Protein AF-A0A7R9BYJ8-F1 (afdb_monomer_lite)

Structure (mmCIF, N/CA/C/O backbone):
data_AF-A0A7R9BYJ8-F1
#
_entry.id   AF-A0A7R9BYJ8-F1
#
loop_
_atom_site.group_PDB
_atom_site.id
_atom_site.type_symbol
_atom_site.label_atom_id
_atom_site.label_alt_id
_atom_site.label_comp_id
_atom_site.label_asym_id
_atom_site.label_entity_id
_atom_site.label_seq_id
_atom_site.pdbx_PDB_ins_code
_atom_site.Cartn_x
_atom_site.Cartn_y
_atom_site.Cartn_z
_atom_site.occupancy
_atom_site.B_iso_or_equiv
_atom_site.auth_seq_id
_atom_site.auth_comp_id
_atom_site.auth_asym_id
_atom_site.auth_atom_id
_atom_site.pdbx_PDB_model_num
ATOM 1 N N . MET A 1 1 ? 19.722 -26.677 -11.345 1.00 36.22 1 MET A N 1
ATOM 2 C CA . MET A 1 1 ? 19.444 -25.341 -11.924 1.00 36.22 1 MET A CA 1
ATOM 3 C C . MET A 1 1 ? 18.241 -25.310 -12.889 1.00 36.22 1 MET A C 1
ATOM 5 O O . MET A 1 1 ? 17.702 -24.239 -13.109 1.00 36.22 1 MET A O 1
ATOM 9 N N . LEU A 1 2 ? 17.755 -26.452 -13.410 1.00 27.86 2 LEU A N 1
ATOM 10 C CA . LEU A 1 2 ? 16.653 -26.525 -14.396 1.00 27.86 2 LEU A CA 1
ATOM 11 C C . LEU A 1 2 ? 15.213 -26.597 -13.828 1.00 27.86 2 LEU A C 1
ATOM 13 O O . LEU A 1 2 ? 14.266 -26.516 -14.599 1.00 27.86 2 LEU A O 1
ATOM 17 N N . ARG A 1 3 ? 15.011 -26.694 -12.503 1.00 31.75 3 ARG A N 1
ATOM 18 C CA . ARG A 1 3 ? 13.658 -26.716 -11.890 1.00 31.75 3 ARG A CA 1
ATOM 19 C C . ARG A 1 3 ? 13.015 -25.331 -11.689 1.00 31.75 3 ARG A C 1
ATOM 21 O O . ARG A 1 3 ? 11.831 -25.265 -11.396 1.00 31.75 3 ARG A O 1
ATOM 28 N N . LEU A 1 4 ? 13.753 -24.230 -11.873 1.00 39.50 4 LEU A N 1
ATOM 29 C CA . LEU A 1 4 ? 13.219 -22.859 -11.746 1.00 39.50 4 LEU A CA 1
ATOM 30 C C . LEU A 1 4 ? 12.485 -22.362 -13.007 1.00 39.50 4 LEU A C 1
ATOM 32 O O . LEU A 1 4 ? 11.733 -21.399 -12.931 1.00 39.50 4 LEU A O 1
ATOM 36 N N . PHE A 1 5 ? 12.673 -23.020 -14.155 1.00 39.06 5 PHE A N 1
ATOM 37 C CA . PHE A 1 5 ? 12.142 -22.567 -15.448 1.00 39.06 5 PHE A CA 1
ATOM 38 C C . PHE A 1 5 ? 10.799 -23.200 -15.849 1.00 39.06 5 PHE A C 1
ATOM 40 O O . PHE A 1 5 ? 10.268 -22.876 -16.906 1.00 39.06 5 PHE A O 1
ATOM 47 N N . GLN A 1 6 ? 10.225 -24.090 -15.031 1.00 37.56 6 GLN A N 1
ATOM 48 C CA . GLN A 1 6 ? 9.003 -24.823 -15.393 1.00 37.56 6 GLN A CA 1
ATOM 49 C C . GLN A 1 6 ? 7.686 -24.089 -15.112 1.00 37.56 6 GLN A C 1
ATOM 51 O O . GLN A 1 6 ? 6.634 -24.580 -15.516 1.00 37.56 6 GLN A O 1
ATOM 56 N N . ARG A 1 7 ? 7.697 -22.903 -14.491 1.00 41.06 7 ARG A N 1
ATOM 57 C CA . ARG A 1 7 ? 6.461 -22.134 -14.298 1.00 41.06 7 ARG A CA 1
ATOM 58 C C . ARG A 1 7 ? 6.249 -21.166 -15.465 1.00 41.06 7 ARG A C 1
ATOM 60 O O . ARG A 1 7 ? 6.679 -20.017 -15.420 1.00 41.06 7 ARG A O 1
ATOM 67 N N . LYS A 1 8 ? 5.543 -21.632 -16.503 1.00 42.78 8 LYS A N 1
ATOM 68 C CA . LYS A 1 8 ? 5.006 -20.802 -17.606 1.00 42.78 8 LYS A CA 1
ATOM 69 C C . LYS A 1 8 ? 4.059 -19.674 -17.131 1.00 42.78 8 LYS A C 1
ATOM 71 O O . LYS A 1 8 ? 3.692 -18.824 -17.929 1.00 42.78 8 LYS A O 1
ATOM 76 N N . GLU A 1 9 ? 3.733 -19.615 -15.838 1.00 49.72 9 GLU A N 1
ATOM 77 C CA . GLU A 1 9 ? 2.910 -18.581 -15.182 1.00 49.72 9 GLU A CA 1
ATOM 78 C C . GLU A 1 9 ? 3.722 -17.403 -14.596 1.00 49.72 9 GLU A C 1
ATOM 80 O O . GLU A 1 9 ? 3.160 -16.439 -14.075 1.00 49.72 9 GLU A O 1
ATOM 85 N N . ALA A 1 10 ? 5.057 -17.440 -14.657 1.00 55.66 10 ALA A N 1
ATOM 86 C CA . ALA A 1 10 ? 5.926 -16.494 -13.949 1.00 55.66 10 ALA A CA 1
ATOM 87 C C . ALA A 1 10 ? 6.132 -15.151 -14.685 1.00 55.66 10 ALA A C 1
ATOM 89 O O . ALA A 1 10 ? 7.262 -14.695 -14.867 1.00 55.66 10 ALA A O 1
ATOM 90 N N . TRP A 1 11 ? 5.059 -14.485 -15.115 1.00 59.66 11 TRP A N 1
ATOM 91 C CA . TRP A 1 11 ? 5.141 -13.080 -15.548 1.00 59.66 11 TRP A CA 1
ATOM 92 C C . TRP A 1 11 ? 4.942 -12.114 -14.375 1.00 59.66 11 TRP A C 1
ATOM 94 O O . TRP A 1 11 ? 5.662 -11.125 -14.231 1.00 59.66 11 TRP A O 1
ATOM 104 N N . ARG A 1 12 ? 3.987 -12.402 -13.485 1.00 53.22 12 ARG A N 1
ATOM 105 C CA . ARG A 1 12 ? 3.718 -11.556 -12.315 1.00 53.22 12 ARG A CA 1
ATOM 106 C C . ARG A 1 12 ? 4.868 -11.677 -11.309 1.00 53.22 12 ARG A C 1
ATOM 108 O O . ARG A 1 12 ? 5.160 -12.762 -10.822 1.00 53.22 12 ARG A O 1
ATOM 115 N N . GLY A 1 13 ? 5.529 -10.554 -11.019 1.00 54.59 13 GLY A N 1
ATOM 116 C CA . GLY A 1 13 ? 6.624 -10.480 -10.044 1.00 54.59 13 GLY A CA 1
ATOM 117 C C . GLY A 1 13 ? 7.968 -11.048 -10.515 1.00 54.59 13 GLY A C 1
ATOM 118 O O . GLY A 1 13 ? 8.878 -11.174 -9.701 1.00 54.59 13 GLY A O 1
ATOM 119 N N . SER A 1 14 ? 8.125 -11.385 -11.800 1.00 68.56 14 SER A N 1
ATOM 120 C CA . SER A 1 14 ? 9.393 -11.911 -12.313 1.00 68.56 14 SER A CA 1
ATOM 121 C C . SER A 1 14 ? 10.355 -10.818 -12.766 1.00 68.56 14 SER A C 1
ATOM 123 O O . SER A 1 14 ? 9.957 -9.728 -13.177 1.00 68.56 14 SER A O 1
ATOM 125 N N . VAL A 1 15 ? 11.650 -11.144 -12.757 1.00 69.88 15 VAL A N 1
ATOM 126 C CA . VAL A 1 15 ? 12.718 -10.256 -13.247 1.00 69.88 15 VAL A CA 1
ATOM 127 C C . VAL A 1 15 ? 12.469 -9.843 -14.702 1.00 69.88 15 VAL A C 1
ATOM 129 O O . VAL A 1 15 ? 12.717 -8.696 -15.067 1.00 69.88 15 VAL A O 1
ATOM 132 N N . TYR A 1 16 ? 11.912 -10.739 -15.521 1.00 71.12 16 TYR A N 1
ATOM 133 C CA . TYR A 1 16 ? 11.599 -10.464 -16.924 1.00 71.12 16 TYR A CA 1
ATOM 134 C C . TYR A 1 16 ? 10.603 -9.313 -17.075 1.00 71.12 16 TYR A C 1
ATOM 136 O O . TYR A 1 16 ? 10.852 -8.407 -17.870 1.00 71.12 16 TYR A O 1
ATOM 144 N N . LYS A 1 17 ? 9.544 -9.280 -16.254 1.00 69.38 17 LYS A N 1
ATOM 145 C CA . LYS A 1 17 ? 8.561 -8.188 -16.258 1.00 69.38 17 LYS A CA 1
ATOM 146 C C . LYS A 1 17 ? 9.176 -6.840 -15.854 1.00 69.38 17 LYS A C 1
ATOM 148 O O . LYS A 1 17 ? 8.760 -5.812 -16.378 1.00 69.38 17 LYS A O 1
ATOM 153 N N . LEU A 1 18 ? 10.179 -6.825 -14.972 1.00 60.53 18 LEU A N 1
ATOM 154 C CA . LEU A 1 18 ? 10.861 -5.585 -14.575 1.00 60.53 18 LEU A CA 1
ATOM 155 C C . LEU A 1 18 ? 11.885 -5.094 -15.614 1.00 60.53 18 LEU A C 1
ATOM 157 O O . LEU A 1 18 ? 12.126 -3.893 -15.723 1.00 60.53 18 LEU A O 1
ATOM 161 N N . VAL A 1 19 ? 12.528 -6.005 -16.348 1.00 72.56 19 VAL A N 1
ATOM 162 C CA . VAL A 1 19 ? 13.718 -5.679 -17.155 1.00 72.56 19 VAL A CA 1
ATOM 163 C C . VAL A 1 19 ? 13.412 -5.530 -18.647 1.00 72.56 19 VAL A C 1
ATOM 165 O O . VAL A 1 19 ? 14.164 -4.843 -19.337 1.00 72.56 19 VAL A O 1
ATOM 168 N N . TRP A 1 20 ? 12.322 -6.109 -19.166 1.00 75.94 20 TRP A N 1
ATOM 169 C CA . TRP A 1 20 ? 12.096 -6.213 -20.616 1.00 75.94 20 TRP A CA 1
ATOM 170 C C . TRP A 1 20 ? 12.101 -4.870 -21.364 1.00 75.94 20 TRP A C 1
ATOM 172 O O . TRP A 1 20 ? 12.700 -4.803 -22.432 1.00 75.94 20 TRP A O 1
ATOM 182 N N . GLN A 1 21 ? 11.518 -3.794 -20.816 1.00 78.56 21 GLN A N 1
ATOM 183 C CA . GLN A 1 21 ? 11.517 -2.471 -21.468 1.00 78.56 21 GLN A CA 1
ATOM 184 C C . GLN A 1 21 ? 12.936 -1.909 -21.592 1.00 78.56 21 GLN A C 1
ATOM 186 O O . GLN A 1 21 ? 13.363 -1.488 -22.666 1.00 78.56 21 GLN A O 1
ATOM 191 N N . ASN A 1 22 ? 13.695 -1.956 -20.494 1.00 74.50 22 ASN A N 1
ATOM 192 C CA . ASN A 1 22 ? 15.080 -1.495 -20.462 1.00 74.50 22 ASN A CA 1
ATOM 193 C C . ASN A 1 22 ? 15.973 -2.347 -21.373 1.00 74.50 22 ASN A C 1
ATOM 195 O O . ASN A 1 22 ? 16.822 -1.809 -22.080 1.00 74.50 22 ASN A O 1
ATOM 199 N N . LEU A 1 23 ? 15.754 -3.664 -21.395 1.00 75.38 23 LEU A N 1
ATOM 200 C CA . LEU A 1 23 ? 16.466 -4.588 -22.273 1.00 75.38 23 LEU A CA 1
ATOM 201 C C . LEU A 1 23 ? 16.138 -4.334 -23.747 1.00 75.38 23 LEU A C 1
ATOM 203 O O . LEU A 1 23 ? 17.048 -4.332 -24.567 1.00 75.38 23 LEU A O 1
ATOM 207 N N . ALA A 1 24 ? 14.873 -4.082 -24.085 1.00 79.81 24 ALA A N 1
ATOM 208 C CA . ALA A 1 24 ? 14.452 -3.774 -25.447 1.00 79.81 24 ALA A CA 1
ATOM 209 C C . ALA A 1 24 ? 15.094 -2.474 -25.950 1.00 79.81 24 ALA A C 1
ATOM 211 O O . ALA A 1 24 ? 15.658 -2.460 -27.041 1.00 79.81 24 ALA A O 1
ATOM 212 N N . ILE A 1 25 ? 15.093 -1.412 -25.135 1.00 82.38 25 ILE A N 1
ATOM 213 C CA . ILE A 1 25 ? 15.779 -0.150 -25.457 1.00 82.38 25 ILE A CA 1
ATOM 214 C C . ILE A 1 25 ? 17.284 -0.385 -25.622 1.00 82.38 25 ILE A C 1
ATOM 216 O O . ILE A 1 25 ? 17.890 0.110 -26.572 1.00 82.38 25 ILE A O 1
ATOM 220 N N . TRP A 1 26 ? 17.893 -1.160 -24.721 1.00 75.88 26 TRP A N 1
ATOM 221 C CA . TRP A 1 26 ? 19.317 -1.474 -24.782 1.00 75.88 26 TRP A CA 1
ATOM 222 C C . TRP A 1 26 ? 19.684 -2.260 -26.052 1.00 75.88 26 TRP A C 1
ATOM 224 O O . TRP A 1 26 ? 20.636 -1.891 -26.738 1.00 75.88 26 TRP A O 1
ATOM 234 N N . LEU A 1 27 ? 18.900 -3.282 -26.413 1.00 81.06 27 LEU A N 1
ATOM 235 C CA . LEU A 1 27 ? 19.079 -4.064 -27.640 1.00 81.06 27 LEU A CA 1
ATOM 236 C C . LEU A 1 27 ? 18.874 -3.206 -28.890 1.00 81.06 27 LEU A C 1
ATOM 238 O O . LEU A 1 27 ? 19.687 -3.265 -29.808 1.00 81.06 27 LEU A O 1
ATOM 242 N N . ALA A 1 28 ? 17.815 -2.393 -28.921 1.00 85.50 28 ALA A N 1
ATOM 243 C CA . ALA A 1 28 ? 17.524 -1.511 -30.045 1.00 85.50 28 ALA A CA 1
ATOM 244 C C . ALA A 1 28 ? 18.686 -0.546 -30.295 1.00 85.50 28 ALA A C 1
ATOM 246 O O . ALA A 1 28 ? 19.183 -0.462 -31.417 1.00 85.50 28 ALA A O 1
ATOM 247 N N . LEU A 1 29 ? 19.175 0.114 -29.240 1.00 80.94 29 LEU A N 1
ATOM 248 C CA . LEU A 1 29 ? 20.363 0.951 -29.330 1.00 80.94 29 LEU A CA 1
ATOM 249 C C . LEU A 1 29 ? 21.542 0.128 -29.839 1.00 80.94 29 LEU A C 1
ATOM 251 O O . LEU A 1 29 ? 22.075 0.489 -30.884 1.00 80.94 29 LEU A O 1
ATOM 255 N N . TYR A 1 30 ? 21.883 -0.991 -29.186 1.00 79.44 30 TYR A N 1
ATOM 256 C CA . TYR A 1 30 ? 23.004 -1.863 -29.559 1.00 79.44 30 TYR A CA 1
ATOM 257 C C . TYR A 1 30 ? 23.038 -2.179 -31.062 1.00 79.44 30 TYR A C 1
ATOM 259 O O . TYR A 1 30 ? 24.060 -1.989 -31.730 1.00 79.44 30 TYR A O 1
ATOM 267 N N . TYR A 1 31 ? 21.901 -2.603 -31.615 1.00 84.12 31 TYR A N 1
ATOM 268 C CA . TYR A 1 31 ? 21.802 -2.926 -33.032 1.00 84.12 31 TYR A CA 1
ATOM 269 C C . TYR A 1 31 ? 21.902 -1.692 -33.936 1.00 84.12 31 TYR A C 1
ATOM 271 O O . TYR A 1 31 ? 22.502 -1.798 -35.003 1.00 84.12 31 TYR A O 1
ATOM 279 N N . ILE A 1 32 ? 21.424 -0.515 -33.513 1.00 86.69 32 ILE A N 1
ATOM 280 C CA . ILE A 1 32 ? 21.564 0.733 -34.282 1.00 86.69 32 ILE A CA 1
ATOM 281 C C . ILE A 1 32 ? 23.040 1.096 -34.508 1.00 86.69 32 ILE A C 1
ATOM 283 O O . ILE A 1 32 ? 23.423 1.311 -35.657 1.00 86.69 32 ILE A O 1
ATOM 287 N N . ILE A 1 33 ? 23.906 1.124 -33.482 1.00 81.56 33 ILE A N 1
ATOM 288 C CA . ILE A 1 33 ? 25.346 1.392 -33.742 1.00 81.56 33 ILE A CA 1
ATOM 289 C C . ILE A 1 33 ? 26.020 0.198 -34.397 1.00 81.56 33 ILE A C 1
ATOM 291 O O . ILE A 1 33 ? 26.908 0.416 -35.211 1.00 81.56 33 ILE A O 1
ATOM 295 N N . ALA A 1 34 ? 25.626 -1.046 -34.112 1.00 79.81 34 ALA A N 1
ATOM 296 C CA . ALA A 1 34 ? 26.202 -2.188 -34.821 1.00 79.81 34 ALA A CA 1
ATOM 297 C C . ALA A 1 34 ? 25.965 -2.078 -36.339 1.00 79.81 34 ALA A C 1
ATOM 299 O O . ALA A 1 34 ? 26.886 -2.297 -37.130 1.00 79.81 34 ALA A O 1
ATOM 300 N N . LEU A 1 35 ? 24.760 -1.671 -36.747 1.00 84.31 35 LEU A N 1
ATOM 301 C CA . LEU A 1 35 ? 24.427 -1.375 -38.138 1.00 84.31 35 LEU A CA 1
ATOM 302 C C . LEU A 1 35 ? 25.171 -0.136 -38.641 1.00 84.31 35 LEU A C 1
ATOM 304 O O . LEU A 1 35 ? 25.758 -0.183 -39.721 1.00 84.31 35 LEU A O 1
ATOM 308 N N . TRP A 1 36 ? 25.238 0.937 -37.850 1.00 85.81 36 TRP A N 1
ATOM 309 C CA . TRP A 1 36 ? 25.962 2.153 -38.224 1.00 85.81 36 TRP A CA 1
ATOM 310 C C . TRP A 1 36 ? 27.463 1.907 -38.431 1.00 85.81 36 TRP A C 1
ATOM 312 O O . TRP A 1 36 ? 28.026 2.372 -39.415 1.00 85.81 36 TRP A O 1
ATOM 322 N N . TYR A 1 37 ? 28.114 1.112 -37.582 1.00 81.06 37 TYR A N 1
ATOM 323 C CA . TYR A 1 37 ? 29.517 0.720 -37.736 1.00 81.06 37 TYR A CA 1
ATOM 324 C C . TYR A 1 37 ? 29.734 -0.141 -38.992 1.00 81.06 37 TYR A C 1
ATOM 326 O O . TYR A 1 37 ? 30.676 0.101 -39.749 1.00 81.06 37 TYR A O 1
ATOM 334 N N . ARG A 1 38 ? 28.846 -1.115 -39.257 1.00 80.81 38 ARG A N 1
ATOM 335 C CA . ARG A 1 38 ? 28.970 -2.027 -40.411 1.00 80.81 38 ARG A CA 1
ATOM 336 C C . ARG A 1 38 ? 28.676 -1.346 -41.750 1.00 80.81 38 ARG A C 1
ATOM 338 O O . ARG A 1 38 ? 29.424 -1.554 -42.704 1.00 80.81 38 ARG A O 1
ATOM 345 N N . GLN A 1 39 ? 27.602 -0.561 -41.818 1.00 85.44 39 GLN A N 1
ATOM 346 C CA . GLN A 1 39 ? 27.039 -0.034 -43.067 1.00 85.44 39 GLN A CA 1
ATOM 347 C C . GLN A 1 39 ? 27.250 1.476 -43.248 1.00 85.44 39 GLN A C 1
ATOM 349 O O . GLN A 1 39 ? 27.382 1.930 -44.378 1.00 85.44 39 GLN A O 1
ATOM 354 N N . GLY A 1 40 ? 27.293 2.259 -42.166 1.00 79.38 40 GLY A N 1
ATOM 355 C CA . GLY A 1 40 ? 27.337 3.728 -42.233 1.00 79.38 40 GLY A CA 1
ATOM 356 C C . GLY A 1 40 ? 28.722 4.350 -42.035 1.00 79.38 40 GLY A C 1
ATOM 357 O O . GLY A 1 40 ? 28.993 5.439 -42.536 1.00 79.38 40 GLY A O 1
ATOM 358 N N . MET A 1 41 ? 29.619 3.690 -41.302 1.00 80.12 41 MET A N 1
ATOM 359 C CA . MET A 1 41 ? 30.901 4.276 -40.923 1.00 80.12 41 MET A CA 1
ATOM 360 C C . MET A 1 41 ? 31.938 4.100 -42.039 1.00 80.12 41 MET A C 1
ATOM 362 O O . MET A 1 41 ? 32.299 2.975 -42.391 1.00 80.12 41 MET A O 1
ATOM 366 N N . GLY A 1 42 ? 32.439 5.216 -42.577 1.00 82.38 42 GLY A N 1
ATOM 367 C CA . GLY A 1 42 ? 33.498 5.233 -43.591 1.00 82.38 42 GLY A CA 1
ATOM 368 C C . GLY A 1 42 ? 34.872 4.806 -43.052 1.00 82.38 42 GLY A C 1
ATOM 369 O O . GLY A 1 42 ? 35.120 4.832 -41.844 1.00 82.38 42 GLY A O 1
ATOM 370 N N . VAL A 1 43 ? 35.790 4.459 -43.962 1.00 83.81 43 VAL A N 1
ATOM 371 C CA . VAL A 1 43 ? 37.124 3.882 -43.670 1.00 83.81 43 VAL A CA 1
ATOM 372 C C . VAL A 1 43 ? 37.948 4.721 -42.680 1.00 83.81 43 VAL A C 1
ATOM 374 O O . VAL A 1 43 ? 38.675 4.171 -41.862 1.00 83.81 43 VAL A O 1
ATOM 377 N N . HIS A 1 44 ? 37.790 6.045 -42.689 1.00 85.31 44 HIS A N 1
ATOM 378 C CA . HIS A 1 44 ? 38.513 6.955 -41.795 1.00 85.31 44 HIS A CA 1
ATOM 379 C C . HIS A 1 44 ? 38.012 6.945 -40.332 1.00 85.31 44 HIS A C 1
ATOM 381 O O . HIS A 1 44 ? 38.785 7.205 -39.409 1.00 85.31 44 HIS A O 1
ATOM 387 N N . TRP A 1 45 ? 36.728 6.657 -40.089 1.00 82.94 45 TRP A N 1
ATOM 388 C CA . TRP A 1 45 ? 36.121 6.738 -38.749 1.00 82.94 45 TRP A CA 1
ATOM 389 C C . TRP A 1 45 ? 36.163 5.414 -37.979 1.00 82.94 45 TRP A C 1
ATOM 391 O O . TRP A 1 45 ? 36.219 5.434 -36.748 1.00 82.94 45 TRP A O 1
ATOM 401 N N . ARG A 1 46 ? 36.213 4.273 -38.682 1.00 82.19 46 ARG A N 1
ATOM 402 C CA . ARG A 1 46 ? 36.255 2.933 -38.065 1.00 82.19 46 ARG A CA 1
ATOM 403 C C . ARG A 1 46 ? 37.434 2.730 -37.102 1.00 82.19 46 ARG A C 1
ATOM 405 O O . ARG A 1 46 ? 37.175 2.324 -35.971 1.00 82.19 46 ARG A O 1
ATOM 412 N N . PRO A 1 47 ? 38.687 3.092 -37.449 1.00 85.75 47 PRO A N 1
ATOM 413 C CA . PRO A 1 47 ? 39.823 2.898 -36.544 1.00 85.75 47 PRO A CA 1
ATOM 414 C C . PRO A 1 47 ? 39.712 3.741 -35.269 1.00 85.75 47 PRO A C 1
ATOM 416 O O . PRO A 1 47 ? 40.117 3.308 -34.192 1.00 85.75 47 PRO A O 1
ATOM 419 N N . LYS A 1 48 ? 39.124 4.942 -35.371 1.00 84.38 48 LYS A N 1
ATOM 420 C CA . LYS A 1 48 ? 38.883 5.816 -34.215 1.00 84.38 48 LYS A CA 1
ATOM 421 C C . LYS A 1 48 ? 37.823 5.221 -33.292 1.00 84.38 48 LYS A C 1
ATOM 423 O O . LYS A 1 48 ? 38.012 5.224 -32.083 1.00 84.38 48 LYS A O 1
ATOM 428 N N . PHE A 1 49 ? 36.741 4.677 -33.848 1.00 80.38 49 PHE A N 1
ATOM 429 C CA . PHE A 1 49 ? 35.711 3.994 -33.065 1.00 80.38 49 PHE A CA 1
ATOM 430 C C . PHE A 1 49 ? 36.266 2.756 -32.346 1.00 80.38 49 PHE A C 1
ATOM 432 O O . PHE A 1 49 ? 36.065 2.606 -31.144 1.00 80.38 49 PHE A O 1
ATOM 439 N N . GLU A 1 50 ? 37.047 1.924 -33.041 1.00 82.06 50 GLU A N 1
ATOM 440 C CA . GLU A 1 50 ? 37.710 0.754 -32.448 1.00 82.06 50 GLU A CA 1
ATOM 441 C C . GLU A 1 50 ? 38.678 1.130 -31.323 1.00 82.06 50 GLU A C 1
ATOM 443 O O . GLU A 1 50 ? 38.724 0.450 -30.296 1.00 82.06 50 GLU A O 1
ATOM 448 N N . TYR A 1 51 ? 39.422 2.229 -31.485 1.00 83.12 51 TYR A N 1
ATOM 449 C CA . TYR A 1 51 ? 40.280 2.761 -30.430 1.00 83.12 51 TYR A CA 1
ATOM 450 C C . TYR A 1 51 ? 39.474 3.138 -29.182 1.00 83.12 51 TYR A C 1
ATOM 452 O O . TYR A 1 51 ? 39.857 2.762 -28.076 1.00 83.12 51 TYR A O 1
ATOM 460 N N . ILE A 1 52 ? 38.334 3.819 -29.348 1.00 81.56 52 ILE A N 1
ATOM 461 C CA . ILE A 1 52 ? 37.471 4.190 -28.220 1.00 81.56 52 ILE A CA 1
ATOM 462 C C . ILE A 1 52 ? 36.885 2.935 -27.554 1.00 81.56 52 ILE A C 1
ATOM 464 O O . ILE A 1 52 ? 36.889 2.851 -26.329 1.00 81.56 52 ILE A O 1
ATOM 468 N N . CYS A 1 53 ? 36.456 1.926 -28.320 1.00 79.50 53 CYS A N 1
ATOM 469 C CA . CYS A 1 53 ? 35.968 0.662 -27.757 1.00 79.50 53 CYS A CA 1
ATOM 470 C C . CYS A 1 53 ? 37.027 -0.040 -26.894 1.00 79.50 53 CYS A C 1
ATOM 472 O O . CYS A 1 53 ? 36.727 -0.433 -25.769 1.00 79.50 53 CYS A O 1
ATOM 474 N N . ARG A 1 54 ? 38.271 -0.150 -27.382 1.00 78.56 54 ARG A N 1
ATOM 475 C CA . ARG A 1 54 ? 39.387 -0.745 -26.620 1.00 78.56 54 ARG A CA 1
ATOM 476 C C . ARG A 1 54 ? 39.772 0.094 -25.403 1.00 78.56 54 ARG A C 1
ATOM 478 O O . ARG A 1 54 ? 40.123 -0.458 -24.365 1.00 78.56 54 ARG A O 1
ATOM 485 N N . TYR A 1 55 ? 39.708 1.422 -25.521 1.00 76.62 55 TYR A N 1
ATOM 486 C CA . TYR A 1 55 ? 39.935 2.323 -24.395 1.00 76.62 55 TYR A CA 1
ATOM 487 C C . TYR A 1 55 ? 38.890 2.096 -23.302 1.00 76.62 55 TYR A C 1
ATOM 489 O O . TYR A 1 55 ? 39.261 1.926 -22.147 1.00 76.62 55 TYR A O 1
ATOM 497 N N . CYS A 1 56 ? 37.605 2.022 -23.659 1.00 73.12 56 CYS A N 1
ATOM 498 C CA . CYS A 1 56 ? 36.537 1.725 -22.710 1.00 73.12 56 CYS A CA 1
ATOM 499 C C . CYS A 1 56 ? 36.736 0.365 -22.033 1.00 73.12 56 CYS A C 1
ATOM 501 O O . CYS A 1 56 ? 36.616 0.317 -20.816 1.00 73.12 56 CYS A O 1
ATOM 503 N N . ASP A 1 57 ? 37.103 -0.683 -22.785 1.00 74.31 57 ASP A N 1
ATOM 504 C CA . ASP A 1 57 ? 37.327 -2.050 -22.280 1.00 74.31 57 ASP A CA 1
ATOM 505 C C . ASP A 1 57 ? 38.371 -2.113 -21.149 1.00 74.31 57 ASP A C 1
ATOM 507 O O . ASP A 1 57 ? 38.185 -2.788 -20.140 1.00 74.31 57 ASP A O 1
ATOM 511 N N . LYS A 1 58 ? 39.428 -1.299 -21.249 1.00 74.81 58 LYS A N 1
ATOM 512 C CA . LYS A 1 58 ? 40.515 -1.249 -20.261 1.00 74.81 58 LYS A CA 1
ATOM 513 C C . LYS A 1 58 ? 40.095 -0.730 -18.877 1.00 74.81 58 LYS A C 1
ATOM 515 O O . LYS A 1 58 ? 40.722 -1.084 -17.883 1.00 74.81 58 LYS A O 1
ATOM 520 N N . TYR A 1 59 ? 39.081 0.130 -18.795 1.00 70.00 59 TYR A N 1
ATOM 521 C CA . TYR A 1 59 ? 38.648 0.750 -17.532 1.00 70.00 59 TYR A CA 1
ATOM 522 C C . TYR A 1 59 ? 37.444 0.039 -16.887 1.00 70.00 59 TYR A C 1
ATOM 524 O O . TYR A 1 59 ? 36.940 0.504 -15.867 1.00 70.00 59 TYR A O 1
ATOM 532 N N . ILE A 1 60 ? 36.995 -1.088 -17.451 1.00 64.81 60 ILE A N 1
ATOM 533 C CA . ILE A 1 60 ? 35.821 -1.849 -16.987 1.00 64.81 60 ILE A CA 1
ATOM 534 C C . ILE A 1 60 ? 36.087 -2.576 -15.668 1.00 64.81 60 ILE A C 1
ATOM 536 O O . ILE A 1 60 ? 35.217 -2.624 -14.801 1.00 64.81 60 ILE A O 1
ATOM 540 N N . ASP A 1 61 ? 37.297 -3.099 -15.486 1.00 67.94 61 ASP A N 1
ATOM 541 C CA . ASP A 1 61 ? 37.640 -3.896 -14.303 1.00 67.94 61 ASP A CA 1
ATOM 542 C C . ASP A 1 61 ? 38.004 -3.037 -13.082 1.00 67.94 61 ASP A C 1
ATOM 544 O O . ASP A 1 61 ? 38.273 -3.562 -12.001 1.00 67.94 61 ASP A O 1
ATOM 548 N N . LEU A 1 62 ? 37.996 -1.704 -13.219 1.00 66.25 62 LEU A N 1
ATOM 549 C CA . LEU A 1 62 ? 38.380 -0.793 -12.138 1.00 66.25 62 LEU A CA 1
ATOM 550 C C . LEU A 1 62 ? 37.360 -0.744 -10.987 1.00 66.25 62 LEU A C 1
ATOM 552 O O . LEU A 1 62 ? 37.716 -0.308 -9.893 1.00 66.25 62 LEU A O 1
ATOM 556 N N . ILE A 1 63 ? 36.103 -1.157 -11.207 1.00 67.00 63 ILE A N 1
ATOM 557 C CA . ILE A 1 63 ? 35.041 -1.099 -10.190 1.00 67.00 63 ILE A CA 1
ATOM 558 C C . ILE A 1 63 ? 34.457 -2.504 -9.963 1.00 67.00 63 ILE A C 1
ATOM 560 O O . ILE A 1 63 ? 33.764 -3.022 -10.840 1.00 67.00 63 ILE A O 1
ATOM 564 N N . PRO A 1 64 ? 34.637 -3.119 -8.776 1.00 75.00 64 PRO A N 1
ATOM 565 C CA . PRO A 1 64 ? 34.054 -4.422 -8.459 1.00 75.00 64 PRO A CA 1
ATOM 566 C C . PRO A 1 64 ? 32.545 -4.289 -8.204 1.00 75.00 64 PRO A C 1
ATOM 568 O O . PRO A 1 64 ? 32.075 -4.254 -7.065 1.00 75.00 64 PRO A O 1
ATOM 571 N N . LEU A 1 65 ? 31.761 -4.212 -9.280 1.00 73.00 65 LEU A N 1
ATOM 572 C CA . LEU A 1 65 ? 30.319 -3.969 -9.227 1.00 73.00 65 LEU A CA 1
ATOM 573 C C . LEU A 1 65 ? 29.575 -5.013 -8.382 1.00 73.00 65 LEU A C 1
ATOM 575 O O . LEU A 1 65 ? 28.692 -4.657 -7.604 1.00 73.00 65 LEU A O 1
ATOM 579 N N . SER A 1 66 ? 29.965 -6.284 -8.483 1.00 79.19 66 SER A N 1
ATOM 580 C CA . SER A 1 66 ? 29.363 -7.380 -7.714 1.00 79.19 66 SER A CA 1
ATOM 581 C C . SER A 1 66 ? 29.465 -7.159 -6.204 1.00 79.19 66 SER A C 1
ATOM 583 O O . SER A 1 66 ? 28.530 -7.481 -5.475 1.00 79.19 66 SER A O 1
ATOM 585 N N . PHE A 1 67 ? 30.572 -6.569 -5.737 1.00 82.00 67 PHE A N 1
ATOM 586 C CA . PHE A 1 67 ? 30.780 -6.267 -4.324 1.00 82.00 67 PHE A CA 1
ATOM 587 C C . PHE A 1 67 ? 29.811 -5.174 -3.869 1.00 82.00 67 PHE A C 1
ATOM 589 O O . PHE A 1 67 ? 28.992 -5.409 -2.984 1.00 82.00 67 PHE A O 1
ATOM 596 N N . VAL A 1 68 ? 29.833 -4.007 -4.522 1.00 81.81 68 VAL A N 1
ATOM 597 C CA . VAL A 1 68 ? 29.003 -2.853 -4.127 1.00 81.81 68 VAL A CA 1
ATOM 598 C C . VAL A 1 68 ? 27.508 -3.178 -4.249 1.00 81.81 68 VAL A C 1
ATOM 600 O O . VAL A 1 68 ? 26.728 -2.868 -3.347 1.00 81.81 68 VAL A O 1
ATOM 603 N N . LEU A 1 69 ? 27.113 -3.873 -5.322 1.00 79.19 69 LEU A N 1
ATOM 604 C CA . LEU A 1 69 ? 25.742 -4.337 -5.526 1.00 79.19 69 LEU A CA 1
ATOM 605 C C . LEU A 1 69 ? 25.307 -5.307 -4.422 1.00 79.19 69 LEU A C 1
ATOM 607 O O . LEU A 1 69 ? 24.199 -5.171 -3.911 1.00 79.19 69 LEU A O 1
ATOM 611 N N . GLY A 1 70 ? 26.179 -6.234 -4.013 1.00 80.81 70 GLY A N 1
ATOM 612 C CA . GLY A 1 70 ? 25.912 -7.174 -2.925 1.00 80.81 70 GLY A CA 1
ATOM 613 C C . GLY A 1 70 ? 25.584 -6.476 -1.602 1.00 80.81 70 GLY A C 1
ATOM 614 O O . GLY A 1 70 ? 24.565 -6.789 -0.985 1.00 80.81 70 GLY A O 1
ATOM 615 N N . PHE A 1 71 ? 26.379 -5.479 -1.194 1.00 85.69 71 PHE A N 1
ATOM 616 C CA . PHE A 1 71 ? 26.091 -4.703 0.024 1.00 85.69 71 PHE A CA 1
ATOM 617 C C . PHE A 1 71 ? 24.787 -3.926 -0.073 1.00 85.69 71 PHE A C 1
ATOM 619 O O . PHE A 1 71 ? 24.000 -3.930 0.873 1.00 85.69 71 PHE A O 1
ATOM 626 N N . TYR A 1 72 ? 24.545 -3.265 -1.206 1.00 83.75 72 TYR A N 1
ATOM 627 C CA . TYR A 1 72 ? 23.333 -2.473 -1.384 1.00 83.75 72 TYR A CA 1
ATOM 628 C C . TYR A 1 72 ? 22.078 -3.347 -1.374 1.00 83.75 72 TYR A C 1
ATOM 630 O O . TYR A 1 72 ? 21.116 -3.031 -0.678 1.00 83.75 72 TYR A O 1
ATOM 638 N N . VAL A 1 73 ? 22.100 -4.476 -2.087 1.00 84.12 73 VAL A N 1
ATOM 639 C CA . VAL A 1 73 ? 20.993 -5.439 -2.091 1.00 84.12 73 VAL A CA 1
ATOM 640 C C . VAL A 1 73 ? 20.751 -5.985 -0.685 1.00 84.12 73 VAL A C 1
ATOM 642 O O . VAL A 1 73 ? 19.603 -6.022 -0.253 1.00 84.12 73 VAL A O 1
ATOM 645 N N . ASN A 1 74 ? 21.803 -6.329 0.065 1.00 83.88 74 ASN A N 1
ATOM 646 C CA . ASN A 1 74 ? 21.656 -6.788 1.446 1.00 83.88 74 ASN A CA 1
ATOM 647 C C . ASN A 1 74 ? 21.023 -5.713 2.352 1.00 83.88 74 ASN A C 1
ATOM 649 O O . ASN A 1 74 ? 20.118 -6.006 3.130 1.00 83.88 74 ASN A O 1
ATOM 653 N N . LEU A 1 75 ? 21.427 -4.447 2.200 1.00 83.56 75 LEU A N 1
ATOM 654 C CA . LEU A 1 75 ? 20.832 -3.319 2.923 1.00 83.56 75 LEU A CA 1
ATOM 655 C C . LEU A 1 75 ? 19.340 -3.155 2.589 1.00 83.56 75 LEU A C 1
ATOM 657 O O . LEU A 1 75 ? 18.518 -2.997 3.493 1.00 83.56 75 LEU A O 1
ATOM 661 N N . VAL A 1 76 ? 18.979 -3.212 1.302 1.00 82.19 76 VAL A N 1
ATOM 662 C CA . VAL A 1 76 ? 17.586 -3.099 0.839 1.00 82.19 76 VAL A CA 1
ATOM 663 C C . VAL A 1 76 ? 16.736 -4.257 1.365 1.00 82.19 76 VAL A C 1
ATOM 665 O O . VAL A 1 76 ? 15.654 -4.014 1.897 1.00 82.19 76 VAL A O 1
ATOM 668 N N . ILE A 1 77 ? 17.224 -5.497 1.266 1.00 79.69 77 ILE A N 1
ATOM 669 C CA . ILE A 1 77 ? 16.516 -6.695 1.743 1.00 79.69 77 ILE A CA 1
ATOM 670 C C . ILE A 1 77 ? 16.344 -6.659 3.264 1.00 79.69 77 ILE A C 1
ATOM 672 O O . ILE A 1 77 ? 15.244 -6.904 3.755 1.00 79.69 77 ILE A O 1
ATOM 676 N N . GLY A 1 78 ? 17.389 -6.306 4.017 1.00 83.12 78 GLY A N 1
ATOM 677 C CA . GLY A 1 78 ? 17.304 -6.195 5.475 1.00 83.12 78 GLY A CA 1
ATOM 678 C C . GLY A 1 78 ? 16.281 -5.145 5.914 1.00 83.12 78 GLY A C 1
ATOM 679 O O . GLY A 1 78 ? 15.475 -5.376 6.819 1.00 83.12 78 GLY A O 1
ATOM 680 N N . ARG A 1 79 ? 16.242 -4.005 5.217 1.00 81.31 79 ARG A N 1
ATOM 681 C CA . ARG A 1 79 ? 15.229 -2.972 5.449 1.00 81.31 79 ARG A CA 1
ATOM 682 C C . ARG A 1 79 ? 13.821 -3.441 5.075 1.00 81.31 79 ARG A C 1
ATOM 684 O O . ARG A 1 79 ? 12.881 -3.112 5.794 1.00 81.31 79 ARG A O 1
ATOM 691 N N . TRP A 1 80 ? 13.668 -4.192 3.985 1.00 83.38 80 TRP A N 1
ATOM 692 C CA . TRP A 1 80 ? 12.381 -4.755 3.568 1.00 83.38 80 TRP A CA 1
ATOM 693 C C . TRP A 1 80 ? 11.820 -5.729 4.612 1.00 83.38 80 TRP A C 1
ATOM 695 O O . TRP A 1 80 ? 10.676 -5.561 5.027 1.00 83.38 80 TRP A O 1
ATOM 705 N N . TRP A 1 81 ? 12.640 -6.654 5.122 1.00 83.31 81 TRP A N 1
ATOM 706 C CA . TRP A 1 81 ? 12.251 -7.544 6.224 1.00 83.31 81 TRP A CA 1
ATOM 707 C C . TRP A 1 81 ? 11.880 -6.771 7.487 1.00 83.31 81 TRP A C 1
ATOM 709 O O . TRP A 1 81 ? 10.830 -7.005 8.072 1.00 83.31 81 TRP A O 1
ATOM 719 N N . THR A 1 82 ? 12.674 -5.760 7.847 1.00 84.19 82 THR A N 1
ATOM 720 C CA . THR A 1 82 ? 12.359 -4.907 9.003 1.00 84.19 82 THR A CA 1
ATOM 721 C C . THR A 1 82 ? 11.006 -4.203 8.835 1.00 84.19 82 THR A C 1
ATOM 723 O O . THR A 1 82 ? 10.255 -4.068 9.797 1.00 84.19 82 THR A O 1
ATOM 726 N N . MET A 1 83 ? 10.672 -3.742 7.626 1.00 81.56 83 MET A N 1
ATOM 727 C CA . MET A 1 83 ? 9.368 -3.134 7.342 1.00 81.56 83 MET A CA 1
ATOM 728 C C . MET A 1 83 ? 8.229 -4.154 7.462 1.00 81.56 83 MET A C 1
ATOM 730 O O . MET A 1 83 ? 7.177 -3.818 8.002 1.00 81.56 83 MET A O 1
ATOM 734 N N . TRP A 1 84 ? 8.442 -5.381 6.983 1.00 83.50 84 TRP A N 1
ATOM 735 C CA . TRP A 1 84 ? 7.481 -6.476 7.101 1.00 83.50 84 TRP A CA 1
ATOM 736 C C . TRP A 1 84 ? 7.198 -6.838 8.566 1.00 83.50 84 TRP A C 1
ATOM 738 O O . TRP A 1 84 ? 6.039 -6.863 8.975 1.00 83.50 84 TRP A O 1
ATOM 748 N N . ASP A 1 85 ? 8.240 -7.007 9.380 1.00 85.25 85 ASP A N 1
ATOM 749 C CA . ASP A 1 85 ? 8.118 -7.404 10.792 1.00 85.25 85 ASP A CA 1
ATOM 750 C C . ASP A 1 85 ? 7.465 -6.326 11.673 1.00 85.25 85 ASP A C 1
ATOM 752 O O . ASP A 1 85 ? 6.893 -6.609 12.733 1.00 85.25 85 ASP A O 1
ATOM 756 N N . LEU A 1 86 ? 7.554 -5.063 11.249 1.00 84.19 86 LEU A N 1
ATOM 757 C CA . LEU A 1 86 ? 6.924 -3.938 11.936 1.00 84.19 86 LEU A CA 1
ATOM 758 C C . LEU A 1 86 ? 5.464 -3.733 11.549 1.00 84.19 86 LEU A C 1
ATOM 760 O O . LEU A 1 86 ? 4.786 -2.964 12.237 1.00 84.19 86 LEU A O 1
ATOM 764 N N . LEU A 1 87 ? 4.971 -4.398 10.498 1.00 84.88 87 LEU A N 1
ATOM 765 C CA . LEU A 1 87 ? 3.568 -4.303 10.126 1.00 84.88 87 LEU A CA 1
ATOM 766 C C . LEU A 1 87 ? 2.717 -4.866 11.277 1.00 84.88 87 LEU A C 1
ATOM 768 O O . LEU A 1 87 ? 2.875 -6.029 11.651 1.00 84.88 87 LEU A O 1
ATOM 772 N N . PRO A 1 88 ? 1.846 -4.050 11.890 1.00 83.94 88 PRO A N 1
ATOM 773 C CA . PRO A 1 88 ? 1.145 -4.467 13.088 1.00 83.94 88 PRO A CA 1
ATOM 774 C C . PRO A 1 88 ? -0.085 -5.306 12.715 1.00 83.94 88 PRO A C 1
ATOM 776 O O . PRO A 1 88 ? -0.908 -4.901 11.885 1.00 83.94 88 PRO A O 1
ATOM 779 N N . TRP A 1 89 ? -0.192 -6.474 13.348 1.00 85.31 89 TRP A N 1
ATOM 780 C CA . TRP A 1 89 ? -1.278 -7.438 13.178 1.00 85.31 89 TRP A CA 1
ATOM 781 C C . TRP A 1 89 ? -2.221 -7.387 14.389 1.00 85.31 89 TRP A C 1
ATOM 783 O O . TRP A 1 89 ? -1.736 -7.323 15.525 1.00 85.31 89 TRP A O 1
ATOM 793 N N . PRO A 1 90 ? -3.549 -7.372 14.187 1.00 88.88 90 PRO A N 1
ATOM 794 C CA . PRO A 1 90 ? -4.510 -7.228 15.278 1.00 88.88 90 PRO A CA 1
ATOM 795 C C . PRO A 1 90 ? -4.693 -8.509 16.104 1.00 88.88 90 PRO A C 1
ATOM 797 O O . PRO A 1 90 ? -5.330 -8.459 17.148 1.00 88.88 90 PRO A O 1
ATOM 800 N N . ASP A 1 91 ? -4.135 -9.639 15.679 1.00 90.38 91 ASP A N 1
ATOM 801 C CA . ASP A 1 91 ? -4.334 -10.974 16.253 1.00 90.38 91 ASP A CA 1
ATOM 802 C C . ASP A 1 91 ? -3.988 -11.031 17.744 1.00 90.38 91 ASP A C 1
ATOM 804 O O . ASP A 1 91 ? -4.825 -11.387 18.575 1.00 90.38 91 ASP A O 1
ATOM 808 N N . ASN A 1 92 ? -2.783 -10.577 18.106 1.00 87.75 92 ASN A N 1
ATOM 809 C CA . ASN A 1 92 ? -2.359 -10.503 19.506 1.00 87.75 92 ASN A CA 1
ATOM 810 C C . ASN A 1 92 ? -3.295 -9.594 20.308 1.00 87.75 92 ASN A C 1
ATOM 812 O O . ASN A 1 92 ? -3.657 -9.909 21.440 1.00 87.75 92 ASN A O 1
ATOM 816 N N . ALA A 1 93 ? -3.720 -8.478 19.714 1.00 88.50 93 ALA A N 1
ATOM 817 C CA . ALA A 1 93 ? -4.617 -7.548 20.374 1.00 88.50 93 ALA A CA 1
ATOM 818 C C . ALA A 1 93 ? -5.991 -8.161 20.651 1.00 88.50 93 ALA A C 1
ATOM 820 O O . ALA A 1 93 ? -6.498 -8.069 21.769 1.00 88.50 93 ALA A O 1
ATOM 821 N N . ALA A 1 94 ? -6.564 -8.821 19.647 1.00 90.81 94 ALA A N 1
ATOM 822 C CA . ALA A 1 94 ? -7.829 -9.525 19.753 1.00 90.81 94 ALA A CA 1
ATOM 823 C C . ALA A 1 94 ? -7.757 -10.638 20.805 1.00 90.81 94 ALA A C 1
ATOM 825 O O . ALA A 1 94 ? -8.674 -10.757 21.613 1.00 90.81 94 ALA A O 1
ATOM 826 N N . PHE A 1 95 ? -6.648 -11.383 20.862 1.00 91.12 95 PHE A N 1
ATOM 827 C CA . PHE A 1 95 ? -6.425 -12.423 21.866 1.00 91.12 95 PHE A CA 1
ATOM 828 C C . PHE A 1 95 ? -6.441 -11.866 23.301 1.00 91.12 95 PHE A C 1
ATOM 830 O O . PHE A 1 95 ? -7.211 -12.338 24.142 1.00 91.12 95 PHE A O 1
ATOM 837 N N . TYR A 1 96 ? -5.662 -10.814 23.585 1.00 90.94 96 TYR A N 1
ATOM 838 C CA . TYR A 1 96 ? -5.640 -10.195 24.919 1.00 90.94 96 TYR A CA 1
ATOM 839 C C . TYR A 1 96 ? -7.002 -9.611 25.311 1.00 90.94 96 TYR A C 1
ATOM 841 O O . TYR A 1 96 ? -7.465 -9.818 26.437 1.00 90.94 96 TYR A O 1
ATOM 849 N N . VAL A 1 97 ? -7.678 -8.935 24.380 1.00 91.19 97 VAL A N 1
ATOM 850 C CA . VAL A 1 97 ? -9.009 -8.358 24.612 1.00 91.19 97 VAL A CA 1
ATOM 851 C C . VAL A 1 97 ? -10.048 -9.456 24.862 1.00 91.19 97 VAL A C 1
ATOM 853 O O . VAL A 1 97 ? -10.837 -9.341 25.799 1.00 91.19 97 VAL A O 1
ATOM 856 N N . ALA A 1 98 ? -10.026 -10.548 24.094 1.00 89.62 98 ALA A N 1
ATOM 857 C CA . ALA A 1 98 ? -10.917 -11.689 24.298 1.00 89.62 98 ALA A CA 1
ATOM 858 C C . ALA A 1 98 ? -10.708 -12.340 25.674 1.00 89.62 98 ALA A C 1
ATOM 860 O O . ALA A 1 98 ? -11.680 -12.598 26.379 1.00 89.62 98 ALA A O 1
ATOM 861 N N . SER A 1 99 ? -9.452 -12.517 26.099 1.00 88.69 99 SER A N 1
ATOM 862 C CA . SER A 1 99 ? -9.124 -13.092 27.413 1.00 88.69 99 SER A CA 1
ATOM 863 C C . SER A 1 99 ? -9.493 -12.190 28.601 1.00 88.69 99 SER A C 1
ATOM 865 O O . SER A 1 99 ? -9.670 -12.667 29.723 1.00 88.69 99 SER A O 1
ATOM 867 N N . SER A 1 100 ? -9.612 -10.879 28.369 1.00 87.50 100 SER A N 1
ATOM 868 C CA . SER A 1 100 ? -9.899 -9.901 29.425 1.00 87.50 100 SER A CA 1
ATOM 869 C C . SER A 1 100 ? -11.390 -9.783 29.728 1.00 87.50 100 SER A C 1
ATOM 871 O O . SER A 1 100 ? -11.754 -9.453 30.851 1.00 87.50 100 SER A O 1
ATOM 873 N N . PHE A 1 101 ? -12.252 -10.090 28.757 1.00 84.69 101 PHE A N 1
ATOM 874 C CA . PHE A 1 101 ? -13.705 -10.028 28.899 1.00 84.69 101 PHE A CA 1
ATOM 875 C C . PHE A 1 101 ? -14.320 -11.408 28.621 1.00 84.69 101 PHE A C 1
ATOM 877 O O . PHE A 1 101 ? -14.800 -11.630 27.509 1.00 84.69 101 PHE A O 1
ATOM 884 N N . PRO A 1 102 ? -14.339 -12.338 29.593 1.00 72.75 102 PRO A N 1
ATOM 885 C CA . PRO A 1 102 ? -14.890 -13.681 29.389 1.00 72.75 102 PRO A CA 1
ATOM 886 C C . PRO A 1 102 ? -16.428 -13.710 29.306 1.00 72.75 102 PRO A C 1
ATOM 888 O O . PRO A 1 102 ? -16.992 -14.663 28.782 1.00 72.75 102 PRO A O 1
ATOM 891 N N . GLY A 1 103 ? -17.115 -12.676 29.807 1.00 73.00 103 GLY A N 1
ATOM 892 C CA . GLY A 1 103 ? -18.578 -12.626 29.853 1.00 73.00 103 GLY A CA 1
ATOM 893 C C . GLY A 1 103 ? -19.244 -12.563 28.473 1.00 73.00 103 GLY A C 1
ATOM 894 O O . GLY A 1 103 ? -18.791 -11.848 27.568 1.00 73.00 103 GLY A O 1
ATOM 895 N N . SER A 1 104 ? -20.361 -13.277 28.336 1.00 77.12 104 SER A N 1
ATOM 896 C CA . SER A 1 104 ? -21.247 -13.266 27.160 1.00 77.12 104 SER A CA 1
ATOM 897 C C . SER A 1 104 ? -22.175 -12.046 27.118 1.00 77.12 104 SER A C 1
ATOM 899 O O . SER A 1 104 ? -22.922 -11.883 26.158 1.00 77.12 104 SER A O 1
ATOM 901 N N . ASP A 1 105 ? -22.125 -11.193 28.144 1.00 82.50 105 ASP A N 1
ATOM 902 C CA . ASP A 1 105 ? -22.991 -10.026 28.286 1.00 82.50 105 ASP A CA 1
ATOM 903 C C . ASP A 1 105 ? -22.830 -9.040 27.130 1.00 82.50 105 ASP A C 1
ATOM 905 O O . ASP A 1 105 ? -21.730 -8.830 26.604 1.00 82.50 105 ASP A O 1
ATOM 909 N N . GLU A 1 106 ? -23.916 -8.335 26.819 1.00 84.00 106 GLU A N 1
ATOM 910 C CA . GLU A 1 106 ? -23.925 -7.321 25.766 1.00 84.00 106 GLU A CA 1
ATOM 911 C C . GLU A 1 106 ? -22.868 -6.234 26.011 1.00 84.00 106 GLU A C 1
ATOM 913 O O . GLU A 1 106 ? -22.130 -5.857 25.099 1.00 84.00 106 GLU A O 1
ATOM 918 N N . LYS A 1 107 ? -22.702 -5.796 27.269 1.00 80.31 107 LYS A N 1
ATOM 919 C CA . LYS A 1 107 ? -21.674 -4.815 27.657 1.00 80.31 107 LYS A CA 1
ATOM 920 C C . LYS A 1 107 ? -20.261 -5.325 27.337 1.00 80.31 107 LYS A C 1
ATOM 922 O O . LYS A 1 107 ? -19.463 -4.599 26.745 1.00 80.31 107 LYS A O 1
ATOM 927 N N . SER A 1 108 ? -19.964 -6.581 27.671 1.00 81.69 108 SER A N 1
ATOM 928 C CA . SER A 1 108 ? -18.669 -7.225 27.411 1.00 81.69 108 SER A CA 1
ATOM 929 C C . SER A 1 108 ? -18.416 -7.400 25.909 1.00 81.69 108 SER A C 1
ATOM 931 O O . SER A 1 108 ? -17.318 -7.122 25.423 1.00 81.69 108 SER A O 1
ATOM 933 N N . ARG A 1 109 ? -19.449 -7.774 25.143 1.00 84.38 109 ARG A N 1
ATOM 934 C CA . ARG A 1 109 ? -19.397 -7.880 23.678 1.00 84.38 109 ARG A CA 1
ATOM 935 C C . ARG A 1 109 ? -19.079 -6.537 23.019 1.00 84.38 109 ARG A C 1
ATOM 937 O O . ARG A 1 109 ? -18.179 -6.472 22.178 1.00 84.38 109 ARG A O 1
ATOM 944 N N . ILE A 1 110 ? -19.768 -5.470 23.425 1.00 85.81 110 ILE A N 1
ATOM 945 C CA . ILE A 1 110 ? -19.555 -4.114 22.899 1.00 85.81 110 ILE A CA 1
ATOM 946 C C . ILE A 1 110 ? -18.135 -3.630 23.210 1.00 85.81 110 ILE A C 1
ATOM 948 O O . ILE A 1 110 ? -17.477 -3.078 22.325 1.00 85.81 110 ILE A O 1
ATOM 952 N N . LEU A 1 111 ? -17.624 -3.874 24.422 1.00 86.50 111 LEU A N 1
ATOM 953 C CA . LEU A 1 111 ? -16.257 -3.501 24.802 1.00 86.50 111 LEU A CA 1
ATOM 954 C C . LEU A 1 111 ? -15.211 -4.214 23.937 1.00 86.50 111 LEU A C 1
ATOM 956 O O . LEU A 1 111 ? -14.356 -3.542 23.356 1.00 86.50 111 LEU A O 1
ATOM 960 N N . ARG A 1 112 ? -15.319 -5.542 23.764 1.00 88.44 112 ARG A N 1
ATOM 961 C CA . ARG A 1 112 ? -14.399 -6.309 22.903 1.00 88.44 112 ARG A CA 1
ATOM 962 C C . ARG A 1 112 ? -14.383 -5.775 21.469 1.00 88.44 112 ARG A C 1
ATOM 964 O O . ARG A 1 112 ? -13.313 -5.490 20.932 1.00 88.44 112 ARG A O 1
ATOM 971 N N . ARG A 1 113 ? -15.566 -5.583 20.866 1.00 90.56 113 ARG A N 1
ATOM 972 C CA . ARG A 1 113 ? -15.693 -5.070 19.489 1.00 90.56 113 ARG A CA 1
ATOM 973 C C . ARG A 1 113 ? -15.136 -3.656 19.357 1.00 90.56 113 ARG A C 1
ATOM 975 O O . ARG A 1 113 ? -14.432 -3.375 18.394 1.00 90.56 113 ARG A O 1
ATOM 982 N N . THR A 1 114 ? -15.404 -2.781 20.324 1.00 89.44 114 THR A N 1
ATOM 983 C CA . THR A 1 114 ? -14.968 -1.378 20.273 1.00 89.44 114 THR A CA 1
ATOM 984 C C . THR A 1 114 ? -13.450 -1.249 20.376 1.00 89.44 114 THR A C 1
ATOM 986 O O . THR A 1 114 ? -12.849 -0.526 19.583 1.00 89.44 114 THR A O 1
ATOM 989 N N . VAL A 1 115 ? -12.807 -1.984 21.291 1.00 92.75 115 VAL A N 1
ATOM 990 C CA . VAL A 1 115 ? -11.343 -1.942 21.448 1.00 92.75 115 VAL A CA 1
ATOM 991 C C . VAL A 1 115 ? -10.645 -2.462 20.188 1.00 92.75 115 VAL A C 1
ATOM 993 O O . VAL A 1 115 ? -9.758 -1.790 19.662 1.00 92.75 115 VAL A O 1
ATOM 996 N N . VAL A 1 116 ? -11.078 -3.606 19.646 1.00 93.56 116 VAL A N 1
ATOM 997 C CA . VAL A 1 116 ? -10.497 -4.159 18.409 1.00 93.56 116 VAL A CA 1
ATOM 998 C C . VAL A 1 116 ? -10.764 -3.241 17.210 1.00 93.56 116 VAL A C 1
ATOM 1000 O O . VAL A 1 116 ? -9.854 -2.995 16.417 1.00 93.56 116 VAL A O 1
ATOM 1003 N N . ARG A 1 117 ? -11.965 -2.654 17.104 1.00 95.06 117 ARG A N 1
ATOM 1004 C CA . ARG A 1 117 ? -12.302 -1.676 16.056 1.00 95.06 117 ARG A CA 1
ATOM 1005 C C . ARG A 1 117 ? -11.361 -0.474 16.081 1.00 95.06 117 ARG A C 1
ATOM 1007 O O . ARG A 1 117 ? -10.866 -0.080 15.030 1.00 95.06 117 ARG A O 1
ATOM 1014 N N . TYR A 1 118 ? -11.051 0.074 17.253 1.00 95.38 118 TYR A N 1
ATOM 1015 C CA . TYR A 1 118 ? -10.103 1.183 17.372 1.00 95.38 118 TYR A CA 1
ATOM 1016 C C . TYR A 1 118 ? -8.674 0.808 16.971 1.00 95.38 118 TYR A C 1
ATOM 1018 O O . TYR A 1 118 ? -7.998 1.589 16.296 1.00 95.38 118 TYR A O 1
ATOM 1026 N N . ILE A 1 119 ? -8.220 -0.396 17.319 1.00 95.38 119 ILE A N 1
ATOM 1027 C CA . ILE A 1 119 ? -6.903 -0.903 16.908 1.00 95.38 119 ILE A CA 1
ATOM 1028 C C . ILE A 1 119 ? -6.841 -1.072 15.382 1.00 95.38 119 ILE A C 1
ATOM 1030 O O . ILE A 1 119 ? -5.886 -0.620 14.742 1.00 95.38 119 ILE A O 1
ATOM 1034 N N . ASN A 1 120 ? -7.897 -1.623 14.779 1.00 94.25 120 ASN A N 1
ATOM 1035 C CA . ASN A 1 120 ? -8.021 -1.766 13.329 1.00 94.25 120 ASN A CA 1
ATOM 1036 C C . ASN A 1 120 ? -8.090 -0.408 12.623 1.00 94.25 120 ASN A C 1
ATOM 1038 O O . ASN A 1 120 ? -7.374 -0.191 11.646 1.00 94.25 120 ASN A O 1
ATOM 1042 N N . CYS A 1 121 ? -8.873 0.534 13.152 1.00 94.25 121 CYS A N 1
ATOM 1043 C CA . CYS A 1 121 ? -8.959 1.896 12.636 1.00 94.25 121 CYS A CA 1
ATOM 1044 C C . CYS A 1 121 ? -7.581 2.570 12.614 1.00 94.25 121 CYS A C 1
ATOM 1046 O O . CYS A 1 121 ? -7.202 3.176 11.612 1.00 94.25 121 CYS A O 1
ATOM 1048 N N . SER A 1 122 ? -6.802 2.434 13.692 1.00 94.06 122 SER A N 1
ATOM 1049 C CA . SER A 1 122 ? -5.432 2.948 13.739 1.00 94.06 122 SER A CA 1
ATOM 1050 C C . SER A 1 122 ? -4.527 2.270 12.706 1.00 94.06 122 SER A C 1
ATOM 1052 O O . SER A 1 122 ? -3.804 2.958 11.987 1.00 94.06 122 SER A O 1
ATOM 1054 N N . SER A 1 123 ? -4.626 0.942 12.560 1.00 92.44 123 SER A N 1
ATOM 1055 C CA . SER A 1 123 ? -3.882 0.169 11.553 1.00 92.44 123 SER A CA 1
ATOM 1056 C C . SER A 1 123 ? -4.136 0.673 10.137 1.00 92.44 123 SER A C 1
ATOM 1058 O O . SER A 1 123 ? -3.197 0.953 9.391 1.00 92.44 123 SER A O 1
ATOM 1060 N N . VAL A 1 124 ? -5.412 0.820 9.767 1.00 92.00 124 VAL A N 1
ATOM 1061 C CA . VAL A 1 124 ? -5.827 1.290 8.442 1.00 92.00 124 VAL A CA 1
ATOM 1062 C C . VAL A 1 124 ? -5.346 2.719 8.226 1.00 92.00 124 VAL A C 1
ATOM 1064 O O . VAL A 1 124 ? -4.719 2.995 7.207 1.00 92.00 124 VAL A O 1
ATOM 1067 N N . HIS A 1 125 ? -5.511 3.599 9.216 1.00 91.75 125 HIS A N 1
ATOM 1068 C CA . HIS A 1 125 ? -5.025 4.975 9.133 1.00 91.75 125 HIS A CA 1
ATOM 1069 C C . HIS A 1 125 ? -3.502 5.039 8.937 1.00 91.75 125 HIS A C 1
ATOM 1071 O O . HIS A 1 125 ? -3.018 5.782 8.083 1.00 91.75 125 HIS A O 1
ATOM 1077 N N . THR A 1 126 ? -2.721 4.232 9.663 1.00 90.94 126 THR A N 1
ATOM 1078 C CA . THR A 1 126 ? -1.271 4.123 9.447 1.00 90.94 126 THR A CA 1
ATOM 1079 C C . THR A 1 126 ? -0.950 3.598 8.045 1.00 90.94 126 THR A C 1
ATOM 1081 O O . THR A 1 126 ? -0.081 4.149 7.371 1.00 90.94 126 THR A O 1
ATOM 1084 N N . LYS A 1 127 ? -1.673 2.587 7.553 1.00 87.81 127 LYS A N 1
ATOM 1085 C CA . LYS A 1 127 ? -1.488 2.044 6.199 1.00 87.81 127 LYS A CA 1
ATOM 1086 C C . LYS A 1 127 ? -1.854 3.052 5.102 1.00 87.81 127 LYS A C 1
ATOM 1088 O O . LYS A 1 127 ? -1.191 3.043 4.069 1.00 87.81 127 LYS A O 1
ATOM 1093 N N . CYS A 1 128 ? -2.816 3.953 5.315 1.00 86.69 128 CYS A N 1
ATOM 1094 C CA . CYS A 1 128 ? -3.101 5.062 4.393 1.00 86.69 128 CYS A CA 1
ATOM 1095 C C . CYS A 1 128 ? -1.921 6.033 4.258 1.00 86.69 128 CYS A C 1
ATOM 1097 O O . CYS A 1 128 ? -1.709 6.607 3.190 1.00 86.69 128 CYS A O 1
ATOM 1099 N N . LEU A 1 129 ? -1.145 6.222 5.328 1.00 84.19 129 LEU A N 1
ATOM 1100 C CA . LEU A 1 129 ? 0.055 7.058 5.287 1.00 84.19 129 LEU A CA 1
ATOM 1101 C C . LEU A 1 129 ? 1.198 6.358 4.534 1.00 84.19 129 LEU A C 1
ATOM 1103 O O . LEU A 1 129 ? 1.885 7.008 3.757 1.00 84.19 129 LEU A O 1
ATOM 1107 N N . LEU A 1 130 ? 1.336 5.037 4.697 1.00 80.81 130 LEU A N 1
ATOM 1108 C CA . LEU A 1 130 ? 2.424 4.239 4.113 1.00 80.81 130 LEU A CA 1
ATOM 1109 C C . LEU A 1 130 ? 2.179 3.801 2.658 1.00 80.81 130 LEU A C 1
ATOM 1111 O O . LEU A 1 130 ? 3.107 3.722 1.856 1.00 80.81 130 LEU A O 1
ATOM 1115 N N . SER A 1 131 ? 0.937 3.453 2.308 1.00 80.38 131 SER A N 1
ATOM 1116 C CA . SER A 1 131 ? 0.586 2.800 1.043 1.00 80.38 131 SER A CA 1
ATOM 1117 C C . SER A 1 131 ? -0.376 3.640 0.218 1.00 80.38 131 SER A C 1
ATOM 1119 O O . SER A 1 131 ? -1.483 3.981 0.635 1.00 80.38 131 SER A O 1
ATOM 1121 N N . GLN A 1 132 ? 0.015 3.907 -1.028 1.00 68.81 132 GLN A N 1
ATOM 1122 C CA . GLN A 1 132 ? -0.832 4.630 -1.975 1.00 68.81 132 GLN A CA 1
ATOM 1123 C C . GLN A 1 132 ? -2.095 3.851 -2.343 1.00 68.81 132 GLN A C 1
ATOM 1125 O O . GLN A 1 132 ? -3.124 4.476 -2.570 1.00 68.81 132 GLN A O 1
ATOM 1130 N N . ARG A 1 133 ? -2.041 2.514 -2.362 1.00 68.00 133 ARG A N 1
ATOM 1131 C CA . ARG A 1 133 ? -3.212 1.676 -2.657 1.00 68.00 133 ARG A CA 1
ATOM 1132 C C . ARG A 1 133 ? -4.277 1.826 -1.574 1.00 68.00 133 ARG A C 1
ATOM 1134 O O . ARG A 1 133 ? -5.428 2.097 -1.882 1.00 68.00 133 ARG A O 1
ATOM 1141 N N . VAL A 1 134 ? -3.862 1.760 -0.309 1.00 76.56 134 VAL A N 1
ATOM 1142 C CA . VAL A 1 134 ? -4.773 1.926 0.832 1.00 76.56 134 VAL A CA 1
ATOM 1143 C C . VAL A 1 134 ? -5.297 3.362 0.900 1.00 76.56 134 VAL A C 1
ATOM 1145 O O . VAL A 1 134 ? -6.484 3.565 1.111 1.00 76.56 134 VAL A O 1
ATOM 1148 N N . ARG A 1 135 ? -4.459 4.364 0.603 1.00 77.88 135 ARG A N 1
ATOM 1149 C CA . ARG A 1 135 ? -4.898 5.767 0.508 1.00 77.88 135 ARG A CA 1
ATOM 1150 C C . ARG A 1 135 ? -5.906 6.032 -0.613 1.00 77.88 135 ARG A C 1
ATOM 1152 O O . ARG A 1 135 ? -6.737 6.916 -0.467 1.00 77.88 135 ARG A O 1
ATOM 1159 N N . ARG A 1 136 ? -5.822 5.310 -1.737 1.00 71.75 136 ARG A N 1
ATOM 1160 C CA . ARG A 1 136 ? -6.828 5.395 -2.811 1.00 71.75 136 ARG A CA 1
ATOM 1161 C C . ARG A 1 136 ? -8.166 4.784 -2.374 1.00 71.75 136 ARG A C 1
ATOM 1163 O O . ARG A 1 136 ? -9.195 5.301 -2.785 1.00 71.75 136 ARG A O 1
ATOM 1170 N N . ARG A 1 137 ? -8.143 3.741 -1.532 1.00 75.88 137 ARG A N 1
ATOM 1171 C CA . ARG A 1 137 ? -9.347 3.125 -0.945 1.00 75.88 137 ARG A CA 1
ATOM 1172 C C . ARG A 1 137 ? -9.977 3.974 0.161 1.00 75.88 137 ARG A C 1
ATOM 1174 O O . ARG A 1 137 ? -11.189 4.078 0.214 1.00 75.88 137 ARG A O 1
ATOM 1181 N N . PHE A 1 138 ? -9.167 4.625 0.996 1.00 82.69 138 PHE A N 1
ATOM 1182 C CA . PHE A 1 138 ? -9.643 5.499 2.075 1.00 82.69 138 PHE A CA 1
ATOM 1183 C C . PHE A 1 138 ? -9.097 6.935 1.934 1.00 82.69 138 PHE A C 1
ATOM 1185 O O . PHE A 1 138 ? -8.184 7.318 2.679 1.00 82.69 138 PHE A O 1
ATOM 1192 N N . PRO A 1 139 ? -9.601 7.745 0.977 1.00 78.94 139 PRO A N 1
ATOM 1193 C CA . PRO A 1 139 ? -9.112 9.108 0.763 1.00 78.94 139 PRO A CA 1
ATOM 1194 C C . PRO A 1 139 ? -9.553 10.091 1.852 1.00 78.94 139 PRO A C 1
ATOM 1196 O O . PRO A 1 139 ? -8.772 10.961 2.238 1.00 78.94 139 PRO A O 1
ATOM 1199 N N . THR A 1 140 ? -10.796 9.967 2.332 1.00 86.62 140 THR A N 1
ATOM 1200 C CA . THR A 1 140 ? -11.399 10.866 3.333 1.00 86.62 140 THR A CA 1
ATOM 1201 C C . THR A 1 140 ? -11.784 10.102 4.598 1.00 86.62 140 THR A C 1
ATOM 1203 O O . THR A 1 140 ? -11.901 8.877 4.586 1.00 86.62 140 THR A O 1
ATOM 1206 N N . MET A 1 141 ? -11.993 10.821 5.706 1.00 86.62 141 MET A N 1
ATOM 1207 C CA . MET A 1 141 ? -12.461 10.209 6.958 1.00 86.62 141 MET A CA 1
ATOM 1208 C C . MET A 1 141 ? -13.904 9.688 6.863 1.00 86.62 141 MET A C 1
ATOM 1210 O O . MET A 1 141 ? -14.295 8.847 7.664 1.00 86.62 141 MET A O 1
ATOM 1214 N N . GLU A 1 142 ? -14.684 10.118 5.870 1.00 86.06 142 GLU A N 1
ATOM 1215 C CA . GLU A 1 142 ? -16.013 9.555 5.591 1.00 86.06 142 GLU A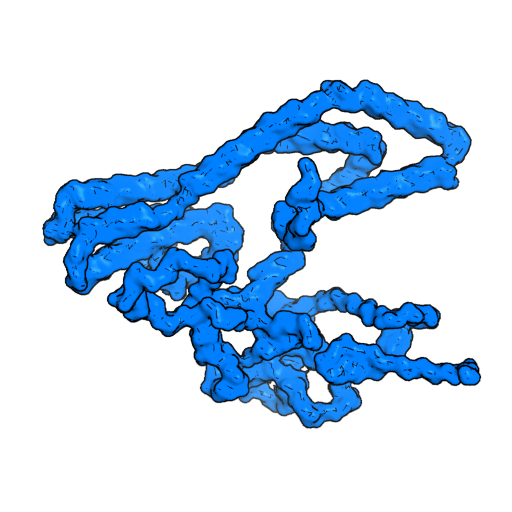 CA 1
ATOM 1216 C C . GLU A 1 142 ? -15.921 8.081 5.185 1.00 86.06 142 GLU A C 1
ATOM 1218 O O . GLU A 1 142 ? -16.708 7.278 5.673 1.00 86.06 142 GLU A O 1
ATOM 1223 N N . HIS A 1 143 ? -14.883 7.707 4.424 1.00 83.94 143 HIS A N 1
ATOM 1224 C CA . HIS A 1 143 ? -14.636 6.314 4.029 1.00 83.94 143 HIS A CA 1
ATOM 1225 C C . HIS A 1 143 ? -14.305 5.413 5.236 1.00 83.94 143 HIS A C 1
ATOM 1227 O O . HIS A 1 143 ? -14.430 4.195 5.186 1.00 83.94 143 HIS A O 1
ATOM 1233 N N . PHE A 1 144 ? -13.851 5.995 6.354 1.00 88.00 144 PHE A N 1
ATOM 1234 C CA . PHE A 1 144 ? -13.676 5.241 7.599 1.00 88.00 144 PHE A CA 1
ATOM 1235 C C . PHE A 1 144 ? -15.014 4.988 8.303 1.00 88.00 144 PHE A C 1
ATOM 1237 O O . PHE A 1 144 ? -15.130 4.003 9.032 1.00 88.00 144 PHE A O 1
ATOM 1244 N N . VAL A 1 145 ? -16.003 5.867 8.120 1.00 85.94 145 VAL A N 1
ATOM 1245 C CA . VAL A 1 145 ? -17.343 5.702 8.698 1.00 85.94 145 VAL A CA 1
ATOM 1246 C C . VAL A 1 145 ? -18.155 4.695 7.894 1.00 85.94 145 VAL A C 1
ATOM 1248 O O . VAL A 1 145 ? -18.730 3.783 8.482 1.00 85.94 145 VAL A O 1
ATOM 1251 N N . SER A 1 146 ? -18.150 4.807 6.567 1.00 78.56 146 SER A N 1
ATOM 1252 C CA . SER A 1 146 ? -18.823 3.858 5.672 1.00 78.56 146 SER A CA 1
ATOM 1253 C C . SER A 1 146 ? -18.288 2.431 5.818 1.00 78.56 146 SER A C 1
ATOM 1255 O O . SER A 1 146 ? -19.077 1.498 5.917 1.00 78.56 146 SER A O 1
ATOM 1257 N N . ALA A 1 147 ? -16.970 2.264 5.967 1.00 81.44 147 ALA A N 1
ATOM 1258 C CA . ALA A 1 147 ? -16.345 0.969 6.243 1.00 81.44 147 ALA A CA 1
ATOM 1259 C C . ALA A 1 147 ? -16.549 0.458 7.688 1.00 81.44 147 ALA A C 1
ATOM 1261 O O . ALA A 1 147 ? -15.967 -0.555 8.080 1.00 81.44 147 ALA A O 1
ATOM 1262 N N . GLY A 1 148 ? -17.302 1.176 8.530 1.00 85.31 148 GLY A N 1
ATOM 1263 C CA . GLY A 1 148 ? -17.597 0.779 9.911 1.00 85.31 148 GLY A CA 1
ATOM 1264 C C . GLY A 1 148 ? -16.398 0.821 10.869 1.00 85.31 148 GLY A C 1
ATOM 1265 O O . GLY A 1 148 ? -16.458 0.263 11.968 1.00 85.31 148 GLY A O 1
ATOM 1266 N N . LEU A 1 149 ? -15.295 1.475 10.487 1.00 89.06 149 LEU A N 1
ATOM 1267 C CA . LEU A 1 149 ? -14.114 1.642 11.342 1.00 89.06 149 LEU A CA 1
ATOM 1268 C C . LEU A 1 149 ? -14.310 2.764 12.364 1.00 89.06 149 LEU A C 1
ATOM 1270 O O . LEU A 1 149 ? -13.842 2.646 13.499 1.00 89.06 149 LEU A O 1
ATOM 1274 N N . LEU A 1 150 ? -15.020 3.824 11.981 1.00 90.12 150 LEU A N 1
ATOM 1275 C CA . LEU A 1 150 ? -15.370 4.963 12.826 1.00 90.12 150 LEU A CA 1
ATOM 1276 C C . LEU A 1 150 ? -16.881 5.141 12.905 1.00 90.12 150 LEU A C 1
ATOM 1278 O O . LEU A 1 150 ? -17.611 4.819 11.974 1.00 90.12 150 LEU A O 1
ATOM 1282 N N . THR A 1 151 ? -17.347 5.703 14.013 1.00 88.12 151 THR A N 1
ATOM 1283 C CA . THR A 1 151 ? -18.718 6.212 14.100 1.00 88.12 151 THR A CA 1
ATOM 1284 C C . THR A 1 151 ? -18.766 7.687 13.694 1.00 88.12 151 THR A C 1
ATOM 1286 O O . THR A 1 151 ? -17.771 8.408 13.781 1.00 88.12 151 THR A O 1
ATOM 1289 N N . GLU A 1 152 ? -19.936 8.171 13.278 1.00 89.25 152 GLU A N 1
ATOM 1290 C CA . GLU A 1 152 ? -20.147 9.581 12.924 1.00 89.25 152 GLU A CA 1
ATOM 1291 C C . GLU A 1 152 ? -19.677 10.589 14.002 1.00 89.25 152 GLU A C 1
ATOM 1293 O O . GLU A 1 152 ? -18.999 11.561 13.654 1.00 89.25 152 GLU A O 1
ATOM 1298 N N . PRO A 1 153 ? -19.959 10.402 15.313 1.00 89.31 153 PRO A N 1
ATOM 1299 C CA . PRO A 1 153 ? -19.434 11.306 16.337 1.00 89.31 153 PRO A CA 1
ATOM 1300 C C . PRO A 1 153 ? -17.908 11.220 16.482 1.00 89.31 153 PRO A C 1
ATOM 1302 O O . PRO A 1 153 ? -17.260 12.242 16.701 1.00 89.31 153 PRO A O 1
ATOM 1305 N N . GLU A 1 154 ? -17.311 10.036 16.328 1.00 90.94 154 GLU A N 1
ATOM 1306 C CA . GLU A 1 154 ? -15.852 9.869 16.372 1.00 90.94 154 GLU A CA 1
ATOM 1307 C C . GLU A 1 154 ? -15.163 10.577 15.200 1.00 90.94 154 GLU A C 1
ATOM 1309 O O . GLU A 1 154 ? -14.115 11.201 15.394 1.00 90.94 154 GLU A O 1
ATOM 1314 N N . ARG A 1 155 ? -15.769 10.538 14.002 1.00 91.44 155 ARG A N 1
ATOM 1315 C CA . ARG A 1 155 ? -15.275 11.260 12.820 1.00 91.44 155 ARG A CA 1
ATOM 1316 C C . ARG A 1 155 ? -15.163 12.753 13.101 1.00 91.44 155 ARG A C 1
ATOM 1318 O O . ARG A 1 155 ? -14.095 13.324 12.896 1.00 91.44 155 ARG A O 1
ATOM 1325 N N . LYS A 1 156 ? -16.224 13.356 13.647 1.00 90.81 156 LYS A N 1
ATOM 1326 C CA . LYS A 1 156 ? -16.256 14.789 13.983 1.00 90.81 156 LYS A CA 1
ATOM 1327 C C . LYS A 1 156 ? -15.132 15.176 14.943 1.00 90.81 156 LYS A C 1
ATOM 1329 O O . LYS A 1 156 ? -14.474 16.189 14.735 1.00 90.81 156 LYS A O 1
ATOM 1334 N N . ILE A 1 157 ? -14.857 14.347 15.957 1.00 90.31 157 ILE A N 1
ATOM 1335 C CA . ILE A 1 157 ? -13.753 14.594 16.899 1.00 90.31 157 ILE A CA 1
ATOM 1336 C C . ILE A 1 157 ? -12.401 14.576 16.170 1.00 90.31 157 ILE A C 1
ATOM 1338 O O . ILE A 1 157 ? -11.565 15.451 16.399 1.00 90.31 157 ILE A O 1
ATOM 1342 N N . ILE A 1 158 ? -12.176 13.602 15.284 1.00 89.25 158 ILE A N 1
ATOM 1343 C CA . ILE A 1 158 ? -10.935 13.508 14.502 1.00 89.25 158 ILE A CA 1
ATOM 1344 C C . ILE A 1 158 ? -10.789 14.701 13.550 1.00 89.25 158 ILE A C 1
ATOM 1346 O O . ILE A 1 158 ? -9.693 15.247 13.445 1.00 89.25 158 ILE A O 1
ATOM 1350 N N . GLU A 1 159 ? -11.866 15.143 12.904 1.00 88.00 159 GLU A N 1
ATOM 1351 C CA . GLU A 1 159 ? -11.871 16.315 12.020 1.00 88.00 159 GLU A CA 1
ATOM 1352 C C . GLU A 1 159 ? -11.515 17.598 12.778 1.00 88.00 159 GLU A C 1
ATOM 1354 O O . GLU A 1 159 ? -10.623 18.330 12.354 1.00 88.00 159 GLU A O 1
ATOM 1359 N N . THR A 1 160 ? -12.101 17.823 13.958 1.00 89.38 160 THR A N 1
ATOM 1360 C CA . THR A 1 160 ? -11.738 18.969 14.808 1.00 89.38 160 THR A CA 1
ATOM 1361 C C . THR A 1 160 ? -10.266 18.921 15.239 1.00 89.38 160 THR A C 1
ATOM 1363 O O . THR A 1 160 ? -9.579 19.941 15.279 1.00 89.38 160 THR A O 1
ATOM 1366 N N . LEU A 1 161 ? -9.734 17.735 15.549 1.00 86.56 161 LEU A N 1
ATOM 1367 C CA . LEU A 1 161 ? -8.315 17.576 15.893 1.00 86.56 161 LEU A CA 1
ATOM 1368 C C . LEU A 1 161 ? -7.390 17.746 14.674 1.00 86.56 161 LEU A C 1
ATOM 1370 O O . LEU A 1 161 ? -6.241 18.176 14.828 1.00 86.56 161 LEU A O 1
ATOM 1374 N N . SER A 1 162 ? -7.884 17.434 13.472 1.00 83.81 162 SER A N 1
ATOM 1375 C CA . SER A 1 162 ? -7.150 17.519 12.202 1.00 83.81 162 SER A CA 1
ATOM 1376 C C . SER A 1 162 ? -6.801 18.956 11.829 1.00 83.81 162 SER A C 1
ATOM 1378 O O . SER A 1 162 ? -5.796 19.184 11.156 1.00 83.81 162 SER A O 1
ATOM 1380 N N . GLU A 1 163 ? -7.575 19.934 12.301 1.00 81.75 163 GLU A N 1
ATOM 1381 C CA . GLU A 1 163 ? -7.272 21.357 12.113 1.00 81.75 163 GLU A CA 1
ATOM 1382 C C . GLU A 1 163 ? -5.923 21.748 12.739 1.00 81.75 163 GLU A C 1
ATOM 1384 O O . GLU A 1 163 ? -5.221 22.620 12.228 1.00 81.75 163 GLU A O 1
ATOM 1389 N N . LYS A 1 164 ? -5.526 21.075 13.830 1.00 77.00 164 LYS A N 1
ATOM 1390 C CA . LYS A 1 164 ? -4.308 21.389 14.597 1.00 77.00 164 LYS A CA 1
ATOM 1391 C C . LYS A 1 164 ? -3.166 20.402 14.361 1.00 77.00 164 LYS A C 1
ATOM 1393 O O . LYS A 1 164 ? -1.998 20.781 14.461 1.00 77.00 164 LYS A O 1
ATOM 1398 N N . HIS A 1 165 ? -3.466 19.141 14.049 1.00 76.12 165 HIS A N 1
ATOM 1399 C CA . HIS A 1 165 ? -2.467 18.076 13.951 1.00 76.12 165 HIS A CA 1
ATOM 1400 C C . HIS A 1 165 ? -2.633 17.232 12.682 1.00 76.12 165 HIS A C 1
ATOM 1402 O O . HIS A 1 165 ? -3.696 16.696 12.404 1.00 76.12 165 HIS A O 1
ATOM 1408 N N . LYS A 1 166 ? -1.533 17.029 11.944 1.00 69.44 166 LYS A N 1
ATOM 1409 C CA . LYS A 1 166 ? -1.546 16.342 10.635 1.00 69.44 166 LYS A CA 1
ATOM 1410 C C . LYS A 1 166 ? -1.509 14.808 10.692 1.00 69.44 166 LYS A C 1
ATOM 1412 O O . LYS A 1 166 ? -1.748 14.163 9.679 1.00 69.44 166 LYS A O 1
ATOM 1417 N N . LYS A 1 167 ? -1.129 14.204 11.824 1.00 76.00 167 LYS A N 1
ATOM 1418 C CA . LYS A 1 167 ? -0.951 12.744 11.956 1.00 76.00 167 LYS A CA 1
ATOM 1419 C C . LYS A 1 167 ? -1.746 12.233 13.150 1.00 76.00 167 LYS A C 1
ATOM 1421 O O . LYS A 1 167 ? -1.232 12.243 14.261 1.00 76.00 167 LYS A O 1
ATOM 1426 N N . LEU A 1 168 ? -2.971 11.772 12.909 1.00 85.94 168 LEU A N 1
ATOM 1427 C CA . LEU A 1 168 ? -3.920 11.384 13.962 1.00 85.94 168 LEU A CA 1
ATOM 1428 C C . LEU A 1 168 ? -4.120 9.869 14.101 1.00 85.94 168 LEU A C 1
ATOM 1430 O O . LEU A 1 168 ? -4.999 9.431 14.837 1.00 85.94 168 LEU A O 1
ATOM 1434 N N . TYR A 1 169 ? -3.268 9.055 13.468 1.00 88.88 169 TYR A N 1
ATOM 1435 C CA . TYR A 1 169 ? -3.356 7.588 13.522 1.00 88.88 169 TYR A CA 1
ATOM 1436 C C . TYR A 1 169 ? -3.397 7.019 14.951 1.00 88.88 169 TYR A C 1
ATOM 1438 O O . TYR A 1 169 ? -3.949 5.947 15.164 1.00 88.88 169 TYR A O 1
ATOM 1446 N N . TYR A 1 170 ? -2.814 7.712 15.935 1.00 90.44 170 TYR A N 1
ATOM 1447 C CA . TYR A 1 170 ? -2.743 7.255 17.324 1.00 90.44 170 TYR A CA 1
ATOM 1448 C C . TYR A 1 170 ? -4.011 7.551 18.141 1.00 90.44 170 TYR A C 1
ATOM 1450 O O . TYR A 1 170 ? -4.146 7.014 19.238 1.00 90.44 170 TYR A O 1
ATOM 1458 N N . VAL A 1 171 ? -4.926 8.395 17.648 1.00 93.56 171 VAL A N 1
ATOM 1459 C CA . VAL A 1 171 ? -6.124 8.819 18.396 1.00 93.56 171 VAL A CA 1
ATOM 1460 C C . VAL A 1 171 ? -7.043 7.634 18.732 1.00 93.56 171 VAL A C 1
ATOM 1462 O O . VAL A 1 171 ? -7.381 7.488 19.907 1.00 93.56 171 VAL A O 1
ATOM 1465 N N . PRO A 1 172 ? -7.365 6.715 17.798 1.00 94.94 172 PRO A N 1
ATOM 1466 C CA . PRO A 1 172 ? -8.134 5.518 18.142 1.00 94.94 172 PRO A CA 1
ATOM 1467 C C . PRO A 1 172 ? -7.446 4.634 19.196 1.00 94.94 172 PRO A C 1
ATOM 1469 O O . PRO A 1 172 ? -8.106 4.116 20.092 1.00 94.94 172 PRO A O 1
ATOM 1472 N N . LEU A 1 173 ? -6.112 4.510 19.164 1.00 95.12 173 LEU A N 1
ATOM 1473 C CA . LEU A 1 173 ? -5.372 3.745 20.182 1.00 95.12 173 LEU A CA 1
ATOM 1474 C C . LEU A 1 173 ? -5.466 4.397 21.565 1.00 95.12 173 LEU A C 1
ATOM 1476 O O . LEU A 1 173 ? -5.583 3.697 22.566 1.00 95.12 173 LEU A O 1
ATOM 1480 N N . LEU A 1 174 ? -5.464 5.732 21.629 1.00 93.50 174 LEU A N 1
ATOM 1481 C CA . LEU A 1 174 ? -5.702 6.455 22.877 1.00 93.50 174 LEU A CA 1
ATOM 1482 C C . LEU A 1 174 ? -7.103 6.154 23.425 1.00 93.50 174 LEU A C 1
ATOM 1484 O O . LEU A 1 174 ? -7.242 5.862 24.610 1.00 93.50 174 LEU A O 1
ATOM 1488 N N . TRP A 1 175 ? -8.130 6.175 22.574 1.00 95.12 175 TRP A N 1
ATOM 1489 C CA . TRP A 1 175 ? -9.491 5.823 22.983 1.00 95.12 175 TRP A CA 1
ATOM 1490 C C . TRP A 1 175 ? -9.603 4.373 23.459 1.00 95.12 175 TRP A C 1
ATOM 1492 O O . TRP A 1 175 ? -10.275 4.119 24.456 1.00 95.12 175 TRP A O 1
ATOM 1502 N N . ALA A 1 176 ? -8.903 3.436 22.815 1.00 94.88 176 ALA A N 1
ATOM 1503 C CA . ALA A 1 176 ? -8.840 2.043 23.253 1.00 94.88 176 ALA A CA 1
ATOM 1504 C C . ALA A 1 176 ? -8.260 1.922 24.672 1.00 94.88 176 ALA A C 1
ATOM 1506 O O . ALA A 1 176 ? -8.860 1.277 25.532 1.00 94.88 176 ALA A O 1
ATOM 1507 N N . THR A 1 177 ? -7.149 2.608 24.952 1.00 94.19 177 THR A N 1
ATOM 1508 C CA . THR A 1 177 ? -6.548 2.650 26.293 1.00 94.19 177 THR A CA 1
ATOM 1509 C C . THR A 1 177 ? -7.497 3.264 27.325 1.00 94.19 177 THR A C 1
ATOM 1511 O O . THR A 1 177 ? -7.635 2.726 28.421 1.00 94.19 177 THR A O 1
ATOM 1514 N N . LEU A 1 178 ? -8.195 4.353 26.982 1.00 93.69 178 LEU A N 1
ATOM 1515 C CA . LEU A 1 178 ? -9.168 4.994 27.876 1.00 93.69 178 LEU A CA 1
ATOM 1516 C C . LEU A 1 178 ? -10.353 4.074 28.203 1.00 93.69 178 LEU A C 1
ATOM 1518 O O . LEU A 1 178 ? -10.785 4.028 29.354 1.00 93.69 178 LEU A O 1
ATOM 1522 N N . ILE A 1 179 ? -10.850 3.312 27.223 1.00 93.12 179 ILE A N 1
ATOM 1523 C CA . ILE A 1 179 ? -11.901 2.310 27.446 1.00 93.12 179 ILE A CA 1
ATOM 1524 C C . ILE A 1 179 ? -11.412 1.214 28.394 1.00 93.12 179 ILE A C 1
ATOM 1526 O O . ILE A 1 179 ? -12.133 0.857 29.323 1.00 93.12 179 ILE A O 1
ATOM 1530 N N . MET A 1 180 ? -10.189 0.710 28.205 1.00 92.62 180 MET A N 1
ATOM 1531 C CA . MET A 1 180 ? -9.625 -0.305 29.099 1.00 92.62 180 MET A CA 1
ATOM 1532 C C . MET A 1 180 ? -9.468 0.220 30.529 1.00 92.62 180 MET A C 1
ATOM 1534 O O . MET A 1 180 ? -9.791 -0.492 31.478 1.00 92.62 180 MET A O 1
ATOM 1538 N N . THR A 1 181 ? -9.025 1.467 30.704 1.00 92.31 181 THR A N 1
ATOM 1539 C CA . THR A 1 181 ? -8.924 2.098 32.030 1.00 92.31 181 THR A CA 1
ATOM 1540 C C . THR A 1 181 ? -10.291 2.255 32.688 1.00 92.31 181 THR A C 1
ATOM 1542 O O . THR A 1 181 ? -10.445 1.880 33.847 1.00 92.31 181 THR A O 1
ATOM 1545 N N . ARG A 1 182 ? -11.314 2.691 31.944 1.00 91.88 182 ARG A N 1
ATOM 1546 C CA . ARG A 1 182 ? -12.686 2.753 32.465 1.00 91.88 182 ARG A CA 1
ATOM 1547 C C . ARG A 1 182 ? -13.225 1.367 32.833 1.00 91.88 182 ARG A C 1
ATOM 1549 O O . ARG A 1 182 ? -13.878 1.217 33.855 1.00 91.88 182 ARG A O 1
ATOM 1556 N N . ALA A 1 183 ? -12.917 0.334 32.049 1.00 89.44 183 ALA A N 1
ATOM 1557 C CA . ALA A 1 183 ? -13.308 -1.038 32.375 1.00 89.44 183 ALA A CA 1
ATOM 1558 C C . ALA A 1 183 ? -12.659 -1.543 33.679 1.00 89.44 183 ALA A C 1
ATOM 1560 O O . ALA A 1 183 ? -13.280 -2.322 34.404 1.00 89.44 183 ALA A O 1
ATOM 1561 N N . LYS A 1 184 ? -11.435 -1.092 34.000 1.00 92.12 184 LYS A N 1
ATOM 1562 C CA . LYS A 1 184 ? -10.779 -1.361 35.292 1.00 92.12 184 LYS A CA 1
ATOM 1563 C C . LYS A 1 184 ? -11.506 -0.652 36.438 1.00 92.12 184 LYS A C 1
ATOM 1565 O O . LYS A 1 184 ? -11.751 -1.272 37.468 1.00 92.12 184 LYS A O 1
ATOM 1570 N N . GLU A 1 185 ? -11.865 0.620 36.260 1.00 91.88 185 GLU A N 1
ATOM 1571 C CA . GLU A 1 185 ? -12.613 1.409 37.256 1.00 91.88 185 GLU A CA 1
ATOM 1572 C C . GLU A 1 185 ? -13.996 0.805 37.545 1.00 91.88 185 GLU A C 1
ATOM 1574 O O . GLU A 1 185 ? -14.375 0.654 38.706 1.00 91.88 185 GLU A O 1
ATOM 1579 N N . ASP A 1 186 ? -14.691 0.347 36.500 1.00 88.94 186 ASP A N 1
ATOM 1580 C CA . ASP A 1 186 ? -15.968 -0.375 36.580 1.00 88.94 186 ASP A CA 1
ATOM 1581 C C . ASP A 1 186 ? -15.830 -1.801 37.167 1.00 88.94 186 ASP A C 1
ATOM 1583 O O . ASP A 1 186 ? -16.823 -2.524 37.265 1.00 88.94 186 ASP A O 1
ATOM 1587 N N . LYS A 1 187 ? -14.614 -2.234 37.541 1.00 88.19 187 LYS A N 1
ATOM 1588 C CA . LYS A 1 187 ? -14.288 -3.583 38.048 1.00 88.19 187 LYS A CA 1
ATOM 1589 C C . LYS A 1 187 ? -14.679 -4.723 37.096 1.00 88.19 187 LYS A C 1
ATOM 1591 O O . LYS A 1 187 ? -14.922 -5.843 37.539 1.00 88.19 187 LYS A O 1
ATOM 1596 N N . LEU A 1 188 ? -14.716 -4.456 35.789 1.00 85.38 188 LEU A N 1
ATOM 1597 C CA . LEU A 1 188 ? -15.005 -5.461 34.756 1.00 85.38 188 LEU A CA 1
ATOM 1598 C C . LEU A 1 188 ? -13.777 -6.307 34.402 1.00 85.38 188 LEU A C 1
ATOM 1600 O O . LEU A 1 188 ? -13.923 -7.424 33.916 1.00 85.38 188 LEU A O 1
ATOM 1604 N N . VAL A 1 189 ? -12.577 -5.765 34.622 1.00 88.38 189 VAL A N 1
ATOM 1605 C CA . VAL A 1 189 ? -11.297 -6.429 34.348 1.00 88.38 189 VAL A CA 1
ATOM 1606 C C . VAL A 1 189 ? -10.389 -6.357 35.569 1.00 88.38 189 VAL A C 1
ATOM 1608 O O . VAL A 1 189 ? -10.389 -5.367 36.304 1.00 88.38 189 VAL A O 1
ATOM 1611 N N . SER A 1 190 ? -9.581 -7.397 35.776 1.00 90.56 190 SER A N 1
ATOM 1612 C CA . SER A 1 190 ? -8.534 -7.378 36.801 1.00 90.56 190 SER A CA 1
ATOM 1613 C C . SER A 1 190 ? -7.404 -6.414 36.428 1.00 90.56 190 SER A C 1
ATOM 1615 O O . SER A 1 190 ? -7.180 -6.097 35.256 1.00 90.56 190 SER A O 1
ATOM 1617 N N . GLU A 1 191 ? -6.633 -5.978 37.425 1.00 92.19 191 GLU A N 1
ATOM 1618 C CA . GLU A 1 191 ? -5.472 -5.111 37.203 1.00 92.19 191 GLU A CA 1
ATOM 1619 C C . GLU A 1 191 ? -4.432 -5.737 36.261 1.00 92.19 191 GLU A C 1
ATOM 1621 O O . GLU A 1 191 ? -3.856 -5.035 35.428 1.00 92.19 191 GLU A O 1
ATOM 1626 N N . LEU A 1 192 ? -4.245 -7.058 36.338 1.00 91.88 192 LEU A N 1
ATOM 1627 C CA . LEU A 1 192 ? -3.332 -7.788 35.465 1.00 91.88 192 LEU A CA 1
ATOM 1628 C C . LEU A 1 192 ? -3.812 -7.773 34.006 1.00 91.88 192 LEU A C 1
ATOM 1630 O O . LEU A 1 192 ? -3.045 -7.413 33.117 1.00 91.88 192 LEU A O 1
ATOM 1634 N N . GLN A 1 193 ? -5.086 -8.098 33.764 1.00 91.38 193 GLN A N 1
ATOM 1635 C CA . GLN A 1 193 ? -5.680 -8.090 32.419 1.00 91.38 193 GLN A CA 1
ATOM 1636 C C . GLN A 1 193 ? -5.649 -6.695 31.788 1.00 91.38 193 GLN A C 1
ATOM 1638 O O . GLN A 1 193 ? -5.291 -6.544 30.618 1.00 91.38 193 GLN A O 1
ATOM 1643 N N . TRP A 1 194 ? -5.970 -5.664 32.578 1.00 93.69 194 TRP A N 1
ATOM 1644 C CA . TRP A 1 194 ? -5.860 -4.274 32.147 1.00 93.69 194 TRP A CA 1
ATOM 1645 C C . TRP A 1 194 ? -4.429 -3.939 31.720 1.00 93.69 194 TRP A C 1
ATOM 1647 O O . TRP A 1 194 ? -4.227 -3.449 30.609 1.00 93.69 194 TRP A O 1
ATOM 1657 N N . LYS A 1 195 ? -3.436 -4.250 32.564 1.00 93.62 195 LYS A N 1
ATOM 1658 C CA . LYS A 1 195 ? -2.029 -3.973 32.265 1.00 93.62 195 LYS A CA 1
ATOM 1659 C C . LYS A 1 195 ? -1.574 -4.686 30.992 1.00 93.62 195 LYS A C 1
ATOM 1661 O O . LYS A 1 195 ? -0.999 -4.038 30.124 1.00 93.62 195 LYS A O 1
ATOM 1666 N N . SER A 1 196 ? -1.880 -5.975 30.841 1.00 93.81 196 SER A N 1
ATOM 1667 C CA . SER A 1 196 ? -1.527 -6.742 29.640 1.00 93.81 196 SER A CA 1
ATOM 1668 C C . SER A 1 196 ? -2.145 -6.158 28.366 1.00 93.81 196 SER A C 1
ATOM 1670 O O . SER A 1 196 ? -1.455 -6.036 27.355 1.00 93.81 196 SER A O 1
ATOM 1672 N N . CYS A 1 197 ? -3.414 -5.739 28.408 1.00 93.19 197 CYS A N 1
ATOM 1673 C CA . CYS A 1 197 ? -4.054 -5.088 27.264 1.00 93.19 197 CYS A CA 1
ATOM 1674 C C . CYS A 1 197 ? -3.431 -3.727 26.937 1.00 93.19 197 CYS A C 1
ATOM 1676 O O . CYS A 1 197 ? -3.183 -3.432 25.771 1.00 93.19 197 CYS A O 1
ATOM 1678 N N . VAL A 1 198 ? -3.175 -2.887 27.941 1.00 94.06 198 VAL A N 1
ATOM 1679 C CA . VAL A 1 198 ? -2.586 -1.560 27.712 1.00 94.06 198 VAL A CA 1
ATOM 1680 C C . VAL A 1 198 ? -1.160 -1.680 27.177 1.00 94.06 198 VAL A C 1
ATOM 1682 O O . VAL A 1 198 ? -0.831 -1.009 26.200 1.00 94.06 198 VAL A O 1
ATOM 1685 N N . ASP A 1 199 ? -0.340 -2.567 27.745 1.00 94.25 199 ASP A N 1
ATOM 1686 C CA . ASP A 1 199 ? 1.026 -2.815 27.272 1.00 94.25 199 ASP A CA 1
ATOM 1687 C C . ASP A 1 199 ? 1.019 -3.295 25.805 1.00 94.25 199 ASP A C 1
ATOM 1689 O O . ASP A 1 199 ? 1.814 -2.821 24.991 1.00 94.25 199 ASP A O 1
ATOM 1693 N N . MET A 1 200 ? 0.056 -4.146 25.428 1.00 93.69 200 MET A N 1
ATOM 1694 C CA . MET A 1 200 ? -0.153 -4.562 24.038 1.00 93.69 200 MET A CA 1
ATOM 1695 C C . MET A 1 200 ? -0.549 -3.391 23.122 1.00 93.69 200 MET A C 1
ATOM 1697 O O . MET A 1 200 ? 0.019 -3.252 22.037 1.00 93.69 200 MET A O 1
ATOM 1701 N N . ILE A 1 201 ? -1.475 -2.516 23.538 1.00 94.69 201 ILE A N 1
ATOM 1702 C CA . ILE A 1 201 ? -1.892 -1.348 22.736 1.00 94.69 201 ILE A CA 1
ATOM 1703 C C . ILE A 1 201 ? -0.706 -0.395 22.527 1.00 94.69 201 ILE A C 1
ATOM 1705 O O . ILE A 1 201 ? -0.520 0.155 21.436 1.00 94.69 201 ILE A O 1
ATOM 1709 N N . VAL A 1 202 ? 0.124 -0.211 23.556 1.00 93.56 202 VAL A N 1
ATOM 1710 C CA . VAL A 1 202 ? 1.336 0.611 23.480 1.00 93.56 202 VAL A CA 1
ATOM 1711 C C . VAL A 1 202 ? 2.369 -0.010 22.534 1.00 93.56 202 VAL A C 1
ATOM 1713 O O . VAL A 1 202 ? 2.929 0.716 21.706 1.00 93.56 202 VAL A O 1
ATOM 1716 N N . ASP A 1 203 ? 2.590 -1.328 22.583 1.00 93.00 203 ASP A N 1
ATOM 1717 C CA . ASP A 1 203 ? 3.452 -2.022 21.613 1.00 93.00 203 ASP A CA 1
ATOM 1718 C C . ASP A 1 203 ? 2.936 -1.840 20.178 1.00 93.00 203 ASP A C 1
ATOM 1720 O O . ASP A 1 203 ? 3.685 -1.445 19.280 1.00 93.00 203 ASP A O 1
ATOM 1724 N N . TYR A 1 204 ? 1.627 -2.005 19.973 1.00 94.25 204 TYR A N 1
ATOM 1725 C CA . TYR A 1 204 ? 0.977 -1.806 18.679 1.00 94.25 204 TYR A CA 1
ATOM 1726 C C . TYR A 1 204 ? 1.193 -0.383 18.141 1.00 94.25 204 TYR A C 1
ATOM 1728 O O . TYR A 1 204 ? 1.581 -0.185 16.983 1.00 94.25 204 TYR A O 1
ATOM 1736 N N . ARG A 1 205 ? 1.022 0.633 18.999 1.00 93.88 205 ARG A N 1
ATOM 1737 C CA . ARG A 1 205 ? 1.310 2.038 18.671 1.00 93.88 205 ARG A CA 1
ATOM 1738 C C . ARG A 1 205 ? 2.771 2.226 18.275 1.00 93.88 205 ARG A C 1
ATOM 1740 O O . ARG A 1 205 ? 3.064 2.963 17.330 1.00 93.88 205 ARG A O 1
ATOM 1747 N N . ASN A 1 206 ? 3.695 1.594 18.994 1.00 93.19 206 ASN A N 1
ATOM 1748 C CA . ASN A 1 206 ? 5.124 1.696 18.717 1.00 93.19 206 ASN A CA 1
ATOM 1749 C C . ASN A 1 206 ? 5.486 1.063 17.370 1.00 93.19 206 ASN A C 1
ATOM 1751 O O . ASN A 1 206 ? 6.253 1.665 16.619 1.00 93.19 206 ASN A O 1
ATOM 1755 N N . ARG A 1 207 ? 4.879 -0.070 17.002 1.00 92.00 207 ARG A N 1
ATOM 1756 C CA . ARG A 1 207 ? 5.017 -0.678 15.666 1.00 92.00 207 ARG A CA 1
ATOM 1757 C C . ARG A 1 207 ? 4.495 0.232 14.552 1.00 92.00 207 ARG A C 1
ATOM 1759 O O . ARG A 1 207 ? 5.209 0.467 13.574 1.00 92.00 207 ARG A O 1
ATOM 1766 N N . CYS A 1 208 ? 3.317 0.837 14.736 1.00 91.31 208 CYS A N 1
ATOM 1767 C CA . CYS A 1 208 ? 2.768 1.831 13.803 1.00 91.31 208 CYS A CA 1
ATOM 1768 C C . CYS A 1 208 ? 3.724 3.022 13.624 1.00 91.31 208 CYS A C 1
ATOM 1770 O O . CYS A 1 208 ? 4.056 3.412 12.504 1.00 91.31 208 CYS A O 1
ATOM 1772 N N . SER A 1 209 ? 4.217 3.574 14.736 1.00 91.31 209 SER A N 1
ATOM 1773 C CA . SER A 1 209 ? 5.161 4.693 14.731 1.00 91.31 209 SER A CA 1
ATOM 1774 C C . SER A 1 209 ? 6.468 4.328 14.026 1.00 91.31 209 SER A C 1
ATOM 1776 O O . SER A 1 209 ? 6.918 5.068 13.153 1.00 91.31 209 SER A O 1
ATOM 1778 N N . ARG A 1 210 ? 7.076 3.182 14.354 1.00 90.31 210 ARG A N 1
ATOM 1779 C CA . ARG A 1 210 ? 8.335 2.732 13.739 1.00 90.31 210 ARG A CA 1
ATOM 1780 C C . ARG A 1 210 ? 8.182 2.506 12.239 1.00 90.31 210 ARG A C 1
ATOM 1782 O O . ARG A 1 210 ? 9.063 2.915 11.491 1.00 90.31 210 ARG A O 1
ATOM 1789 N N . SER A 1 211 ? 7.054 1.954 11.798 1.00 87.12 211 SER A N 1
ATOM 1790 C CA . SER A 1 211 ? 6.749 1.791 10.371 1.00 87.12 211 SER A CA 1
ATOM 1791 C C . SER A 1 211 ? 6.754 3.137 9.631 1.00 87.12 211 SER A C 1
ATOM 1793 O O . SER A 1 211 ? 7.376 3.262 8.578 1.00 87.12 211 SER A O 1
ATOM 1795 N N . LEU A 1 212 ? 6.152 4.177 10.223 1.00 86.62 212 LEU A N 1
ATOM 1796 C CA . LEU A 1 212 ? 6.177 5.542 9.675 1.00 86.62 212 LEU A CA 1
ATOM 1797 C C . LEU A 1 212 ? 7.576 6.172 9.710 1.00 86.62 212 LEU A C 1
ATOM 1799 O O . LEU A 1 212 ? 7.953 6.889 8.790 1.00 86.62 212 LEU A O 1
ATOM 1803 N N . HIS A 1 213 ? 8.366 5.919 10.756 1.00 85.31 213 HIS A N 1
ATOM 1804 C CA . HIS A 1 213 ? 9.739 6.428 10.833 1.00 85.31 213 HIS A CA 1
ATOM 1805 C C . HIS A 1 213 ? 10.638 5.807 9.769 1.00 85.31 213 HIS A C 1
ATOM 1807 O O . HIS A 1 213 ? 11.463 6.513 9.194 1.00 85.31 213 HIS A O 1
ATOM 1813 N N . ILE A 1 214 ? 10.459 4.515 9.481 1.00 80.81 214 ILE A N 1
ATOM 1814 C CA . ILE A 1 214 ? 11.155 3.864 8.375 1.00 80.81 214 ILE A CA 1
ATOM 1815 C C . ILE A 1 214 ? 10.812 4.583 7.076 1.00 80.81 214 ILE A C 1
ATOM 1817 O O . ILE A 1 214 ? 11.731 4.982 6.378 1.00 80.81 214 ILE A O 1
ATOM 1821 N N . GLU A 1 215 ? 9.542 4.837 6.770 1.00 79.75 215 GLU A N 1
ATOM 1822 C CA . GLU A 1 215 ? 9.160 5.550 5.541 1.00 79.75 215 GLU A CA 1
ATOM 1823 C C . GLU A 1 215 ? 9.784 6.958 5.429 1.00 79.75 215 GLU A C 1
ATOM 1825 O O . GLU A 1 215 ? 10.231 7.362 4.354 1.00 79.75 215 GLU A O 1
ATOM 1830 N N . ILE A 1 216 ? 9.871 7.692 6.543 1.00 78.19 216 ILE A N 1
ATOM 1831 C CA . ILE A 1 216 ? 10.493 9.025 6.584 1.00 78.19 216 ILE A CA 1
ATOM 1832 C C . ILE A 1 216 ? 12.005 8.931 6.340 1.00 78.19 216 ILE A C 1
ATOM 1834 O O . ILE A 1 216 ? 12.564 9.700 5.556 1.00 78.19 216 ILE A O 1
ATOM 1838 N N . VAL A 1 217 ? 12.677 7.992 7.009 1.00 80.62 217 VAL A N 1
ATOM 1839 C CA . VAL A 1 217 ? 14.128 7.804 6.916 1.00 80.62 217 VAL A CA 1
ATOM 1840 C C . VAL A 1 217 ? 14.429 6.774 5.836 1.00 80.62 217 VAL A C 1
ATOM 1842 O O . VAL A 1 217 ? 14.602 5.582 6.102 1.00 80.62 217 VAL A O 1
ATOM 1845 N N . ASN A 1 218 ? 14.475 7.243 4.592 1.00 80.62 218 ASN A N 1
ATOM 1846 C CA . ASN A 1 218 ? 14.832 6.423 3.439 1.00 80.62 218 ASN A CA 1
ATOM 1847 C C . ASN A 1 218 ? 16.330 6.101 3.386 1.00 80.62 218 ASN A C 1
ATOM 1849 O O . ASN A 1 218 ? 17.151 6.746 4.037 1.00 80.62 218 ASN A O 1
ATOM 1853 N N . ILE A 1 219 ? 16.683 5.087 2.588 1.00 83.94 219 ILE A N 1
ATOM 1854 C CA . ILE A 1 219 ? 18.084 4.773 2.278 1.00 83.94 219 ILE A CA 1
ATOM 1855 C C . ILE A 1 219 ? 18.742 6.055 1.742 1.00 83.94 219 ILE A C 1
ATOM 1857 O O . ILE A 1 219 ? 18.167 6.664 0.831 1.00 83.94 219 ILE A O 1
ATOM 1861 N N . PRO A 1 220 ? 19.911 6.477 2.270 1.00 86.56 220 PRO A N 1
ATOM 1862 C CA . PRO A 1 220 ? 20.571 7.696 1.829 1.00 86.56 220 PRO A CA 1
ATOM 1863 C C . PRO A 1 220 ? 20.683 7.756 0.309 1.00 86.56 220 PRO A C 1
ATOM 1865 O O . PRO A 1 220 ? 21.138 6.807 -0.335 1.00 86.56 220 PRO A O 1
ATOM 1868 N N . LEU A 1 221 ? 20.277 8.891 -0.262 1.00 83.50 221 LEU A N 1
ATOM 1869 C CA . LEU A 1 221 ? 20.215 9.070 -1.711 1.00 83.50 221 LEU A CA 1
ATOM 1870 C C . LEU A 1 221 ? 21.567 8.777 -2.376 1.00 83.50 221 LEU A C 1
ATOM 1872 O O . LEU A 1 221 ? 21.603 8.145 -3.428 1.00 83.50 221 LEU A O 1
ATOM 1876 N N . VAL A 1 222 ? 22.665 9.152 -1.714 1.00 85.31 222 VAL A N 1
ATOM 1877 C CA . VAL A 1 222 ? 24.035 8.915 -2.180 1.00 85.31 222 VAL A CA 1
ATOM 1878 C C . VAL A 1 222 ? 24.336 7.434 -2.428 1.00 85.31 222 VAL A C 1
ATOM 1880 O O . VAL A 1 222 ? 24.968 7.114 -3.426 1.00 85.31 222 VAL A O 1
ATOM 1883 N N . TYR A 1 223 ? 23.841 6.507 -1.602 1.00 84.44 223 TYR A N 1
ATOM 1884 C CA . TYR A 1 223 ? 24.080 5.072 -1.814 1.00 84.44 223 TYR A CA 1
ATOM 1885 C C . TYR A 1 223 ? 23.380 4.573 -3.072 1.00 84.44 223 TYR A C 1
ATOM 1887 O O . TYR A 1 223 ? 23.980 3.875 -3.887 1.00 84.44 223 TYR A O 1
ATOM 1895 N N . SER A 1 224 ? 22.133 4.998 -3.270 1.00 85.44 224 SER A N 1
ATOM 1896 C CA . SER A 1 224 ? 21.385 4.680 -4.485 1.00 85.44 224 SER A CA 1
ATOM 1897 C C . SER A 1 224 ? 22.045 5.310 -5.718 1.00 85.44 224 SER A C 1
ATOM 1899 O O . SER A 1 224 ? 22.191 4.651 -6.742 1.00 85.44 224 SER A O 1
ATOM 1901 N N . GLN A 1 225 ? 22.511 6.558 -5.616 1.00 84.94 225 GLN A N 1
ATOM 1902 C CA . GLN A 1 225 ? 23.212 7.257 -6.697 1.00 84.94 225 GLN A CA 1
ATOM 1903 C C . GLN A 1 225 ? 24.534 6.589 -7.072 1.00 84.94 225 GLN A C 1
ATOM 1905 O O . GLN A 1 225 ? 24.781 6.411 -8.259 1.00 84.94 225 GLN A O 1
ATOM 1910 N N . VAL A 1 226 ? 25.357 6.193 -6.095 1.00 85.25 226 VAL A N 1
ATOM 1911 C CA . VAL A 1 226 ? 26.633 5.503 -6.339 1.00 85.25 226 VAL A CA 1
ATOM 1912 C C . VAL A 1 226 ? 26.388 4.196 -7.079 1.00 85.25 226 VAL A C 1
ATOM 1914 O O . VAL A 1 226 ? 27.005 3.970 -8.110 1.00 85.25 226 VAL A O 1
ATOM 1917 N N . ILE A 1 227 ? 25.433 3.379 -6.630 1.00 82.12 227 ILE A N 1
ATOM 1918 C CA . ILE A 1 227 ? 25.088 2.119 -7.303 1.00 82.12 227 ILE A CA 1
ATOM 1919 C C . ILE A 1 227 ? 24.604 2.358 -8.728 1.00 82.12 227 ILE A C 1
ATOM 1921 O O . ILE A 1 227 ? 25.070 1.701 -9.657 1.00 82.12 227 ILE A O 1
ATOM 1925 N N . ILE A 1 228 ? 23.688 3.309 -8.917 1.00 82.44 228 ILE A N 1
ATOM 1926 C CA . ILE A 1 228 ? 23.161 3.649 -10.238 1.00 82.44 228 ILE A CA 1
ATOM 1927 C C . ILE A 1 228 ? 24.288 4.145 -11.146 1.00 82.44 228 ILE A C 1
ATOM 1929 O O . ILE A 1 228 ? 24.362 3.736 -12.301 1.00 82.44 228 ILE A O 1
ATOM 1933 N N . LEU A 1 229 ? 25.173 5.000 -10.640 1.00 80.38 229 LEU A N 1
ATOM 1934 C CA . LEU A 1 229 ? 26.306 5.523 -11.389 1.00 80.38 229 LEU A CA 1
ATOM 1935 C C . LEU A 1 229 ? 27.290 4.406 -11.747 1.00 80.38 229 LEU A C 1
ATOM 1937 O O . LEU A 1 229 ? 27.658 4.298 -12.909 1.00 80.38 229 LEU A O 1
ATOM 1941 N N . SER A 1 230 ? 27.651 3.534 -10.805 1.00 78.62 230 SER A N 1
ATOM 1942 C CA . SER A 1 230 ? 28.516 2.377 -11.054 1.00 78.62 230 SER A CA 1
ATOM 1943 C C . SER A 1 230 ? 27.905 1.420 -12.080 1.00 78.62 230 SER A C 1
ATOM 1945 O O . SER A 1 230 ? 28.592 1.019 -13.012 1.00 78.62 230 SER A O 1
ATOM 1947 N N . LEU A 1 231 ? 26.606 1.111 -11.978 1.00 76.50 231 LEU A N 1
ATOM 1948 C CA . LEU A 1 231 ? 25.882 0.299 -12.964 1.00 76.50 231 LEU A CA 1
ATOM 1949 C C . LEU A 1 231 ? 25.858 0.965 -14.340 1.00 76.50 231 LEU A C 1
ATOM 1951 O O . LEU A 1 231 ? 26.028 0.292 -15.350 1.00 76.50 231 LEU A O 1
ATOM 1955 N N . ARG A 1 232 ? 25.665 2.286 -14.401 1.00 75.00 232 ARG A N 1
ATOM 1956 C CA . ARG A 1 232 ? 25.677 3.051 -15.655 1.00 75.00 232 ARG A CA 1
ATOM 1957 C C . ARG A 1 232 ? 27.066 3.084 -16.280 1.00 75.00 232 ARG A C 1
ATOM 1959 O O . ARG A 1 232 ? 27.175 2.823 -17.469 1.00 75.00 232 ARG A O 1
ATOM 1966 N N . ILE A 1 233 ? 28.112 3.343 -15.497 1.00 73.06 233 ILE A N 1
ATOM 1967 C CA . ILE A 1 233 ? 29.512 3.309 -15.944 1.00 73.06 233 ILE A CA 1
ATOM 1968 C C . ILE A 1 233 ? 29.865 1.906 -16.453 1.00 73.06 233 ILE A C 1
ATOM 1970 O O . ILE A 1 233 ? 30.441 1.781 -17.527 1.00 73.06 233 ILE A O 1
ATOM 1974 N N . GLN A 1 234 ? 29.429 0.850 -15.763 1.00 68.81 234 GLN A N 1
ATOM 1975 C CA . GLN A 1 234 ? 29.627 -0.522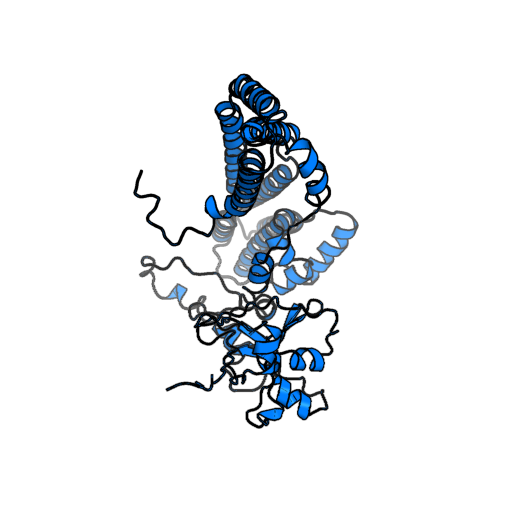 -16.229 1.00 68.81 234 GLN A CA 1
ATOM 1976 C C . GLN A 1 234 ? 28.837 -0.815 -17.511 1.00 68.81 234 GLN A C 1
ATOM 1978 O O . GLN A 1 234 ? 29.355 -1.439 -18.430 1.00 68.81 234 GLN A O 1
ATOM 1983 N N . ASN A 1 235 ? 27.594 -0.339 -17.618 1.00 64.19 235 ASN A N 1
ATOM 1984 C CA . ASN A 1 235 ? 26.766 -0.508 -18.816 1.00 64.19 235 ASN A CA 1
ATOM 1985 C C . ASN A 1 235 ? 27.249 0.343 -20.003 1.00 64.19 235 ASN A C 1
ATOM 1987 O O . ASN A 1 235 ? 26.949 0.005 -21.150 1.00 64.19 235 ASN A O 1
ATOM 1991 N N . MET A 1 236 ? 28.061 1.383 -19.769 1.00 61.19 236 MET A N 1
ATOM 1992 C CA . MET A 1 236 ? 28.774 2.110 -20.829 1.00 61.19 236 MET A CA 1
ATOM 1993 C C . MET A 1 236 ? 29.771 1.212 -21.587 1.00 61.19 236 MET A C 1
ATOM 1995 O O . MET A 1 236 ? 30.112 1.554 -22.718 1.00 61.19 236 MET A O 1
ATOM 1999 N N . ARG A 1 237 ? 30.121 0.016 -21.061 1.00 58.94 237 ARG A N 1
ATOM 2000 C CA . ARG A 1 237 ? 30.730 -1.119 -21.803 1.00 58.94 237 ARG A CA 1
ATOM 2001 C C . ARG A 1 237 ? 30.072 -1.360 -23.161 1.00 58.94 237 ARG A C 1
ATOM 2003 O O . ARG A 1 237 ? 30.703 -1.854 -24.092 1.00 58.94 237 ARG A O 1
ATOM 2010 N N . HIS A 1 238 ? 28.778 -1.078 -23.262 1.00 53.94 238 HIS A N 1
ATOM 2011 C CA . HIS A 1 238 ? 27.961 -1.454 -24.400 1.00 53.94 238 HIS A CA 1
ATOM 2012 C C . HIS A 1 238 ? 27.304 -0.291 -25.130 1.00 53.94 238 HIS A C 1
ATOM 2014 O O . HIS A 1 238 ? 26.439 -0.592 -25.935 1.00 53.94 238 HIS A O 1
ATOM 2020 N N . PHE A 1 239 ? 27.706 0.975 -24.912 1.00 53.28 239 PHE A N 1
ATOM 2021 C CA . PHE A 1 239 ? 27.515 2.069 -25.885 1.00 53.28 239 PHE A CA 1
ATOM 2022 C C . PHE A 1 239 ? 27.935 3.451 -25.368 1.00 53.28 239 PHE A C 1
ATOM 2024 O O . PHE A 1 239 ? 27.402 3.966 -24.387 1.00 53.28 239 PHE A O 1
ATOM 2031 N N . LEU A 1 240 ? 28.761 4.132 -26.154 1.00 52.03 240 LEU A N 1
ATOM 2032 C CA . LEU A 1 240 ? 29.234 5.508 -25.965 1.00 52.03 240 LEU A CA 1
ATOM 2033 C C . LEU A 1 240 ? 28.192 6.624 -26.210 1.00 52.03 240 LEU A C 1
ATOM 2035 O O . LEU A 1 240 ? 28.567 7.738 -26.553 1.00 52.03 240 LEU A O 1
ATOM 2039 N N . LEU A 1 241 ? 26.889 6.386 -26.023 1.00 49.00 241 LEU A N 1
ATOM 2040 C CA . LEU A 1 241 ? 25.856 7.426 -26.222 1.00 49.00 241 LEU A CA 1
ATOM 2041 C C . LEU A 1 241 ? 24.968 7.711 -25.006 1.00 49.00 241 LEU A C 1
ATOM 2043 O O . LEU A 1 241 ? 24.088 8.573 -25.071 1.00 49.00 241 LEU A O 1
ATOM 2047 N N . TRP A 1 242 ? 25.221 7.068 -23.866 1.00 48.34 242 TRP A N 1
ATOM 2048 C CA . TRP A 1 242 ? 24.416 7.296 -22.665 1.00 48.34 242 TRP A CA 1
ATOM 2049 C C . TRP A 1 242 ? 24.532 8.743 -22.132 1.00 48.34 242 TRP A C 1
ATOM 2051 O O . TRP A 1 242 ? 23.579 9.255 -21.561 1.00 48.34 242 TRP A O 1
ATOM 2061 N N . GLY A 1 243 ? 25.626 9.468 -22.403 1.00 50.16 243 GLY A N 1
ATOM 2062 C CA . GLY A 1 243 ? 25.798 10.862 -21.955 1.00 50.16 243 GLY A CA 1
ATOM 2063 C C . GLY A 1 243 ? 24.900 11.908 -22.641 1.00 50.16 243 GLY A C 1
ATOM 2064 O O . GLY A 1 243 ? 24.606 12.940 -22.042 1.00 50.16 243 GLY A O 1
ATOM 2065 N N . ILE A 1 244 ? 24.428 11.651 -23.869 1.00 48.03 244 ILE A N 1
ATOM 2066 C CA . ILE A 1 244 ? 23.674 12.638 -24.673 1.00 48.03 244 ILE A CA 1
ATOM 2067 C C . ILE A 1 244 ? 22.174 12.304 -24.699 1.00 48.03 244 ILE A C 1
ATOM 2069 O O . ILE A 1 244 ? 21.338 13.196 -24.567 1.00 48.03 244 ILE A O 1
ATOM 2073 N N . LEU A 1 245 ? 21.815 11.016 -24.767 1.00 44.31 245 LEU A N 1
ATOM 2074 C CA . LEU A 1 245 ? 20.415 10.567 -24.771 1.00 44.31 245 LEU A CA 1
ATOM 2075 C C . LEU A 1 245 ? 19.760 10.614 -23.382 1.00 44.31 245 LEU A C 1
ATOM 2077 O O . LEU A 1 245 ? 18.574 10.915 -23.262 1.00 44.31 245 LEU A O 1
ATOM 2081 N N . VAL A 1 246 ? 20.518 10.370 -22.310 1.00 52.06 246 VAL A N 1
ATOM 2082 C CA . VAL A 1 246 ? 19.950 10.291 -20.950 1.00 52.06 246 VAL A CA 1
ATOM 2083 C C . VAL A 1 246 ? 19.677 11.671 -20.375 1.00 52.06 246 VAL A C 1
ATOM 2085 O O . VAL A 1 246 ? 18.753 11.811 -19.581 1.00 52.06 246 VAL A O 1
ATOM 2088 N N . SER A 1 247 ? 20.389 12.702 -20.825 1.00 45.50 247 SER A N 1
ATOM 2089 C CA . SER A 1 247 ? 20.090 14.094 -20.474 1.00 45.50 247 SER A CA 1
ATOM 2090 C C . SER A 1 247 ? 18.755 14.559 -21.078 1.00 45.50 247 SER A C 1
ATOM 2092 O O . SER A 1 247 ? 18.016 15.290 -20.427 1.00 45.50 247 SER A O 1
ATOM 2094 N N . PHE A 1 248 ? 18.384 14.058 -22.265 1.00 42.12 248 PHE A N 1
ATOM 2095 C CA . PHE A 1 248 ? 17.090 14.346 -22.903 1.00 42.12 248 PHE A CA 1
ATOM 2096 C C . PHE A 1 248 ? 15.933 13.483 -22.373 1.00 42.12 248 PHE A C 1
ATOM 2098 O O . PHE A 1 248 ? 14.796 13.948 -22.323 1.00 42.12 248 PHE A O 1
ATOM 2105 N N . ILE A 1 249 ? 16.205 12.253 -21.922 1.00 43.31 249 ILE A N 1
ATOM 2106 C CA . ILE A 1 249 ? 15.175 11.339 -21.393 1.00 43.31 249 ILE A CA 1
ATOM 2107 C C . ILE A 1 249 ? 14.947 11.539 -19.878 1.00 43.31 249 ILE A C 1
ATOM 2109 O O . ILE A 1 249 ? 13.844 11.315 -19.378 1.00 43.31 249 ILE A O 1
ATOM 2113 N N . SER A 1 250 ? 15.935 12.040 -19.126 1.00 42.75 250 SER A N 1
ATOM 2114 C CA . SER A 1 250 ? 15.829 12.153 -17.658 1.00 42.75 250 SER A CA 1
ATOM 2115 C C . SER A 1 250 ? 15.107 13.404 -17.152 1.00 42.75 250 SER A C 1
ATOM 2117 O O . SER A 1 250 ? 14.768 13.444 -15.973 1.00 42.75 250 SER A O 1
ATOM 2119 N N . LEU A 1 251 ? 14.795 14.386 -18.004 1.00 35.28 251 LEU A N 1
ATOM 2120 C CA . LEU A 1 251 ? 13.970 15.537 -17.599 1.00 35.28 251 LEU A CA 1
ATOM 2121 C C . LEU A 1 251 ? 12.457 15.257 -17.617 1.00 35.28 251 LEU A C 1
ATOM 2123 O O . LEU A 1 251 ? 11.687 16.079 -17.132 1.00 35.28 251 LEU A O 1
ATOM 2127 N N . LYS A 1 252 ? 12.018 14.082 -18.094 1.00 33.41 252 LYS A N 1
ATOM 2128 C CA . LYS A 1 252 ? 10.615 13.630 -17.978 1.00 33.41 252 LYS A CA 1
ATOM 2129 C C . LYS A 1 252 ? 10.406 12.378 -17.120 1.00 33.41 252 LYS A C 1
ATOM 2131 O O . LYS A 1 252 ? 9.263 12.024 -16.865 1.00 33.41 252 LYS A O 1
ATOM 2136 N N . ALA A 1 253 ? 11.467 11.731 -16.635 1.00 36.50 253 ALA A N 1
ATOM 2137 C CA . ALA A 1 253 ? 11.349 10.484 -15.866 1.00 36.50 253 ALA A CA 1
ATOM 2138 C C . ALA A 1 253 ? 11.417 10.661 -14.337 1.00 36.50 253 ALA A C 1
ATOM 2140 O O . ALA A 1 253 ? 11.226 9.695 -13.603 1.00 36.50 253 ALA A O 1
ATOM 2141 N N . PHE A 1 254 ? 11.663 11.875 -13.835 1.00 38.31 254 PHE A N 1
ATOM 2142 C CA . PHE A 1 254 ? 11.639 12.158 -12.398 1.00 38.31 254 PHE A CA 1
ATOM 2143 C C . PHE A 1 254 ? 10.594 13.214 -12.061 1.00 38.31 254 PHE A C 1
ATOM 2145 O O . PHE A 1 254 ? 10.877 14.374 -11.787 1.00 38.31 254 PHE A O 1
ATOM 2152 N N . GLY A 1 255 ? 9.357 12.736 -12.071 1.00 27.62 255 GLY A N 1
ATOM 2153 C CA . GLY A 1 255 ? 8.182 13.392 -11.536 1.00 27.62 255 GLY A CA 1
ATOM 2154 C C . GLY A 1 255 ? 7.050 12.380 -11.541 1.00 27.62 255 GLY A C 1
ATOM 2155 O O . GLY A 1 255 ? 6.492 12.123 -12.593 1.00 27.62 255 GLY A O 1
ATOM 2156 N N . THR A 1 256 ? 6.748 11.823 -10.362 1.00 31.73 256 THR A N 1
ATOM 2157 C CA . THR A 1 256 ? 5.477 11.169 -9.991 1.00 31.73 256 THR A CA 1
ATOM 2158 C C . THR A 1 256 ? 4.980 9.988 -10.837 1.00 31.73 256 THR A C 1
ATOM 2160 O O . THR A 1 256 ? 4.775 10.116 -12.028 1.00 31.73 256 THR A O 1
ATOM 2163 N N . ARG A 1 257 ? 4.676 8.868 -10.158 1.00 34.50 257 ARG A N 1
ATOM 2164 C CA . ARG A 1 257 ? 3.702 7.828 -10.560 1.00 34.50 257 ARG A CA 1
ATOM 2165 C C . ARG A 1 257 ? 3.542 7.637 -12.075 1.00 34.50 257 ARG A C 1
ATOM 2167 O O . ARG A 1 257 ? 2.748 8.328 -12.708 1.00 34.50 257 ARG A O 1
ATOM 2174 N N . VAL A 1 258 ? 4.205 6.622 -12.616 1.00 27.31 258 VAL A N 1
ATOM 2175 C CA . VAL A 1 258 ? 3.776 6.042 -13.889 1.00 27.31 258 VAL A CA 1
ATOM 2176 C C . VAL A 1 258 ? 2.373 5.484 -13.653 1.00 27.31 258 VAL A C 1
ATOM 2178 O O . VAL A 1 258 ? 2.222 4.514 -12.918 1.00 27.31 258 VAL A O 1
ATOM 2181 N N . PHE A 1 259 ? 1.362 6.177 -14.180 1.00 37.06 259 PHE A N 1
ATOM 2182 C CA . PHE A 1 259 ? 0.031 5.621 -14.387 1.00 37.06 259 PHE A CA 1
ATOM 2183 C C . PHE A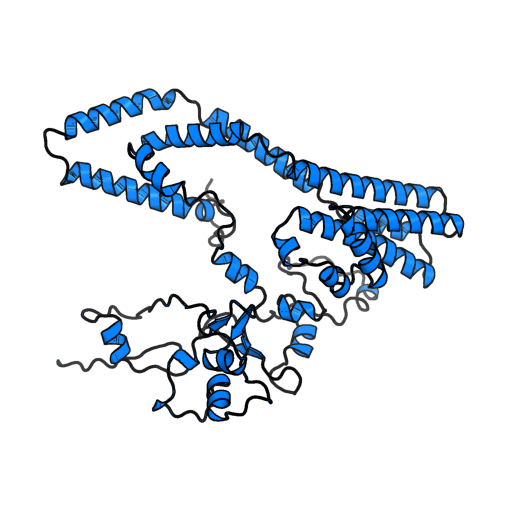 1 259 ? 0.200 4.507 -15.418 1.00 37.06 259 PHE A C 1
ATOM 2185 O O . PHE A 1 259 ? 0.488 4.779 -16.583 1.00 37.06 259 PHE A O 1
ATOM 2192 N N . ASP A 1 260 ? 0.136 3.267 -14.949 1.00 30.73 260 ASP A N 1
ATOM 2193 C CA . ASP A 1 260 ? 0.376 2.073 -15.756 1.00 30.73 260 ASP A CA 1
ATOM 2194 C C . ASP A 1 260 ? -0.958 1.495 -16.263 1.00 30.73 260 ASP A C 1
ATOM 2196 O O . ASP A 1 260 ? -2.015 1.732 -15.679 1.00 30.73 260 ASP A O 1
ATOM 2200 N N . TRP A 1 261 ? -0.945 0.668 -17.308 1.00 36.84 261 TRP A N 1
ATOM 2201 C CA . TRP A 1 261 ? -2.134 -0.106 -17.719 1.00 36.84 261 TRP A CA 1
ATOM 2202 C C . TRP A 1 261 ? -2.614 -1.050 -16.593 1.00 36.84 261 TRP A C 1
ATOM 2204 O O . TRP A 1 261 ? -3.790 -1.400 -16.497 1.00 36.84 261 TRP A O 1
ATOM 2214 N N . GLU A 1 262 ? -1.718 -1.395 -15.662 1.00 38.62 262 GLU A N 1
ATOM 2215 C CA . GLU A 1 262 ? -2.054 -2.074 -14.406 1.00 38.62 262 GLU A CA 1
ATOM 2216 C C . GLU A 1 262 ? -2.733 -1.176 -13.361 1.00 38.62 262 GLU A C 1
ATOM 2218 O O . GLU A 1 262 ? -3.373 -1.713 -12.465 1.00 38.62 262 GLU A O 1
ATOM 2223 N N . ASP A 1 263 ? -2.672 0.156 -13.467 1.00 35.97 263 ASP A N 1
ATOM 2224 C CA . ASP A 1 263 ? -3.536 1.052 -12.684 1.00 35.97 263 ASP A CA 1
ATOM 2225 C C . ASP A 1 263 ? -4.968 1.060 -13.237 1.00 35.97 263 ASP A C 1
ATOM 2227 O O . ASP A 1 263 ? -5.892 1.210 -12.445 1.00 35.97 263 ASP A O 1
ATOM 2231 N N . ILE A 1 264 ? -5.165 0.815 -14.544 1.00 37.88 264 ILE A N 1
ATOM 2232 C CA . ILE A 1 264 ? -6.497 0.565 -15.123 1.00 37.88 264 ILE A CA 1
ATOM 2233 C C . ILE A 1 264 ? -6.977 -0.826 -14.731 1.00 37.88 264 ILE A C 1
ATOM 2235 O O . ILE A 1 264 ? -8.091 -0.937 -14.264 1.00 37.88 264 ILE A O 1
ATOM 2239 N N . LYS A 1 265 ? -6.152 -1.884 -14.783 1.00 36.50 265 LYS A N 1
ATOM 2240 C CA . LYS A 1 265 ? -6.536 -3.177 -14.174 1.00 36.50 265 LYS A CA 1
ATOM 2241 C C . LYS A 1 265 ? -6.687 -3.102 -12.656 1.00 36.50 265 LYS A C 1
ATOM 2243 O O . LYS A 1 265 ? -7.462 -3.863 -12.118 1.00 36.50 265 LYS A O 1
ATOM 2248 N N . GLY A 1 266 ? -6.012 -2.199 -11.956 1.00 37.06 266 GLY A N 1
ATOM 2249 C CA . GLY A 1 266 ? -6.221 -1.951 -10.527 1.00 37.06 266 GLY A CA 1
ATOM 2250 C C . GLY A 1 266 ? -7.472 -1.114 -10.234 1.00 37.06 266 GLY A C 1
ATOM 2251 O O . GLY A 1 266 ? -8.018 -1.224 -9.143 1.00 37.06 266 GLY A O 1
ATOM 2252 N N . SER A 1 267 ? -7.936 -0.313 -11.202 1.00 36.66 267 SER A N 1
ATOM 2253 C CA . SER A 1 267 ? -9.233 0.383 -11.193 1.00 36.66 267 SER A CA 1
ATOM 2254 C C . SER A 1 267 ? -10.322 -0.341 -11.995 1.00 36.66 267 SER A C 1
ATOM 2256 O O . SER A 1 267 ? -11.394 0.214 -12.179 1.00 36.66 267 SER A O 1
ATOM 2258 N N . ALA A 1 268 ? -10.035 -1.526 -12.536 1.00 35.38 268 ALA A N 1
ATOM 2259 C CA . ALA A 1 268 ? -10.951 -2.375 -13.301 1.00 35.38 268 ALA A CA 1
ATOM 2260 C C . ALA A 1 268 ? -10.988 -3.808 -12.763 1.00 35.38 268 ALA A C 1
ATOM 2262 O O . ALA A 1 268 ? -11.887 -4.562 -13.103 1.00 35.38 268 ALA A O 1
ATOM 2263 N N . GLN A 1 269 ? -10.093 -4.173 -11.840 1.00 35.41 269 GLN A N 1
ATOM 2264 C CA . GLN A 1 269 ? -10.324 -5.251 -10.878 1.00 35.41 269 GLN A CA 1
ATOM 2265 C C . GLN A 1 269 ? -11.545 -4.931 -10.013 1.00 35.41 269 GLN A C 1
ATOM 2267 O O . GLN A 1 269 ? -12.201 -5.853 -9.562 1.00 35.41 269 GLN A O 1
ATOM 2272 N N . SER A 1 270 ? -11.891 -3.644 -9.888 1.00 41.78 270 SER A N 1
ATOM 2273 C CA . SER A 1 270 ? -13.167 -3.148 -9.372 1.00 41.78 270 SER A CA 1
ATOM 2274 C C . SER A 1 270 ? -14.341 -3.223 -10.362 1.00 41.78 270 SER A C 1
ATOM 2276 O O . SER A 1 270 ? -15.421 -2.720 -10.072 1.00 41.78 270 SER A O 1
ATOM 2278 N N . HIS A 1 271 ? -14.142 -3.793 -11.551 1.00 46.03 271 HIS A N 1
ATOM 2279 C CA . HIS A 1 271 ? -15.171 -3.932 -12.585 1.00 46.03 271 HIS A CA 1
ATOM 2280 C C . HIS A 1 271 ? -15.258 -5.354 -13.146 1.00 46.03 271 HIS A C 1
ATOM 2282 O O . HIS A 1 271 ? -16.069 -5.592 -14.030 1.00 46.03 271 HIS A O 1
ATOM 2288 N N . LEU A 1 272 ? -14.453 -6.306 -12.671 1.00 50.50 272 LEU A N 1
ATOM 2289 C CA . LEU A 1 272 ? -14.668 -7.713 -12.998 1.00 50.50 272 LEU A CA 1
ATOM 2290 C C . LEU A 1 272 ? -15.921 -8.178 -12.262 1.00 50.50 272 LEU A C 1
ATOM 2292 O O . LEU A 1 272 ? -16.057 -7.927 -11.064 1.00 50.50 272 LEU A O 1
ATOM 2296 N N . CYS A 1 273 ? -16.836 -8.832 -12.971 1.00 52.69 273 CYS A N 1
ATOM 2297 C CA . CYS A 1 273 ? -17.979 -9.438 -12.303 1.00 52.69 273 CYS A CA 1
ATOM 2298 C C . CYS A 1 273 ? -17.472 -10.527 -11.338 1.00 52.69 273 CYS A C 1
ATOM 2300 O O . CYS A 1 273 ? -16.469 -11.191 -11.619 1.00 52.69 273 CYS A O 1
ATOM 2302 N N . PRO A 1 274 ? -18.099 -10.668 -10.163 1.00 51.38 274 PRO A N 1
ATOM 2303 C CA . PRO A 1 274 ? -17.591 -11.518 -9.101 1.00 51.38 274 PRO A CA 1
ATOM 2304 C C . PRO A 1 274 ? -17.678 -12.984 -9.539 1.00 51.38 274 PRO A C 1
ATOM 2306 O O . PRO A 1 274 ? -18.714 -13.441 -10.015 1.00 51.38 274 PRO A O 1
ATOM 2309 N N . ASN A 1 275 ? -16.588 -13.731 -9.359 1.00 51.19 275 ASN A N 1
ATOM 2310 C CA . ASN A 1 275 ? -16.586 -15.177 -9.566 1.00 51.19 275 ASN A CA 1
ATOM 2311 C C . ASN A 1 275 ? -17.131 -15.893 -8.316 1.00 51.19 275 ASN A C 1
ATOM 2313 O O . ASN A 1 275 ? -16.895 -15.448 -7.196 1.00 51.19 275 ASN A O 1
ATOM 2317 N N . ASN A 1 276 ? -17.821 -17.017 -8.542 1.00 47.12 276 ASN A N 1
ATOM 2318 C CA . ASN A 1 276 ? -18.702 -17.828 -7.673 1.00 47.12 276 ASN A CA 1
ATOM 2319 C C . ASN A 1 276 ? -18.308 -18.173 -6.206 1.00 47.12 276 ASN A C 1
ATOM 2321 O O . ASN A 1 276 ? -18.957 -19.035 -5.618 1.00 47.12 276 ASN A O 1
ATOM 2325 N N . ALA A 1 277 ? -17.290 -17.587 -5.574 1.00 51.56 277 ALA A N 1
ATOM 2326 C CA . ALA A 1 277 ? -16.663 -18.195 -4.393 1.00 51.56 277 ALA A CA 1
ATOM 2327 C C . ALA A 1 277 ? -16.835 -17.479 -3.036 1.00 51.56 277 ALA A C 1
ATOM 2329 O O . ALA A 1 277 ? -16.234 -17.928 -2.060 1.00 51.56 277 ALA A O 1
ATOM 2330 N N . SER A 1 278 ? -17.619 -16.402 -2.893 1.00 54.56 278 SER A N 1
ATOM 2331 C CA . SER A 1 278 ? -17.719 -15.727 -1.585 1.00 54.56 278 SER A CA 1
ATOM 2332 C C . SER A 1 278 ? -19.051 -15.010 -1.331 1.00 54.56 278 SER A C 1
ATOM 2334 O O . SER A 1 278 ? -19.471 -14.193 -2.135 1.00 54.56 278 SER A O 1
ATOM 2336 N N . PHE A 1 279 ? -19.705 -15.313 -0.200 1.00 60.56 279 PHE A N 1
ATOM 2337 C CA . PHE A 1 279 ? -21.047 -14.841 0.187 1.00 60.56 279 PHE A CA 1
ATOM 2338 C C . PHE A 1 279 ? -21.007 -14.051 1.523 1.00 60.56 279 PHE A C 1
ATOM 2340 O O . PHE A 1 279 ? -20.166 -14.320 2.389 1.00 60.56 279 PHE A O 1
ATOM 2347 N N . CYS A 1 280 ? -21.899 -13.075 1.686 1.00 61.66 280 CYS A N 1
ATOM 2348 C CA . CYS A 1 280 ? -22.176 -12.254 2.865 1.00 61.66 280 CYS A CA 1
ATOM 2349 C C . CYS A 1 280 ? -23.091 -12.952 3.870 1.00 61.66 280 CYS A C 1
ATOM 2351 O O . CYS A 1 280 ? -22.909 -12.794 5.078 1.00 61.66 280 CYS A O 1
ATOM 2353 N N . ALA A 1 281 ? -24.062 -13.727 3.395 1.00 51.28 281 ALA A N 1
ATOM 2354 C CA . ALA A 1 281 ? -24.937 -14.523 4.237 1.00 51.28 281 ALA A CA 1
ATOM 2355 C C . ALA A 1 281 ? -24.204 -15.786 4.724 1.00 51.28 281 ALA A C 1
ATOM 2357 O O . ALA A 1 281 ? -23.784 -16.616 3.923 1.00 51.28 281 ALA A O 1
ATOM 2358 N N . GLY A 1 282 ? -24.071 -15.950 6.048 1.00 50.78 282 GLY A N 1
ATOM 2359 C CA . GLY A 1 282 ? -23.885 -17.279 6.652 1.00 50.78 282 GLY A CA 1
ATOM 2360 C C . GLY A 1 282 ? -22.554 -17.619 7.333 1.00 50.78 282 GLY A C 1
ATOM 2361 O O . GLY A 1 282 ? -22.435 -18.732 7.832 1.00 50.78 282 GLY A O 1
ATOM 2362 N N . ARG A 1 283 ? -21.567 -16.718 7.465 1.00 43.69 283 ARG A N 1
ATOM 2363 C CA . ARG A 1 283 ? -20.330 -17.062 8.216 1.00 43.69 283 ARG A CA 1
ATOM 2364 C C . ARG A 1 283 ? -20.386 -16.880 9.736 1.00 43.69 283 ARG A C 1
ATOM 2366 O O . ARG A 1 283 ? -19.525 -17.430 10.414 1.00 43.69 283 ARG A O 1
ATOM 2373 N N . ASP A 1 284 ? -21.395 -16.202 10.279 1.00 39.69 284 ASP A N 1
ATOM 2374 C CA . ASP A 1 284 ? -21.525 -16.053 11.738 1.00 39.69 284 ASP A CA 1
ATOM 2375 C C . ASP A 1 284 ? -22.317 -17.200 12.407 1.00 39.69 284 ASP A C 1
ATOM 2377 O O . ASP A 1 284 ? -22.105 -17.456 13.592 1.00 39.69 284 ASP A O 1
ATOM 2381 N N . GLU A 1 285 ? -23.171 -17.941 11.681 1.00 36.56 285 GLU A N 1
ATOM 2382 C CA . GLU A 1 285 ? -23.982 -19.032 12.267 1.00 36.56 285 GLU A CA 1
ATOM 2383 C C . GLU A 1 285 ? -23.402 -20.444 12.053 1.00 36.56 285 GLU A C 1
ATOM 2385 O O . GLU A 1 285 ? -23.534 -21.288 12.938 1.00 36.56 285 GLU A O 1
ATOM 2390 N N . GLU A 1 286 ? -22.677 -20.718 10.962 1.00 37.34 286 GLU A N 1
ATOM 2391 C CA . GLU A 1 286 ? -22.146 -22.073 10.702 1.00 37.34 286 GLU A CA 1
ATOM 2392 C C . GLU A 1 286 ? -20.814 -22.389 11.411 1.00 37.34 286 GLU A C 1
ATOM 2394 O O . GLU A 1 286 ? -20.473 -23.558 11.603 1.00 37.34 286 GLU A O 1
ATOM 2399 N N . LEU A 1 287 ? -20.084 -21.383 11.909 1.00 36.75 287 LEU A N 1
ATOM 2400 C CA . LEU A 1 287 ? -18.850 -21.598 12.686 1.00 36.75 287 LEU A CA 1
ATOM 2401 C C . LEU A 1 287 ? -19.096 -22.077 14.130 1.00 36.75 287 LEU A C 1
ATOM 2403 O O . LEU A 1 287 ? -18.147 -22.432 14.830 1.00 36.75 287 LEU A O 1
ATOM 2407 N N . LEU A 1 288 ? -20.356 -22.142 14.572 1.00 36.75 288 LEU A N 1
ATOM 2408 C CA . LEU A 1 288 ? -20.753 -22.734 15.855 1.00 36.75 288 LEU A CA 1
ATOM 2409 C C . LEU A 1 288 ? -21.152 -24.221 15.740 1.00 36.75 288 LEU A C 1
ATOM 2411 O O . LEU A 1 288 ? -21.468 -24.836 16.758 1.00 36.75 288 LEU A O 1
ATOM 2415 N N . GLY A 1 289 ? -21.121 -24.812 14.534 1.00 32.81 289 GLY A N 1
ATOM 2416 C CA . GLY A 1 289 ? -21.762 -26.104 14.255 1.00 32.81 289 GLY A CA 1
ATOM 2417 C C . GLY A 1 289 ? -20.875 -27.322 13.955 1.00 32.81 289 GLY A C 1
ATOM 2418 O O . GLY A 1 289 ? -21.397 -28.437 13.971 1.00 32.81 289 GLY A O 1
ATOM 2419 N N . SER A 1 290 ? -19.569 -27.199 13.681 1.00 29.75 290 SER A N 1
ATOM 2420 C CA . SER A 1 290 ? -18.724 -28.400 13.503 1.00 29.75 290 SER A CA 1
ATOM 2421 C C . SER A 1 290 ? -17.213 -28.140 13.557 1.00 29.75 290 SER A C 1
ATOM 2423 O O . SER A 1 290 ? -16.699 -27.383 12.737 1.00 29.75 290 SER A O 1
ATOM 2425 N N . PRO A 1 291 ? -16.456 -28.806 14.453 1.00 32.81 291 PRO A N 1
ATOM 2426 C CA . PRO A 1 291 ? -15.014 -28.613 14.599 1.00 32.81 291 PRO A CA 1
ATOM 2427 C C . PRO A 1 291 ? -14.170 -29.561 13.727 1.00 32.81 291 PRO A C 1
ATOM 2429 O O . PRO A 1 291 ? -13.067 -29.911 14.126 1.00 32.81 291 PRO A O 1
ATOM 2432 N N . ASN A 1 292 ? -14.647 -30.001 12.561 1.00 35.22 292 ASN A N 1
ATOM 2433 C CA . ASN A 1 292 ? -13.897 -30.920 11.697 1.00 35.22 292 ASN A CA 1
ATOM 2434 C C . ASN A 1 292 ? -14.134 -30.584 10.224 1.00 35.22 292 ASN A C 1
ATOM 2436 O O . ASN A 1 292 ? -15.094 -31.088 9.658 1.00 35.22 292 ASN A O 1
ATOM 2440 N N . ASN A 1 293 ? -13.301 -29.709 9.648 1.00 33.22 293 ASN A N 1
ATOM 2441 C CA . ASN A 1 293 ? -12.877 -29.697 8.231 1.00 33.22 293 ASN A CA 1
ATOM 2442 C C . ASN A 1 293 ? -12.042 -28.436 7.938 1.00 33.22 293 ASN A C 1
ATOM 2444 O O . ASN A 1 293 ? -12.349 -27.646 7.053 1.00 33.22 293 ASN A O 1
ATOM 2448 N N . MET A 1 294 ? -10.975 -28.220 8.713 1.00 32.38 294 MET A N 1
ATOM 2449 C CA . MET A 1 294 ? -10.051 -27.092 8.519 1.00 32.38 294 MET A CA 1
ATOM 2450 C C . MET A 1 294 ? -8.733 -27.515 7.861 1.00 32.38 294 MET A C 1
ATOM 2452 O O . MET A 1 294 ? -7.689 -26.941 8.147 1.00 32.38 294 MET A O 1
ATOM 2456 N N . LEU A 1 295 ? -8.766 -28.538 7.006 1.00 36.97 295 LEU A N 1
ATOM 2457 C CA . LEU A 1 295 ? -7.623 -28.973 6.208 1.00 36.97 295 LEU A CA 1
ATOM 2458 C C . LEU A 1 295 ? -8.129 -29.601 4.906 1.00 36.97 295 LEU A C 1
ATOM 2460 O O . LEU A 1 295 ? -8.251 -30.814 4.836 1.00 36.97 295 LEU A O 1
ATOM 2464 N N . ASP A 1 296 ? -8.466 -28.784 3.909 1.00 32.06 296 ASP A N 1
ATOM 2465 C CA . ASP A 1 296 ? -8.129 -29.080 2.512 1.00 32.06 296 ASP A CA 1
ATOM 2466 C C . ASP A 1 296 ? -8.367 -27.853 1.618 1.00 32.06 296 ASP A C 1
ATOM 2468 O O . ASP A 1 296 ? -9.114 -26.940 1.962 1.00 32.06 296 ASP A O 1
ATOM 2472 N N . GLY A 1 297 ? -7.591 -27.792 0.536 1.00 35.16 297 GLY A N 1
ATOM 2473 C CA . GLY A 1 297 ? -7.229 -26.595 -0.225 1.00 35.16 297 GLY A CA 1
ATOM 2474 C C . GLY A 1 297 ? -8.367 -25.761 -0.817 1.00 35.16 297 GLY A C 1
ATOM 2475 O O . GLY A 1 297 ? -9.291 -26.296 -1.408 1.00 35.16 297 GLY A O 1
ATOM 2476 N N . ASP A 1 298 ? -8.220 -24.435 -0.753 1.00 30.48 298 ASP A N 1
ATOM 2477 C CA . ASP A 1 298 ? -7.849 -23.628 -1.926 1.00 30.48 298 ASP A CA 1
ATOM 2478 C C . ASP A 1 298 ? -7.436 -22.215 -1.466 1.00 30.48 298 ASP A C 1
ATOM 2480 O O . ASP A 1 298 ? -8.193 -21.501 -0.809 1.00 30.48 298 ASP A O 1
ATOM 2484 N N . PHE A 1 299 ? -6.197 -21.813 -1.749 1.00 33.97 299 PHE A N 1
ATOM 2485 C CA . PHE A 1 299 ? -5.587 -20.564 -1.259 1.00 33.97 299 PHE A CA 1
ATOM 2486 C C . PHE A 1 299 ? -5.725 -19.402 -2.262 1.00 33.97 299 PHE A C 1
ATOM 2488 O O . PHE A 1 299 ? -4.858 -18.531 -2.310 1.00 33.97 299 PHE A O 1
ATOM 2495 N N . ASP A 1 300 ? -6.805 -19.369 -3.049 1.00 34.50 300 ASP A N 1
ATOM 2496 C CA . ASP A 1 300 ? -7.096 -18.279 -3.999 1.00 34.50 300 ASP A CA 1
ATOM 2497 C C . ASP A 1 300 ? -8.362 -17.489 -3.616 1.00 34.50 300 ASP A C 1
ATOM 2499 O O . ASP A 1 300 ? -9.152 -17.055 -4.451 1.00 34.50 300 ASP A O 1
ATOM 2503 N N . MET A 1 301 ? -8.587 -17.298 -2.312 1.00 43.72 301 MET A N 1
ATOM 2504 C CA . MET A 1 301 ? -9.698 -16.480 -1.825 1.00 43.72 301 MET A CA 1
ATOM 2505 C C . MET A 1 301 ? -9.273 -15.019 -1.674 1.00 43.72 301 MET A C 1
ATOM 2507 O O . MET A 1 301 ? -8.602 -14.637 -0.713 1.00 43.72 301 MET A O 1
ATOM 2511 N N . THR A 1 302 ? -9.703 -14.177 -2.614 1.00 44.41 302 THR A N 1
ATOM 2512 C CA . THR A 1 302 ? -9.646 -12.721 -2.434 1.00 44.41 302 THR A CA 1
ATOM 2513 C C . THR A 1 302 ? -10.767 -12.325 -1.460 1.00 44.41 302 THR A C 1
ATOM 2515 O O . THR A 1 302 ? -11.922 -12.666 -1.719 1.00 44.41 302 THR A O 1
ATOM 2518 N N . PRO A 1 303 ? -10.482 -11.661 -0.324 1.00 53.81 303 PRO A N 1
ATOM 2519 C CA . PRO A 1 303 ? -11.528 -11.252 0.612 1.00 53.81 303 PRO A CA 1
ATOM 2520 C C . PRO A 1 303 ? -12.465 -10.225 -0.043 1.00 53.81 303 PRO A C 1
ATOM 2522 O O . PRO A 1 303 ? -11.995 -9.232 -0.595 1.00 53.81 303 PRO A O 1
ATOM 2525 N N . CYS A 1 304 ? -13.771 -10.481 0.033 1.00 58.31 304 CYS A N 1
ATOM 2526 C CA . CYS A 1 304 ? -14.845 -9.621 -0.465 1.00 58.31 304 CYS A CA 1
ATOM 2527 C C . CYS A 1 304 ? -15.532 -8.856 0.682 1.00 58.31 304 CYS A C 1
ATOM 2529 O O . CYS A 1 304 ? -15.372 -9.211 1.854 1.00 58.31 304 CYS A O 1
ATOM 2531 N N . PHE A 1 305 ? -16.296 -7.818 0.348 1.00 59.38 305 PHE A N 1
ATOM 2532 C CA . PHE A 1 305 ? -16.966 -6.908 1.275 1.00 59.38 305 PHE A CA 1
ATOM 2533 C C . PHE A 1 305 ? -18.481 -6.854 1.015 1.00 59.38 305 PHE A C 1
ATOM 2535 O O . PHE A 1 305 ? -18.953 -7.141 -0.080 1.00 59.38 305 PHE A O 1
ATOM 2542 N N . CYS A 1 306 ? -19.243 -6.512 2.053 1.00 65.94 306 CYS A N 1
ATOM 2543 C CA . CYS A 1 306 ? -20.712 -6.527 2.081 1.00 65.94 306 CYS A CA 1
ATOM 2544 C C . CYS A 1 306 ? -21.260 -5.131 2.407 1.00 65.94 306 CYS A C 1
ATOM 2546 O O . CYS A 1 306 ? -22.064 -4.972 3.325 1.00 65.94 306 CYS A O 1
ATOM 2548 N N . ASP A 1 307 ? -20.732 -4.100 1.750 1.00 62.41 307 ASP A N 1
ATOM 2549 C CA . ASP A 1 307 ? -21.078 -2.698 1.989 1.00 62.41 307 ASP A CA 1
ATOM 2550 C C . ASP A 1 307 ? -21.423 -1.984 0.673 1.00 62.41 307 ASP A C 1
ATOM 2552 O O . ASP A 1 307 ? -21.049 -2.417 -0.406 1.00 62.41 307 ASP A O 1
ATOM 2556 N N . MET A 1 308 ? -22.150 -0.866 0.719 1.00 59.03 308 MET A N 1
ATOM 2557 C CA . MET A 1 308 ? -22.526 -0.148 -0.514 1.00 59.03 308 MET A CA 1
ATOM 2558 C C . MET A 1 308 ? -21.314 0.396 -1.289 1.00 59.03 308 MET A C 1
ATOM 2560 O O . MET A 1 308 ? -21.415 0.688 -2.480 1.00 59.03 308 MET A O 1
ATOM 2564 N N . GLU A 1 309 ? -20.164 0.542 -0.627 1.00 51.12 309 GLU A N 1
ATOM 2565 C CA . GLU A 1 309 ? -18.923 0.980 -1.259 1.00 51.12 309 GLU A CA 1
ATOM 2566 C C . GLU A 1 309 ? -18.308 -0.109 -2.138 1.00 51.12 309 GLU A C 1
ATOM 2568 O O . GLU A 1 309 ? -17.693 0.214 -3.158 1.00 51.12 309 GLU A O 1
ATOM 2573 N N . CYS A 1 310 ? -18.538 -1.383 -1.823 1.00 53.72 310 CYS A N 1
ATOM 2574 C CA . CYS A 1 310 ? -18.066 -2.491 -2.636 1.00 53.72 310 CYS A CA 1
ATOM 2575 C C . CYS A 1 310 ? -18.631 -2.437 -4.061 1.00 53.72 310 CYS A C 1
ATOM 2577 O O . CYS A 1 310 ? -17.959 -2.853 -5.002 1.00 53.72 310 CYS A O 1
ATOM 2579 N N . LEU A 1 311 ? -19.821 -1.844 -4.259 1.00 53.06 311 LEU A N 1
ATOM 2580 C CA . LEU A 1 311 ? -20.429 -1.656 -5.585 1.00 53.06 311 LEU A CA 1
ATOM 2581 C C . LEU A 1 311 ? -19.583 -0.731 -6.469 1.00 53.06 311 LEU A C 1
ATOM 2583 O O . LEU A 1 311 ? -19.572 -0.860 -7.690 1.00 53.06 311 LEU A O 1
ATOM 2587 N N . ARG A 1 312 ? -18.865 0.205 -5.840 1.00 47.16 312 ARG A N 1
ATOM 2588 C CA . ARG A 1 312 ? -17.960 1.154 -6.493 1.00 47.16 312 ARG A CA 1
ATOM 2589 C C . ARG A 1 312 ? -16.559 0.576 -6.676 1.00 47.16 312 ARG A C 1
ATOM 2591 O O . ARG A 1 312 ? -15.893 0.894 -7.658 1.00 47.16 312 ARG A O 1
ATOM 2598 N N . TYR A 1 313 ? -16.099 -0.216 -5.710 1.00 49.00 313 TYR A N 1
ATOM 2599 C CA . TYR A 1 313 ? -14.747 -0.777 -5.673 1.00 49.00 313 TYR A CA 1
ATOM 2600 C C . TYR A 1 313 ? -14.648 -2.202 -6.232 1.00 49.00 313 TYR A C 1
ATOM 2602 O O . TYR A 1 313 ? -13.539 -2.729 -6.293 1.00 49.00 313 TYR A O 1
ATOM 2610 N N . GLY A 1 314 ? -15.765 -2.794 -6.668 1.00 50.41 314 GLY A N 1
ATOM 2611 C CA . GLY A 1 314 ? -15.879 -4.135 -7.253 1.00 50.41 314 GLY A CA 1
ATOM 2612 C C . GLY A 1 314 ? -15.258 -5.241 -6.416 1.00 50.41 314 GLY A C 1
ATOM 2613 O O . GLY A 1 314 ? -14.750 -6.215 -6.958 1.00 50.41 314 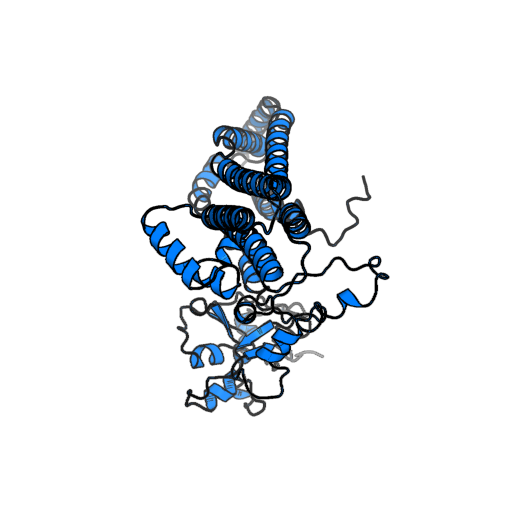GLY A O 1
ATOM 2614 N N . ASP A 1 315 ? -15.277 -5.075 -5.098 1.00 58.69 315 ASP A N 1
ATOM 2615 C CA . ASP A 1 315 ? -14.867 -6.085 -4.132 1.00 58.69 315 ASP A CA 1
ATOM 2616 C C . ASP A 1 315 ? -16.073 -6.673 -3.385 1.00 58.69 315 ASP A C 1
ATOM 2618 O O . ASP A 1 315 ? -15.896 -7.246 -2.313 1.00 58.69 315 ASP A O 1
ATOM 2622 N N . CYS A 1 316 ? -17.293 -6.562 -3.935 1.00 60.41 316 CYS A N 1
ATOM 2623 C CA . CYS A 1 316 ? -18.485 -7.154 -3.326 1.00 60.41 316 CYS A CA 1
ATOM 2624 C C . CYS A 1 316 ? -18.430 -8.677 -3.280 1.00 60.41 316 CYS A C 1
ATOM 2626 O O . CYS A 1 316 ? -17.987 -9.326 -4.229 1.00 60.41 316 CYS A O 1
ATOM 2628 N N . CYS A 1 317 ? -18.958 -9.254 -2.203 1.00 66.19 317 CYS A N 1
ATOM 2629 C CA . CYS A 1 317 ? -19.276 -10.679 -2.182 1.00 66.19 317 CYS A CA 1
ATOM 2630 C C . CYS A 1 317 ? -20.439 -10.982 -3.135 1.00 66.19 317 CYS A C 1
ATOM 2632 O O . CYS A 1 317 ? -21.290 -10.128 -3.357 1.00 66.19 317 CYS A O 1
ATOM 2634 N N . VAL A 1 318 ? -20.472 -12.198 -3.677 1.00 62.97 318 VAL A N 1
ATOM 2635 C CA . VAL A 1 318 ? -21.337 -12.681 -4.766 1.00 62.97 318 VAL A CA 1
ATOM 2636 C C . VAL A 1 318 ? -22.831 -12.487 -4.504 1.00 62.97 318 VAL A C 1
ATOM 2638 O O . VAL A 1 318 ? -23.555 -12.112 -5.415 1.00 62.97 318 VAL A O 1
ATOM 2641 N N . ASP A 1 319 ? -23.317 -12.709 -3.290 1.00 64.81 319 ASP A N 1
ATOM 2642 C CA . ASP A 1 319 ? -24.721 -12.477 -2.921 1.00 64.81 319 ASP A CA 1
ATOM 2643 C C . ASP A 1 319 ? -25.067 -11.004 -2.748 1.00 64.81 319 ASP A C 1
ATOM 2645 O O . ASP A 1 319 ? -26.108 -10.569 -3.227 1.00 64.81 319 ASP A O 1
ATOM 2649 N N . PHE A 1 320 ? -24.214 -10.225 -2.087 1.00 66.44 320 PHE A N 1
ATOM 2650 C CA . PHE A 1 320 ? -24.436 -8.789 -1.932 1.00 66.44 320 PHE A CA 1
ATOM 2651 C C . PHE A 1 320 ? -24.380 -8.091 -3.288 1.00 66.44 320 PHE A C 1
ATOM 2653 O O . PHE A 1 320 ? -25.232 -7.264 -3.600 1.00 66.44 320 PHE A O 1
ATOM 2660 N N . ALA A 1 321 ? -23.431 -8.513 -4.118 1.00 58.72 321 ALA A N 1
ATOM 2661 C CA . ALA A 1 321 ? -23.374 -8.261 -5.542 1.00 58.72 321 ALA A CA 1
ATOM 2662 C C . ALA A 1 321 ? -24.675 -8.661 -6.243 1.00 58.72 321 ALA A C 1
ATOM 2664 O O . ALA A 1 321 ? -25.319 -7.799 -6.809 1.00 58.72 321 ALA A O 1
ATOM 2665 N N . ALA A 1 322 ? -25.125 -9.914 -6.187 1.00 56.34 322 ALA A N 1
ATOM 2666 C CA . ALA A 1 322 ? -26.345 -10.354 -6.876 1.00 56.34 322 ALA A CA 1
ATOM 2667 C C . ALA A 1 322 ? -27.596 -9.570 -6.437 1.00 56.34 322 ALA A C 1
ATOM 2669 O O . ALA A 1 322 ? -28.458 -9.256 -7.257 1.00 56.34 322 ALA A O 1
ATOM 2670 N N . GLN A 1 323 ? -27.669 -9.201 -5.157 1.00 55.88 323 GLN A N 1
ATOM 2671 C CA . GLN A 1 323 ? -28.781 -8.456 -4.575 1.00 55.88 323 GLN A CA 1
ATOM 2672 C C . GLN A 1 323 ? -28.804 -6.973 -4.988 1.00 55.88 323 GLN A C 1
ATOM 2674 O O . GLN A 1 323 ? -29.881 -6.386 -5.044 1.00 55.88 323 GLN A O 1
ATOM 2679 N N . HIS A 1 324 ? -27.649 -6.367 -5.291 1.00 55.03 324 HIS A N 1
ATOM 2680 C CA . HIS A 1 324 ? -27.531 -4.928 -5.596 1.00 55.03 324 HIS A CA 1
ATOM 2681 C C . HIS A 1 324 ? -27.089 -4.616 -7.044 1.00 55.03 324 HIS A C 1
ATOM 2683 O O . HIS A 1 324 ? -27.340 -3.523 -7.549 1.00 55.03 324 HIS A O 1
ATOM 2689 N N . TRP A 1 325 ? -26.435 -5.557 -7.725 1.00 54.75 325 TRP A N 1
ATOM 2690 C CA . TRP A 1 325 ? -26.064 -5.522 -9.146 1.00 54.75 325 TRP A CA 1
ATOM 2691 C C . TRP A 1 325 ? -27.130 -6.166 -10.044 1.00 54.75 325 TRP A C 1
ATOM 2693 O O . TRP A 1 325 ? -27.156 -5.869 -11.236 1.00 54.75 325 TRP A O 1
ATOM 2703 N N . GLY A 1 326 ? -28.041 -6.962 -9.470 1.00 45.50 326 GLY A N 1
ATOM 2704 C CA . GLY A 1 326 ? -29.134 -7.632 -10.171 1.00 45.50 326 GLY A CA 1
ATOM 2705 C C . GLY A 1 326 ? -28.679 -8.882 -10.931 1.00 45.50 326 GLY A C 1
ATOM 2706 O O . GLY A 1 326 ? -27.616 -8.910 -11.543 1.00 45.50 326 GLY A O 1
ATOM 2707 N N . ASN A 1 327 ? -29.521 -9.917 -10.944 1.00 40.41 327 ASN A N 1
ATOM 2708 C CA . ASN A 1 327 ? -29.311 -11.144 -11.730 1.00 40.41 327 ASN A CA 1
ATOM 2709 C C . ASN A 1 327 ? -29.840 -11.032 -13.175 1.00 40.41 327 ASN A C 1
ATOM 2711 O O . ASN A 1 327 ? -30.068 -12.040 -13.837 1.00 40.41 327 ASN A O 1
ATOM 2715 N N . GLY A 1 328 ? -30.061 -9.813 -13.670 1.00 42.34 328 GLY A N 1
ATOM 2716 C CA . GLY A 1 328 ? -30.679 -9.574 -14.977 1.00 42.34 328 GLY A CA 1
ATOM 2717 C C . GLY A 1 328 ? -32.209 -9.648 -14.985 1.00 42.34 328 GLY A C 1
ATOM 2718 O O . GLY A 1 328 ? -32.800 -9.176 -15.948 1.00 42.34 328 GLY A O 1
ATOM 2719 N N . ASP A 1 329 ? -32.838 -10.108 -13.903 1.00 40.28 329 ASP A N 1
ATOM 2720 C CA . ASP A 1 329 ? -34.285 -10.074 -13.710 1.00 40.28 329 ASP A CA 1
ATOM 2721 C C . ASP A 1 329 ? -34.612 -9.397 -12.369 1.00 40.28 329 ASP A C 1
ATOM 2723 O O . ASP A 1 329 ? -34.140 -9.813 -11.314 1.00 40.28 329 ASP A O 1
ATOM 2727 N N . GLU A 1 330 ? -35.442 -8.358 -12.453 1.00 36.16 330 GLU A N 1
ATOM 2728 C CA . GLU A 1 330 ? -36.073 -7.576 -11.378 1.00 36.16 330 GLU A CA 1
ATOM 2729 C C . GLU A 1 330 ? -35.393 -6.276 -10.887 1.00 36.16 330 GLU A C 1
ATOM 2731 O O . GLU A 1 330 ? -34.192 -6.143 -10.662 1.00 36.16 330 GLU A O 1
ATOM 2736 N N . HIS A 1 331 ? -36.271 -5.273 -10.794 1.00 38.91 331 HIS A N 1
ATOM 2737 C CA . HIS A 1 331 ? -36.090 -3.839 -10.607 1.00 38.91 331 HIS A CA 1
ATOM 2738 C C . HIS A 1 331 ? -35.403 -3.452 -9.289 1.00 38.91 331 HIS A C 1
ATOM 2740 O O . HIS A 1 331 ? -36.050 -3.565 -8.256 1.00 38.91 331 HIS A O 1
ATOM 2746 N N . LEU A 1 332 ? -34.160 -2.934 -9.330 1.00 39.78 332 LEU A N 1
ATOM 2747 C CA . LEU A 1 332 ? -33.631 -1.829 -8.479 1.00 39.78 332 LEU A CA 1
ATOM 2748 C C . LEU A 1 332 ? -32.107 -1.574 -8.650 1.00 39.78 332 LEU A C 1
ATOM 2750 O O . LEU A 1 332 ? -31.385 -1.325 -7.689 1.00 39.78 332 LEU A O 1
ATOM 2754 N N . SER A 1 333 ? -31.618 -1.552 -9.895 1.00 46.47 333 SER A N 1
ATOM 2755 C CA . SER A 1 333 ? -30.402 -0.818 -10.305 1.00 46.47 333 SER A CA 1
ATOM 2756 C C . SER A 1 333 ? -30.498 -0.541 -11.809 1.00 46.47 333 SER A C 1
ATOM 2758 O O . SER A 1 333 ? -29.944 -1.255 -12.639 1.00 46.47 333 SER A O 1
ATOM 2760 N N . ASP A 1 334 ? -31.314 0.446 -12.184 1.00 56.56 334 ASP A N 1
ATOM 2761 C CA . ASP A 1 334 ? -31.882 0.557 -13.539 1.00 56.56 334 ASP A CA 1
ATOM 2762 C C . ASP A 1 334 ? -30.883 0.839 -14.678 1.00 56.56 334 ASP A C 1
ATOM 2764 O O . ASP A 1 334 ? -31.298 0.855 -15.835 1.00 56.56 334 ASP A O 1
ATOM 2768 N N . SER A 1 335 ? -29.586 1.030 -14.407 1.00 63.75 335 SER A N 1
ATOM 2769 C CA . SER A 1 335 ? -28.606 1.439 -15.426 1.00 63.75 335 SER A CA 1
ATOM 2770 C C . SER A 1 335 ? -27.385 0.537 -15.625 1.00 63.75 335 SER A C 1
ATOM 2772 O O . SER A 1 335 ? -26.673 0.756 -16.601 1.00 63.75 335 SER A O 1
ATOM 2774 N N . HIS A 1 336 ? -27.131 -0.482 -14.796 1.00 66.75 336 HIS A N 1
ATOM 2775 C CA . HIS A 1 336 ? -25.880 -1.265 -14.844 1.00 66.75 336 HIS A CA 1
ATOM 2776 C C . HIS A 1 336 ? -26.103 -2.736 -15.243 1.00 66.75 336 HIS A C 1
ATOM 2778 O O . HIS A 1 336 ? -27.127 -3.321 -14.909 1.00 66.75 336 HIS A O 1
ATOM 2784 N N . ALA A 1 337 ? -25.148 -3.345 -15.957 1.00 67.31 337 ALA A N 1
ATOM 2785 C CA . ALA A 1 337 ? -25.136 -4.771 -16.297 1.00 67.31 337 ALA A CA 1
ATOM 2786 C C . ALA A 1 337 ? -23.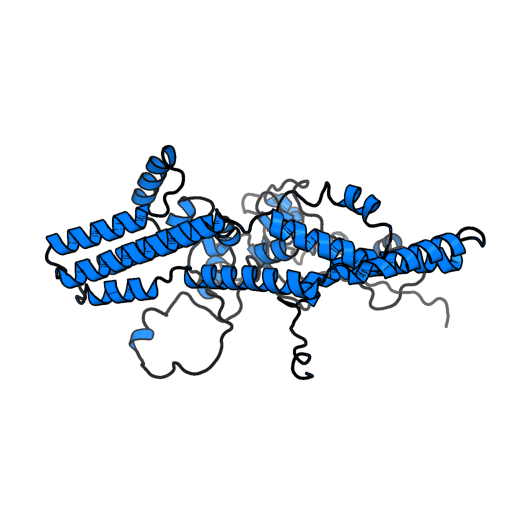707 -5.333 -16.425 1.00 67.31 337 ALA A C 1
ATOM 2788 O O . ALA A 1 337 ? -22.777 -4.635 -16.832 1.00 67.31 337 ALA A O 1
ATOM 2789 N N . CYS A 1 338 ? -23.546 -6.626 -16.140 1.00 68.81 338 CYS A N 1
ATOM 2790 C CA . CYS A 1 338 ? -22.341 -7.390 -16.465 1.00 68.81 338 CYS A CA 1
ATOM 2791 C C . CYS A 1 338 ? -22.344 -7.761 -17.952 1.00 68.81 338 CYS A C 1
ATOM 2793 O O . CYS A 1 338 ? -23.192 -8.535 -18.392 1.00 68.81 338 CYS A O 1
ATOM 2795 N N . LEU A 1 339 ? -21.407 -7.211 -18.728 1.00 70.69 339 LEU A N 1
ATOM 2796 C CA . LEU A 1 339 ? -21.317 -7.428 -20.173 1.00 70.69 339 LEU A CA 1
ATOM 2797 C C . LEU A 1 339 ? -19.951 -8.013 -20.564 1.00 70.69 339 LEU A C 1
ATOM 2799 O O . LEU A 1 339 ? -18.925 -7.610 -20.009 1.00 70.69 339 LEU A O 1
ATOM 2803 N N . PRO A 1 340 ? -19.901 -8.951 -21.525 1.00 69.00 340 PRO A N 1
ATOM 2804 C CA . PRO A 1 340 ? -18.639 -9.467 -22.042 1.00 69.00 340 PRO A CA 1
ATOM 2805 C C . PRO A 1 340 ? -17.901 -8.390 -22.850 1.00 69.00 340 PRO A C 1
ATOM 2807 O O . PRO A 1 340 ? -18.512 -7.630 -23.602 1.00 69.00 340 PRO A O 1
ATOM 2810 N N . LEU A 1 341 ? -16.574 -8.332 -22.705 1.00 64.12 341 LEU A N 1
ATOM 2811 C CA . LEU A 1 341 ? -15.706 -7.469 -23.522 1.00 64.12 341 LEU A CA 1
ATOM 2812 C C . LEU A 1 341 ? -15.397 -8.074 -24.903 1.00 64.12 341 LEU A C 1
ATOM 2814 O O . LEU A 1 341 ? -15.131 -7.331 -25.844 1.00 64.12 341 LEU A O 1
ATOM 2818 N N . GLN A 1 342 ? -15.397 -9.405 -25.014 1.00 62.31 342 GLN A N 1
ATOM 2819 C CA . GLN A 1 342 ? -15.144 -10.175 -26.236 1.00 62.31 342 GLN A CA 1
ATOM 2820 C C . GLN A 1 342 ? -15.736 -11.587 -26.071 1.00 62.31 342 GLN A C 1
ATOM 2822 O O . GLN A 1 342 ? -15.964 -12.003 -24.936 1.00 62.31 342 GLN A O 1
ATOM 2827 N N . GLU A 1 343 ? -15.948 -12.323 -27.171 1.00 53.84 343 GLU A N 1
ATOM 2828 C CA . GLU A 1 343 ? -16.567 -13.667 -27.180 1.00 53.84 343 GLU A CA 1
ATOM 2829 C C . GLU A 1 343 ? -15.907 -14.692 -26.226 1.00 53.84 343 GLU A C 1
ATOM 2831 O O . GLU A 1 343 ? -16.598 -15.597 -25.770 1.00 53.84 343 GLU A O 1
ATOM 2836 N N . ASP A 1 344 ? -14.633 -14.509 -25.844 1.00 49.28 344 ASP A N 1
ATOM 2837 C CA . ASP A 1 344 ? -13.858 -15.453 -25.014 1.00 49.28 344 ASP A CA 1
ATOM 2838 C C . ASP A 1 344 ? -13.295 -14.855 -23.695 1.00 49.28 344 ASP A C 1
ATOM 2840 O O . ASP A 1 344 ? -12.325 -15.380 -23.142 1.00 49.28 344 ASP A O 1
ATOM 2844 N N . LEU A 1 345 ? -13.825 -13.731 -23.186 1.00 54.47 345 LEU A N 1
ATOM 2845 C CA . LEU A 1 345 ? -13.219 -12.996 -22.055 1.00 54.47 345 LEU A CA 1
ATOM 2846 C C . LEU A 1 345 ? -14.148 -12.728 -20.860 1.00 54.47 345 LEU A C 1
ATOM 2848 O O . LEU A 1 345 ? -15.371 -12.717 -20.981 1.00 54.47 345 LEU A O 1
ATOM 2852 N N . ASP A 1 346 ? -13.506 -12.448 -19.715 1.00 56.78 346 ASP A N 1
ATOM 2853 C CA . ASP A 1 346 ? -14.102 -12.021 -18.443 1.00 56.78 346 ASP A CA 1
ATOM 2854 C C . ASP A 1 346 ? -15.235 -10.990 -18.644 1.00 56.78 346 ASP A C 1
ATOM 2856 O O . ASP A 1 346 ? -15.066 -9.979 -19.336 1.00 56.78 346 ASP A O 1
ATOM 2860 N N . THR A 1 347 ? -16.390 -11.217 -18.010 1.00 63.59 347 THR A N 1
ATOM 2861 C CA . THR A 1 347 ? -17.496 -10.249 -17.988 1.00 63.59 347 THR A CA 1
ATOM 2862 C C . THR A 1 347 ? -17.140 -9.058 -17.109 1.00 63.59 347 THR A C 1
ATOM 2864 O O . THR A 1 347 ? -16.670 -9.224 -15.979 1.00 63.59 347 THR A O 1
ATOM 2867 N N . VAL A 1 348 ? -17.399 -7.857 -17.618 1.00 65.31 348 VAL A N 1
ATOM 2868 C CA . VAL A 1 348 ? -17.065 -6.601 -16.955 1.00 65.31 348 VAL A CA 1
ATOM 2869 C C . VAL A 1 348 ? -18.330 -5.801 -16.672 1.00 65.31 348 VAL A C 1
ATOM 2871 O O . VAL A 1 348 ? -19.258 -5.743 -17.477 1.00 65.31 348 VAL A O 1
ATOM 2874 N N . PHE A 1 349 ? -18.367 -5.190 -15.498 1.00 70.06 349 PHE A N 1
ATOM 2875 C CA . PHE A 1 349 ? -19.450 -4.354 -15.018 1.00 70.06 349 PHE A CA 1
ATOM 2876 C C . PHE A 1 349 ? -19.489 -3.035 -15.793 1.00 70.06 349 PHE A C 1
ATOM 2878 O O . PHE A 1 349 ? -18.516 -2.274 -15.801 1.00 70.06 349 PHE A O 1
ATOM 2885 N N . MET A 1 350 ? -20.611 -2.772 -16.462 1.00 75.00 350 MET A N 1
ATOM 2886 C CA . MET A 1 350 ? -20.792 -1.619 -17.339 1.00 75.00 350 MET A CA 1
ATOM 2887 C C . MET A 1 350 ? -22.162 -0.972 -17.143 1.00 75.00 350 MET A C 1
ATOM 2889 O O . MET A 1 350 ? -23.159 -1.645 -16.900 1.00 75.00 350 MET A O 1
ATOM 2893 N N . VAL A 1 351 ? -22.242 0.343 -17.328 1.00 80.69 351 VAL A N 1
ATOM 2894 C CA . VAL A 1 351 ? -23.518 1.062 -17.440 1.00 80.69 351 VAL A CA 1
ATOM 2895 C C . VAL A 1 351 ? -24.128 0.785 -18.819 1.00 80.69 351 VAL A C 1
ATOM 2897 O O . VAL A 1 351 ? -23.532 1.143 -19.834 1.00 80.69 351 VAL A O 1
ATOM 2900 N N . SER A 1 352 ? -25.295 0.149 -18.868 1.00 80.19 352 SER A N 1
ATOM 2901 C CA . SER A 1 352 ? -25.928 -0.406 -20.072 1.00 80.19 352 SER A CA 1
ATOM 2902 C C . SER A 1 352 ? -27.330 0.138 -20.379 1.00 80.19 352 SER A C 1
ATOM 2904 O O . SER A 1 352 ? -27.873 -0.165 -21.439 1.00 80.19 352 SER A O 1
ATOM 2906 N N . LYS A 1 353 ? -27.935 0.949 -19.500 1.00 83.88 353 LYS A N 1
ATOM 2907 C CA . LYS A 1 353 ? -29.243 1.589 -19.748 1.00 83.88 353 LYS A CA 1
ATOM 2908 C C . LYS A 1 353 ? -29.238 3.046 -19.304 1.00 83.88 353 LYS A C 1
ATOM 2910 O O . LYS A 1 353 ? -28.537 3.403 -18.365 1.00 83.88 353 LYS A O 1
ATOM 2915 N N . CYS A 1 354 ? -30.029 3.881 -19.973 1.00 83.00 354 CYS A N 1
ATOM 2916 C CA . CYS A 1 354 ? -30.158 5.297 -19.635 1.00 83.00 354 CYS A CA 1
ATOM 2917 C C . CYS A 1 354 ? -31.080 5.527 -18.424 1.00 83.00 354 CYS A C 1
ATOM 2919 O O . CYS A 1 354 ? -31.976 4.714 -18.182 1.00 83.00 354 CYS A O 1
ATOM 2921 N N . PRO A 1 355 ? -30.911 6.640 -17.684 1.00 81.62 355 PRO A N 1
ATOM 2922 C CA . PRO A 1 355 ? -31.811 7.003 -16.594 1.00 81.62 355 PRO A CA 1
ATOM 2923 C C . PRO A 1 355 ? -33.250 7.202 -17.085 1.00 81.62 355 PRO A C 1
ATOM 2925 O O . PRO A 1 355 ? -33.465 7.732 -18.175 1.00 81.62 355 PRO A O 1
ATOM 2928 N N . LEU A 1 356 ? -34.239 6.887 -16.240 1.00 74.12 356 LEU A N 1
ATOM 2929 C CA . LEU A 1 356 ? -35.669 7.087 -16.542 1.00 74.12 356 LEU A CA 1
ATOM 2930 C C . LEU A 1 356 ? -36.046 8.556 -16.822 1.00 74.12 356 LEU A C 1
ATOM 2932 O O . LEU A 1 356 ? -37.099 8.828 -17.384 1.00 74.12 356 LEU A O 1
ATOM 2936 N N . SER A 1 357 ? -35.192 9.508 -16.437 1.00 73.81 357 SER A N 1
ATOM 2937 C CA . SER A 1 357 ? -35.352 10.941 -16.706 1.00 73.81 357 SER A CA 1
ATOM 2938 C C . SER A 1 357 ? -34.902 11.375 -18.110 1.00 73.81 357 SER A C 1
ATOM 2940 O O . SER A 1 357 ? -35.053 12.547 -18.458 1.00 73.81 357 SER A O 1
ATOM 2942 N N . TYR A 1 358 ? -34.319 10.477 -18.910 1.00 79.12 358 TYR A N 1
ATOM 2943 C CA . TYR A 1 358 ? -33.779 10.799 -20.229 1.00 79.12 358 TYR A CA 1
ATOM 2944 C C . TYR A 1 358 ? -34.827 10.588 -21.339 1.00 79.12 358 TYR A C 1
ATOM 2946 O O . TYR A 1 358 ? -35.238 9.469 -21.623 1.00 79.12 358 TYR A O 1
ATOM 2954 N N . ASN A 1 359 ? -35.235 11.672 -22.007 1.00 77.69 359 ASN A N 1
ATOM 2955 C CA . ASN A 1 359 ? -36.439 11.722 -22.859 1.00 77.69 359 ASN A CA 1
ATOM 2956 C C . ASN A 1 359 ? -36.278 11.229 -24.317 1.00 77.69 359 ASN A C 1
ATOM 2958 O O . ASN A 1 359 ? -37.161 11.477 -25.135 1.00 77.69 359 ASN A O 1
ATOM 2962 N N . SER A 1 360 ? -35.172 10.575 -24.690 1.00 84.06 360 SER A N 1
ATOM 2963 C CA . SER A 1 360 ? -34.954 10.104 -26.071 1.00 84.06 360 SER A CA 1
ATOM 2964 C C . SER A 1 360 ? -34.966 8.579 -26.158 1.00 84.06 360 SER A C 1
ATOM 2966 O O . SER A 1 360 ? -34.012 7.922 -25.739 1.00 84.06 360 SER A O 1
ATOM 2968 N N . GLU A 1 361 ? -36.032 8.019 -26.737 1.00 80.88 361 GLU A N 1
ATOM 2969 C CA . GLU A 1 361 ? -36.172 6.572 -26.966 1.00 80.88 361 GLU A CA 1
ATOM 2970 C C . GLU A 1 361 ? -35.100 6.027 -27.920 1.00 80.88 361 GLU A C 1
ATOM 2972 O O . GLU A 1 361 ? -34.556 4.951 -27.675 1.00 80.88 361 GLU A O 1
ATOM 2977 N N . ASP A 1 362 ? -34.721 6.793 -28.950 1.00 83.44 362 ASP A N 1
ATOM 2978 C CA . ASP A 1 362 ? -33.646 6.428 -29.885 1.00 83.44 362 ASP A CA 1
ATOM 2979 C C . ASP A 1 362 ? -32.316 6.227 -29.142 1.00 83.44 362 ASP A C 1
ATOM 2981 O O . ASP A 1 362 ? -31.654 5.197 -29.275 1.00 83.44 362 ASP A O 1
ATOM 2985 N N . MET A 1 363 ? -31.963 7.163 -28.261 1.00 83.06 363 MET A N 1
ATOM 2986 C CA . MET A 1 363 ? -30.726 7.091 -27.485 1.00 83.06 363 MET A CA 1
ATOM 2987 C C . MET A 1 363 ? -30.740 5.953 -26.463 1.00 83.06 363 MET A C 1
ATOM 2989 O O . MET A 1 363 ? -29.750 5.237 -26.306 1.00 83.06 363 MET A O 1
ATOM 2993 N N . SER A 1 364 ? -31.875 5.762 -25.790 1.00 83.38 364 SER A N 1
ATOM 2994 C CA . SER A 1 364 ? -32.069 4.673 -24.833 1.00 83.38 364 SER A CA 1
ATOM 2995 C C . SER A 1 364 ? -31.990 3.306 -25.517 1.00 83.38 364 SER A C 1
ATOM 2997 O O . SER A 1 364 ? -31.398 2.372 -24.966 1.00 83.38 364 SER A O 1
ATOM 2999 N N . SER A 1 365 ? -32.500 3.190 -26.749 1.00 84.62 365 SER A N 1
ATOM 3000 C CA . SER A 1 365 ? -32.400 1.969 -27.553 1.00 84.62 365 SER A CA 1
ATOM 3001 C C . SER A 1 365 ? -30.954 1.663 -27.968 1.00 84.62 365 SER A C 1
ATOM 3003 O O . SER A 1 365 ? -30.518 0.516 -27.857 1.00 84.62 365 SER A O 1
ATOM 3005 N N . LYS A 1 366 ? -30.178 2.692 -28.343 1.00 86.81 366 LYS A N 1
ATOM 3006 C CA . LYS A 1 366 ? -28.752 2.590 -28.696 1.00 86.81 366 LYS A CA 1
ATOM 3007 C C . LYS A 1 366 ? -27.879 2.252 -27.489 1.00 86.81 366 LYS A C 1
ATOM 3009 O O . LYS A 1 366 ? -27.012 1.387 -27.586 1.00 86.81 366 LYS A O 1
ATOM 3014 N N . CYS A 1 367 ? -28.135 2.863 -26.333 1.00 86.62 367 CYS A N 1
ATOM 3015 C CA . CYS A 1 367 ? -27.429 2.524 -25.096 1.00 86.62 367 CYS A CA 1
ATOM 3016 C C . CYS A 1 367 ? -27.658 1.052 -24.700 1.00 86.62 367 CYS A C 1
ATOM 3018 O O . CYS A 1 367 ? -26.695 0.315 -24.504 1.00 86.62 367 CYS A O 1
ATOM 3020 N N . SER A 1 368 ? -28.914 0.594 -24.711 1.00 83.00 368 SER A N 1
ATOM 3021 C CA . SER A 1 368 ? -29.283 -0.787 -24.350 1.00 83.00 368 SER A CA 1
ATOM 3022 C C . SER A 1 368 ? -29.024 -1.842 -25.432 1.00 83.00 368 SER A C 1
ATOM 3024 O O . SER A 1 368 ? -29.293 -3.020 -25.205 1.00 83.00 368 SER A O 1
ATOM 3026 N N . ARG A 1 369 ? -28.502 -1.446 -26.604 1.00 82.31 369 ARG A N 1
ATOM 3027 C CA . ARG A 1 369 ? -28.273 -2.321 -27.771 1.00 82.31 369 ARG A CA 1
ATOM 3028 C C . ARG A 1 369 ? -29.518 -3.132 -28.152 1.00 82.31 369 ARG A C 1
ATOM 3030 O O . ARG A 1 369 ? -29.416 -4.315 -28.487 1.00 82.31 369 ARG A O 1
ATOM 3037 N N . SER A 1 370 ? -30.690 -2.495 -28.100 1.00 76.44 370 SER A N 1
ATOM 3038 C CA . SER A 1 370 ? -31.980 -3.161 -28.300 1.00 76.44 370 SER A CA 1
ATOM 3039 C C . SER A 1 370 ? -32.001 -3.997 -29.595 1.00 76.44 370 SER A C 1
ATOM 3041 O O . SER A 1 370 ? -31.474 -3.568 -30.631 1.00 76.44 370 SER A O 1
ATOM 3043 N N . PRO A 1 371 ? -32.594 -5.206 -29.591 1.00 70.31 371 PRO A N 1
ATOM 3044 C CA . PRO A 1 371 ? -32.654 -6.061 -30.776 1.00 70.31 371 PRO A CA 1
ATOM 3045 C C . PRO A 1 371 ? -33.382 -5.415 -31.969 1.00 70.31 371 PRO A C 1
ATOM 3047 O O . PRO A 1 371 ? -33.141 -5.834 -33.095 1.00 70.31 371 PRO A O 1
ATOM 3050 N N . GLY A 1 372 ? -34.193 -4.371 -31.750 1.00 69.06 372 GLY A N 1
ATOM 3051 C CA . GLY A 1 372 ? -34.940 -3.654 -32.792 1.00 69.06 372 GLY A CA 1
ATOM 3052 C C . GLY A 1 372 ? -34.159 -2.631 -33.635 1.00 69.06 372 GLY A C 1
ATOM 3053 O O . GLY A 1 372 ? -34.771 -1.993 -34.486 1.00 69.06 372 GLY A O 1
ATOM 3054 N N . ILE A 1 373 ? -32.851 -2.442 -33.417 1.00 77.94 373 ILE A N 1
ATOM 3055 C CA . ILE A 1 373 ? -32.030 -1.504 -34.211 1.00 77.94 373 ILE A CA 1
ATOM 3056 C C . ILE A 1 373 ? -31.793 -2.077 -35.627 1.00 77.94 373 ILE A C 1
ATOM 3058 O O . ILE A 1 373 ? -31.290 -3.202 -35.728 1.00 77.94 373 ILE A O 1
ATOM 3062 N N . PRO A 1 374 ? -32.106 -1.335 -36.711 1.00 77.56 374 PRO A N 1
ATOM 3063 C CA . PRO A 1 374 ? -31.798 -1.743 -38.082 1.00 77.56 374 PRO A CA 1
ATOM 3064 C C . PRO A 1 374 ? -30.291 -1.921 -38.303 1.00 77.56 374 PRO A C 1
ATOM 3066 O O . PRO A 1 374 ? -29.488 -1.167 -37.758 1.00 77.56 374 PRO A O 1
ATOM 3069 N N . ASN A 1 375 ? -29.889 -2.865 -39.159 1.00 70.88 375 ASN A N 1
ATOM 3070 C CA . ASN A 1 375 ? -28.467 -3.107 -39.452 1.00 70.88 375 ASN A CA 1
ATOM 3071 C C . ASN A 1 375 ? -27.746 -1.873 -40.031 1.00 70.88 375 ASN A C 1
ATOM 3073 O O . ASN A 1 375 ? -26.550 -1.724 -39.815 1.00 70.88 375 ASN A O 1
ATOM 3077 N N . GLU A 1 376 ? -28.462 -0.985 -40.727 1.00 71.50 376 GLU A N 1
ATOM 3078 C CA . GLU A 1 376 ? -27.910 0.258 -41.292 1.00 71.50 376 GLU A CA 1
ATOM 3079 C C . GLU A 1 376 ? -27.481 1.263 -40.209 1.00 71.50 376 GLU A C 1
ATOM 3081 O O . GLU A 1 376 ? -26.499 1.981 -40.383 1.00 71.50 376 GLU A O 1
ATOM 3086 N N . ASP A 1 377 ? -28.167 1.257 -39.063 1.00 72.94 377 ASP A N 1
ATOM 3087 C CA . ASP A 1 377 ? -27.874 2.124 -37.917 1.00 72.94 377 ASP A CA 1
ATOM 3088 C C . ASP A 1 377 ? -26.926 1.458 -36.903 1.00 72.94 377 ASP A C 1
ATOM 3090 O O . ASP A 1 377 ? -26.470 2.093 -35.942 1.00 72.94 377 ASP A O 1
ATOM 3094 N N . TYR A 1 378 ? -26.610 0.171 -37.101 1.00 79.25 378 TYR A N 1
ATOM 3095 C CA . TYR A 1 378 ? -25.759 -0.599 -36.204 1.00 79.25 378 TYR A CA 1
ATOM 3096 C C . TYR A 1 378 ? -24.276 -0.437 -36.558 1.00 79.25 378 TYR A C 1
ATOM 3098 O O . TYR A 1 378 ? -23.723 -1.144 -37.398 1.00 79.25 378 TYR A O 1
ATOM 3106 N N . THR A 1 379 ? -23.595 0.483 -35.874 1.00 81.88 379 THR A N 1
ATOM 3107 C CA . THR A 1 379 ? -22.144 0.681 -36.021 1.00 81.88 379 THR A CA 1
ATOM 3108 C C . THR A 1 379 ? -21.354 -0.028 -34.922 1.00 81.88 379 THR A C 1
ATOM 3110 O O . THR A 1 379 ? -21.855 -0.262 -33.822 1.00 81.88 379 THR A O 1
ATOM 3113 N N . TYR A 1 380 ? -20.070 -0.294 -35.175 1.00 79.19 380 TYR A N 1
ATOM 3114 C CA . TYR A 1 380 ? -19.144 -0.872 -34.189 1.00 79.19 380 TYR A CA 1
ATOM 3115 C C . TYR A 1 380 ? -19.036 -0.044 -32.889 1.00 79.19 380 TYR A C 1
ATOM 3117 O O . TYR A 1 380 ? -18.652 -0.564 -31.844 1.00 79.19 380 TYR A O 1
ATOM 3125 N N . LEU A 1 381 ? -19.415 1.240 -32.921 1.00 81.38 381 LEU A N 1
ATOM 3126 C CA . LEU A 1 381 ? -19.453 2.123 -31.751 1.00 81.38 381 LEU A CA 1
ATOM 3127 C C . LEU A 1 381 ? -20.495 1.700 -30.703 1.00 81.38 381 LEU A C 1
ATOM 3129 O O . LEU A 1 381 ? -20.372 2.094 -29.545 1.00 81.38 381 LEU A O 1
ATOM 3133 N N . LEU A 1 382 ? -21.504 0.909 -31.084 1.00 84.81 382 LEU A N 1
ATOM 3134 C CA . LEU A 1 382 ? -22.496 0.353 -30.155 1.00 84.81 382 LEU A CA 1
ATOM 3135 C C . LEU A 1 382 ? -21.927 -0.779 -29.299 1.00 84.81 382 LEU A C 1
ATOM 3137 O O . LEU A 1 382 ? -22.425 -0.992 -28.193 1.00 84.81 382 LEU A O 1
ATOM 3141 N N . ASP A 1 383 ? -20.896 -1.470 -29.787 1.00 80.06 383 ASP A N 1
ATOM 3142 C CA . ASP A 1 383 ? -20.270 -2.610 -29.111 1.00 80.06 383 ASP A CA 1
ATOM 3143 C C . ASP A 1 383 ? -18.974 -2.231 -28.381 1.00 80.06 383 ASP A C 1
ATOM 3145 O O . ASP A 1 383 ? -18.523 -2.971 -27.507 1.00 80.06 383 ASP A O 1
ATOM 3149 N N . LEU A 1 384 ? -18.393 -1.067 -28.690 1.00 81.88 384 LEU A N 1
ATOM 3150 C CA . LEU A 1 384 ? -17.202 -0.559 -28.014 1.00 81.88 384 LEU A CA 1
ATOM 3151 C C . LEU A 1 384 ? -17.565 0.138 -26.694 1.00 81.88 384 LEU A C 1
ATOM 3153 O O . LEU A 1 384 ? -18.202 1.196 -26.733 1.00 81.88 384 LEU A O 1
ATOM 3157 N N . PRO A 1 385 ? -17.113 -0.373 -25.532 1.00 84.38 385 PRO A N 1
ATOM 3158 C CA . PRO A 1 385 ? -17.317 0.308 -24.258 1.00 84.38 385 PRO A CA 1
ATOM 3159 C C . PRO A 1 385 ? -16.561 1.634 -24.227 1.00 84.38 385 PRO A C 1
ATOM 3161 O O . PRO A 1 385 ? -15.645 1.849 -25.012 1.00 84.38 385 PRO A O 1
ATOM 3164 N N . VAL A 1 386 ? -16.896 2.535 -23.307 1.00 83.00 386 VAL A N 1
ATOM 3165 C CA . VAL A 1 386 ? -16.143 3.783 -23.085 1.00 83.00 386 VAL A CA 1
ATOM 3166 C C . VAL A 1 386 ? -15.968 4.037 -21.598 1.00 83.00 386 VAL A C 1
ATOM 3168 O O . VAL A 1 386 ? -16.871 3.790 -20.807 1.00 83.00 386 VAL A O 1
ATOM 3171 N N . TYR A 1 387 ? -14.799 4.531 -21.205 1.00 80.50 387 TYR A N 1
ATOM 3172 C CA . TYR A 1 387 ? -14.512 4.858 -19.811 1.00 80.50 387 TYR A CA 1
ATOM 3173 C C . TYR A 1 387 ? -14.521 6.371 -19.613 1.00 80.50 387 TYR A C 1
ATOM 3175 O O . TYR A 1 387 ? -13.836 7.086 -20.346 1.00 80.50 387 TYR A O 1
ATOM 3183 N N . SER A 1 388 ? -15.267 6.859 -18.623 1.00 74.69 388 SER A N 1
ATOM 3184 C CA . SER A 1 388 ? -15.275 8.277 -18.262 1.00 74.69 388 SER A CA 1
ATOM 3185 C C . SER A 1 388 ? -14.238 8.581 -17.185 1.00 74.69 388 SER A C 1
ATOM 3187 O O . SER A 1 388 ? -14.218 7.976 -16.110 1.00 74.69 388 SER A O 1
ATOM 3189 N N . ASN A 1 389 ? -13.384 9.573 -17.439 1.00 67.69 389 ASN A N 1
ATOM 3190 C CA . ASN A 1 389 ? -12.408 10.024 -16.458 1.00 67.69 389 ASN A CA 1
ATOM 3191 C C . ASN A 1 389 ? -13.032 10.910 -15.360 1.00 67.69 389 ASN A C 1
ATOM 3193 O O . ASN A 1 389 ? -12.444 11.021 -14.280 1.00 67.69 389 ASN A O 1
ATOM 3197 N N . THR A 1 390 ? -14.203 11.503 -15.607 1.00 69.00 390 THR A N 1
ATOM 3198 C CA . THR A 1 390 ? -14.946 12.356 -14.667 1.00 69.00 390 THR A CA 1
ATOM 3199 C C . THR A 1 390 ? -15.711 11.535 -13.638 1.00 69.00 390 THR A C 1
ATOM 3201 O O . THR A 1 390 ? -15.454 11.674 -12.442 1.00 69.00 390 THR A O 1
ATOM 3204 N N . SER A 1 391 ? -16.594 10.637 -14.079 1.00 66.81 391 SER A N 1
ATOM 3205 C CA . SER A 1 391 ? -17.393 9.799 -13.171 1.00 66.81 391 SER A CA 1
ATOM 3206 C C . SER A 1 391 ? -16.679 8.538 -12.700 1.00 66.81 391 SER A C 1
ATOM 3208 O O . SER A 1 391 ? -17.082 7.945 -11.701 1.00 66.81 391 SER A O 1
ATOM 3210 N N . LYS A 1 392 ? -15.591 8.146 -13.379 1.00 66.06 392 LYS A N 1
ATOM 3211 C CA . LYS A 1 392 ? -14.900 6.864 -13.166 1.00 66.06 392 LYS A CA 1
ATOM 3212 C C . LYS A 1 392 ? -15.797 5.653 -13.455 1.00 66.06 392 LYS A C 1
ATOM 3214 O O . LYS A 1 392 ? -15.572 4.585 -12.892 1.00 66.06 392 LYS A O 1
ATOM 3219 N N . HIS A 1 393 ? -16.795 5.809 -14.326 1.00 68.75 393 HIS A N 1
ATOM 3220 C CA . HIS A 1 393 ? -17.650 4.716 -14.782 1.00 68.75 393 HIS A CA 1
ATOM 3221 C C . HIS A 1 393 ? -17.217 4.177 -16.146 1.00 68.75 393 HIS A C 1
ATOM 3223 O O . HIS A 1 393 ? -16.773 4.919 -17.028 1.00 68.75 393 HIS A O 1
ATOM 3229 N N . LEU A 1 394 ? -17.377 2.863 -16.308 1.00 75.00 394 LEU A N 1
ATOM 3230 C CA . LEU A 1 394 ? -17.296 2.183 -17.590 1.00 75.00 394 LEU A CA 1
ATOM 3231 C C . LEU A 1 394 ? -18.710 2.042 -18.157 1.00 75.00 394 LEU A C 1
ATOM 3233 O O . LEU A 1 394 ? -19.595 1.471 -17.524 1.00 75.00 394 LEU A O 1
ATOM 3237 N N . TYR A 1 395 ? -18.919 2.568 -19.351 1.00 82.25 395 TYR A N 1
ATOM 3238 C CA . TYR A 1 395 ? -20.183 2.526 -20.069 1.00 82.25 395 TYR A CA 1
ATOM 3239 C C . TYR A 1 395 ? -20.121 1.457 -21.158 1.00 82.25 395 TYR A C 1
ATOM 3241 O O . TYR A 1 395 ? -19.088 1.292 -21.809 1.00 82.25 395 TYR A O 1
ATOM 3249 N N . ALA A 1 396 ? -21.237 0.763 -21.383 1.00 82.88 396 ALA A N 1
ATOM 3250 C CA . ALA A 1 396 ? -21.365 -0.290 -22.387 1.00 82.88 396 ALA A CA 1
ATOM 3251 C C . ALA A 1 396 ? -21.086 0.229 -23.799 1.00 82.88 396 ALA A C 1
ATOM 3253 O O . ALA A 1 396 ? -20.557 -0.495 -24.638 1.00 82.88 396 ALA A O 1
ATOM 3254 N N . ASN A 1 397 ? -21.429 1.488 -24.064 1.00 87.19 397 ASN A N 1
ATOM 3255 C CA . ASN A 1 397 ? -21.063 2.182 -25.285 1.00 87.19 397 ASN A CA 1
ATOM 3256 C C . ASN A 1 397 ? -21.071 3.700 -25.109 1.00 87.19 397 ASN A C 1
ATOM 3258 O O . ASN A 1 397 ? -21.459 4.241 -24.070 1.00 87.19 397 ASN A O 1
ATOM 3262 N N . PHE A 1 398 ? -20.644 4.387 -26.165 1.00 87.94 398 PHE A N 1
ATOM 3263 C CA . PHE A 1 398 ? -20.608 5.844 -26.239 1.00 87.94 398 PHE A CA 1
ATOM 3264 C C . PHE A 1 398 ? -21.971 6.510 -25.973 1.00 87.94 398 PHE A C 1
ATOM 3266 O O . PHE A 1 398 ? -22.032 7.563 -25.338 1.00 87.94 398 PHE A O 1
ATOM 3273 N N . TYR A 1 399 ? -23.073 5.886 -26.396 1.00 88.69 399 TYR A N 1
ATOM 3274 C CA . TYR A 1 399 ? -24.425 6.419 -26.205 1.00 88.69 399 TYR A CA 1
ATOM 3275 C C . TYR A 1 399 ? -24.854 6.387 -24.734 1.00 88.69 399 TYR A C 1
ATOM 3277 O O . TYR A 1 399 ? -25.460 7.347 -24.254 1.00 88.69 399 TYR A O 1
ATOM 3285 N N . CYS A 1 400 ? -24.470 5.341 -23.993 1.00 87.50 400 CYS A N 1
ATOM 3286 C CA . CYS A 1 400 ? -24.709 5.269 -22.554 1.00 87.50 400 CYS A CA 1
ATOM 3287 C C . CYS A 1 400 ? -23.983 6.374 -21.778 1.00 87.50 400 CYS A C 1
ATOM 3289 O O . CYS A 1 400 ? -24.552 6.922 -20.836 1.00 87.50 400 CYS A O 1
ATOM 3291 N N . ALA A 1 401 ? -22.768 6.752 -22.187 1.00 87.19 401 ALA A N 1
ATOM 3292 C CA . ALA A 1 401 ? -22.051 7.862 -21.560 1.00 87.19 401 ALA A CA 1
ATOM 3293 C C . ALA A 1 401 ? -22.768 9.206 -21.783 1.00 87.19 401 ALA A C 1
ATOM 3295 O O . ALA A 1 401 ? -22.911 10.004 -20.857 1.00 87.19 401 ALA A O 1
ATOM 3296 N N . ILE A 1 402 ? -23.290 9.441 -22.992 1.00 87.75 402 ILE A N 1
ATOM 3297 C CA . ILE A 1 402 ? -24.008 10.683 -23.306 1.00 87.75 402 ILE A CA 1
ATOM 3298 C C . ILE A 1 402 ? -25.306 10.801 -22.508 1.00 87.75 402 ILE A C 1
ATOM 3300 O O . ILE A 1 402 ? -25.603 11.877 -21.991 1.00 87.75 402 ILE A O 1
ATOM 3304 N N . CYS A 1 403 ? -26.091 9.727 -22.386 1.00 87.00 403 CYS A N 1
ATOM 3305 C CA . CYS A 1 403 ? -27.352 9.824 -21.649 1.00 87.00 403 CYS A CA 1
ATOM 3306 C C . CYS A 1 403 ? -27.174 9.985 -20.131 1.00 87.00 403 CYS A C 1
ATOM 3308 O O . CYS A 1 403 ? -28.114 10.385 -19.449 1.00 87.00 403 CYS A O 1
ATOM 3310 N N . HIS A 1 404 ? -25.959 9.762 -19.619 1.00 84.75 404 HIS A N 1
ATOM 3311 C CA . HIS A 1 404 ? -25.559 10.093 -18.249 1.00 84.75 404 HIS A CA 1
ATOM 3312 C C . HIS A 1 404 ? -24.907 11.480 -18.117 1.00 84.75 404 HIS A C 1
ATOM 3314 O O . HIS A 1 404 ? -24.484 11.857 -17.027 1.00 84.75 404 HIS A O 1
ATOM 3320 N N . GLY A 1 405 ? -24.860 12.267 -19.197 1.00 84.25 405 GLY A N 1
ATOM 3321 C CA . GLY A 1 405 ? -24.370 13.646 -19.174 1.00 84.25 405 GLY A CA 1
ATOM 3322 C C . GLY A 1 405 ? -22.848 13.785 -19.114 1.00 84.25 405 GLY A C 1
ATOM 3323 O O . GLY A 1 405 ? -22.356 14.812 -18.652 1.00 84.25 405 GLY A O 1
ATOM 3324 N N . GLU A 1 406 ? -22.097 12.776 -19.560 1.00 83.38 406 GLU A N 1
ATOM 3325 C CA . GLU A 1 406 ? -20.633 12.835 -19.598 1.00 83.38 406 GLU A CA 1
ATOM 3326 C C . GLU A 1 406 ? -20.113 13.800 -20.673 1.00 83.38 406 GLU A C 1
ATOM 3328 O O . GLU A 1 406 ? -20.639 13.864 -21.788 1.00 83.38 406 GLU A O 1
ATOM 3333 N N . ASP A 1 407 ? -19.024 14.514 -20.367 1.00 82.62 407 ASP A N 1
ATOM 3334 C CA . ASP A 1 407 ? -18.316 15.324 -21.360 1.00 82.62 407 ASP A CA 1
ATOM 3335 C C . ASP A 1 407 ? -17.495 14.417 -22.290 1.00 82.62 407 ASP A C 1
ATOM 3337 O O . ASP A 1 407 ? -16.610 13.674 -21.860 1.00 82.62 407 ASP A O 1
ATOM 3341 N N . LEU A 1 408 ? -17.746 14.529 -23.595 1.00 81.25 408 LEU A N 1
ATOM 3342 C CA . LEU A 1 408 ? -17.066 13.771 -24.646 1.00 81.25 408 LEU A CA 1
ATOM 3343 C C . LEU A 1 408 ? -15.541 13.950 -24.638 1.00 81.25 408 LEU A C 1
ATOM 3345 O O . LEU A 1 408 ? -14.820 13.076 -25.117 1.00 81.25 408 LEU A O 1
ATOM 3349 N N . LYS A 1 409 ? -15.035 15.076 -24.118 1.00 80.12 409 LYS A N 1
ATOM 3350 C CA . LYS A 1 409 ? -13.589 15.338 -24.014 1.00 80.12 409 LYS A CA 1
ATOM 3351 C C . LYS A 1 409 ? -12.913 14.536 -22.903 1.00 80.12 409 LYS A C 1
ATOM 3353 O O . LYS A 1 409 ? -11.713 14.284 -22.998 1.00 80.12 409 LYS A O 1
ATOM 3358 N N . GLU A 1 410 ? -13.676 14.139 -21.889 1.00 74.31 410 GLU A N 1
ATOM 3359 C CA . GLU A 1 410 ? -13.211 13.390 -20.716 1.00 74.31 410 GLU A CA 1
ATOM 3360 C C . GLU A 1 410 ? -13.384 11.871 -20.881 1.00 74.31 410 GLU A C 1
ATOM 3362 O O . GLU A 1 410 ? -12.965 11.090 -20.019 1.00 74.31 410 GLU A O 1
ATOM 3367 N N . LEU A 1 411 ? -13.957 11.431 -22.009 1.00 79.56 411 LEU A N 1
ATOM 3368 C CA . LEU A 1 411 ? -14.028 10.022 -22.378 1.00 79.56 411 LEU A CA 1
ATOM 3369 C C . LEU A 1 411 ? -12.671 9.511 -22.866 1.00 79.56 411 LEU A C 1
ATOM 3371 O O . LEU A 1 411 ? -11.998 10.103 -23.717 1.00 79.56 411 LEU A O 1
ATOM 3375 N N . TRP A 1 412 ? -12.280 8.358 -22.336 1.00 77.81 412 TRP A N 1
ATOM 3376 C CA . TRP A 1 412 ? -11.052 7.687 -22.719 1.00 77.81 412 TRP A CA 1
ATOM 3377 C C . TRP A 1 412 ? -11.155 7.110 -24.133 1.00 77.81 412 TRP A C 1
ATOM 3379 O O . TRP A 1 412 ? -12.098 6.391 -24.466 1.00 77.81 412 TRP A O 1
ATOM 3389 N N . ARG A 1 413 ? -10.142 7.385 -24.960 1.00 69.19 413 ARG A N 1
ATOM 3390 C CA . ARG A 1 413 ? -10.034 6.853 -26.324 1.00 69.19 413 ARG A CA 1
ATOM 3391 C C . ARG A 1 413 ? -9.258 5.540 -26.314 1.00 69.19 413 ARG A C 1
ATOM 3393 O O . ARG A 1 413 ? -8.081 5.518 -25.957 1.00 69.19 413 ARG A O 1
ATOM 3400 N N . TRP A 1 414 ? -9.910 4.453 -26.719 1.00 66.88 414 TRP A N 1
ATOM 3401 C CA . TRP A 1 414 ? -9.262 3.149 -26.839 1.00 66.88 414 TRP A CA 1
ATOM 3402 C C . TRP A 1 414 ? -8.228 3.150 -27.958 1.00 66.88 414 TRP A C 1
ATOM 3404 O O . TRP A 1 414 ? -8.486 3.634 -29.059 1.00 66.88 414 TRP A O 1
ATOM 3414 N N . ASN A 1 415 ? -7.061 2.571 -27.682 1.00 64.56 415 ASN A N 1
ATOM 3415 C CA . ASN A 1 415 ? -6.076 2.286 -28.714 1.00 64.56 415 ASN A CA 1
ATOM 3416 C C . ASN A 1 415 ? -6.382 0.897 -29.285 1.00 64.56 415 ASN A C 1
ATOM 3418 O O . ASN A 1 415 ? -6.034 -0.113 -28.675 1.00 64.56 415 ASN A O 1
ATOM 3422 N N . MET A 1 416 ? -7.120 0.849 -30.392 1.00 62.59 416 MET A N 1
ATOM 3423 C CA . MET A 1 416 ? -7.594 -0.406 -30.975 1.00 62.59 416 MET A CA 1
ATOM 3424 C C . MET A 1 416 ? -6.515 -1.054 -31.847 1.00 62.59 416 MET A C 1
ATOM 3426 O O . MET A 1 416 ? -5.898 -0.394 -32.680 1.00 62.59 416 MET A O 1
ATOM 3430 N N . THR A 1 417 ? -6.319 -2.364 -31.691 1.00 63.09 417 THR A N 1
ATOM 3431 C CA . THR A 1 417 ? -5.458 -3.171 -32.567 1.00 63.09 417 THR A CA 1
ATOM 3432 C C . THR A 1 417 ? -6.311 -4.148 -33.362 1.00 63.09 417 THR A C 1
ATOM 3434 O O . THR A 1 417 ? -6.959 -5.012 -32.776 1.00 63.09 417 THR A O 1
ATOM 3437 N N . LEU A 1 418 ? -6.297 -4.032 -34.689 1.00 66.62 418 LEU A N 1
ATOM 3438 C CA . LEU A 1 418 ? -6.991 -4.964 -35.576 1.00 66.62 418 LEU A CA 1
ATOM 3439 C C . LEU A 1 418 ? -6.118 -6.205 -35.795 1.00 66.62 418 LEU A C 1
ATOM 3441 O O . LEU A 1 418 ? -5.007 -6.103 -36.315 1.00 66.62 418 LEU A O 1
ATOM 3445 N N . ALA A 1 419 ? -6.622 -7.374 -35.404 1.00 65.38 419 ALA A N 1
ATOM 3446 C CA . ALA A 1 419 ? -5.986 -8.658 -35.675 1.00 65.38 419 ALA A CA 1
ATOM 3447 C C . ALA A 1 419 ? -6.689 -9.334 -36.858 1.00 65.38 419 ALA A C 1
ATOM 3449 O O . ALA A 1 419 ? -7.878 -9.632 -36.794 1.00 65.38 419 ALA A O 1
ATOM 3450 N N . CYS A 1 420 ? -5.957 -9.573 -37.946 1.00 66.56 420 CYS A N 1
ATOM 3451 C CA . CYS A 1 420 ? -6.487 -10.286 -39.107 1.00 66.56 420 CYS A CA 1
ATOM 3452 C C . CYS A 1 420 ? -6.165 -11.780 -38.992 1.00 66.56 420 CYS A C 1
ATOM 3454 O O . CYS A 1 420 ? -5.012 -12.145 -38.767 1.00 66.56 420 CYS A O 1
ATOM 3456 N N . MET A 1 421 ? -7.160 -12.648 -39.202 1.00 64.50 421 MET A N 1
ATOM 3457 C CA . MET A 1 421 ? -6.950 -14.106 -39.239 1.00 64.50 421 MET A CA 1
ATOM 3458 C C . MET A 1 421 ? -6.102 -14.550 -40.446 1.00 64.50 421 MET A C 1
ATOM 3460 O O . MET A 1 421 ? -5.487 -15.612 -40.419 1.00 64.50 421 MET A O 1
ATOM 3464 N N . THR A 1 422 ? -6.036 -13.726 -41.495 1.00 65.44 422 THR A N 1
ATOM 3465 C CA . THR A 1 422 ? -5.256 -13.963 -42.718 1.00 65.44 422 THR A CA 1
ATOM 3466 C C . THR A 1 422 ? -4.459 -12.716 -43.096 1.00 65.44 422 THR A C 1
ATOM 3468 O O . THR A 1 422 ? -4.950 -11.603 -42.920 1.00 65.44 422 THR A O 1
ATOM 3471 N N . ASN A 1 423 ? -3.255 -12.880 -43.658 1.00 60.06 423 ASN A N 1
ATOM 3472 C CA . ASN A 1 423 ? -2.445 -11.758 -44.148 1.00 60.06 423 ASN A CA 1
ATOM 3473 C C . ASN A 1 423 ? -3.185 -11.006 -45.266 1.00 60.06 423 ASN A C 1
ATOM 3475 O O . ASN A 1 423 ? -3.268 -11.486 -46.395 1.00 60.06 423 ASN A O 1
ATOM 3479 N N . VAL A 1 424 ? -3.702 -9.819 -44.954 1.00 61.06 424 VAL A N 1
ATOM 3480 C CA . VAL A 1 424 ? -4.288 -8.909 -45.941 1.00 61.06 424 VAL A CA 1
ATOM 3481 C C . VAL A 1 424 ? -3.141 -8.146 -46.605 1.00 61.06 424 VAL A C 1
ATOM 3483 O O . VAL A 1 424 ? -2.508 -7.299 -45.979 1.00 61.06 424 VAL A O 1
ATOM 3486 N N . VAL A 1 425 ? -2.825 -8.474 -47.858 1.00 59.25 425 VAL A N 1
ATOM 3487 C CA . VAL A 1 425 ? -1.775 -7.795 -48.636 1.00 59.25 425 VAL A CA 1
ATOM 3488 C C . VAL A 1 425 ? -2.434 -6.767 -49.556 1.00 59.25 425 VAL A C 1
ATOM 3490 O O . VAL A 1 425 ? -3.329 -7.118 -50.318 1.00 59.25 425 VAL A O 1
ATOM 3493 N N . GLY A 1 426 ? -1.984 -5.510 -49.503 1.00 63.28 426 GLY A N 1
ATOM 3494 C CA . GLY A 1 426 ? -2.361 -4.484 -50.486 1.00 63.28 426 GLY A CA 1
ATOM 3495 C C . GLY A 1 426 ? -3.507 -3.537 -50.111 1.00 63.28 426 GLY A C 1
ATOM 3496 O O . GLY A 1 426 ? -3.985 -2.842 -50.999 1.00 63.28 426 GLY A O 1
ATOM 3497 N N . TYR A 1 427 ? -3.920 -3.468 -48.841 1.00 64.00 427 TYR A N 1
ATOM 3498 C CA . TYR A 1 427 ? -4.900 -2.481 -48.360 1.00 64.00 427 TYR A CA 1
ATOM 3499 C C . TYR A 1 427 ? -4.365 -1.710 -47.156 1.00 64.00 427 TYR A C 1
ATOM 3501 O O . TYR A 1 427 ? -3.723 -2.293 -46.277 1.00 64.00 427 TYR A O 1
ATOM 3509 N N . SER A 1 428 ? -4.661 -0.411 -47.089 1.00 66.62 428 SER A N 1
ATOM 3510 C CA . SER A 1 428 ? -4.500 0.341 -45.842 1.00 66.62 428 SER A CA 1
ATOM 3511 C C . SER A 1 428 ? -5.597 -0.054 -44.830 1.00 66.62 428 SER A C 1
ATOM 3513 O O . SER A 1 428 ? -6.675 -0.504 -45.231 1.00 66.62 428 SER A O 1
ATOM 3515 N N . PRO A 1 429 ? -5.373 0.103 -43.510 1.00 66.44 429 PRO A N 1
ATOM 3516 C CA . PRO A 1 429 ? -6.405 -0.161 -42.501 1.00 66.44 429 PRO A CA 1
ATOM 3517 C C . PRO A 1 429 ? -7.705 0.625 -42.738 1.00 66.44 429 PRO A C 1
ATOM 3519 O O . PRO A 1 429 ? -8.793 0.113 -42.489 1.00 66.44 429 PRO A O 1
ATOM 3522 N N . GLU A 1 430 ? -7.591 1.847 -43.261 1.00 69.44 430 GLU A N 1
ATOM 3523 C CA . GLU A 1 430 ? -8.722 2.724 -43.581 1.00 69.44 430 GLU A CA 1
ATOM 3524 C C . GLU A 1 430 ? -9.544 2.175 -44.757 1.00 69.44 430 GLU A C 1
ATOM 3526 O O . GLU A 1 430 ? -10.767 2.082 -44.668 1.00 69.44 430 GLU A O 1
ATOM 3531 N N . GLU A 1 431 ? -8.880 1.721 -45.824 1.00 70.31 431 GLU A N 1
ATOM 3532 C CA . GLU A 1 431 ? -9.530 1.094 -46.985 1.00 70.31 431 GLU A CA 1
ATOM 3533 C C . GLU A 1 431 ? -10.209 -0.231 -46.628 1.00 70.31 431 GLU A C 1
ATOM 3535 O O . GLU A 1 431 ? -11.269 -0.566 -47.167 1.00 70.31 431 GLU A O 1
ATOM 3540 N N . PHE A 1 432 ? -9.608 -0.998 -45.714 1.00 72.25 432 PHE A N 1
ATOM 3541 C CA . PHE A 1 432 ? -10.202 -2.232 -45.219 1.00 72.25 432 PHE A CA 1
ATOM 3542 C C . PHE A 1 432 ? -11.472 -1.946 -44.412 1.00 72.25 432 PHE A C 1
ATOM 3544 O O . PHE A 1 432 ? -12.514 -2.516 -44.722 1.00 72.25 432 PHE A O 1
ATOM 3551 N N . MET A 1 433 ? -11.422 -1.028 -43.438 1.00 69.62 433 MET A N 1
ATOM 3552 C CA . MET A 1 433 ? -12.600 -0.686 -42.630 1.00 69.62 433 MET A CA 1
ATOM 3553 C C . MET A 1 433 ? -13.722 -0.038 -43.450 1.00 69.62 433 MET A C 1
ATOM 3555 O O . MET A 1 433 ? -14.887 -0.272 -43.154 1.00 69.62 433 MET A O 1
ATOM 3559 N N . ALA A 1 434 ? -13.398 0.717 -44.504 1.00 71.25 434 ALA A N 1
ATOM 3560 C CA . ALA A 1 434 ? -14.400 1.332 -45.379 1.00 71.25 434 ALA A CA 1
ATOM 3561 C C . ALA A 1 434 ? -15.180 0.324 -46.248 1.00 71.25 434 ALA A C 1
ATOM 3563 O O . ALA A 1 434 ? -16.232 0.664 -46.782 1.00 71.25 434 ALA A O 1
ATOM 3564 N N . SER A 1 435 ? -14.662 -0.894 -46.432 1.00 71.88 435 SER A N 1
ATOM 3565 C CA . SER A 1 435 ? -15.217 -1.896 -47.356 1.00 71.88 435 SER A CA 1
ATOM 3566 C C . SER A 1 435 ? -15.547 -3.243 -46.706 1.00 71.88 435 SER A C 1
ATOM 3568 O O . SER A 1 435 ? -15.978 -4.167 -47.400 1.00 71.88 435 SER A O 1
ATOM 3570 N N . ALA A 1 436 ? -15.327 -3.374 -45.398 1.00 74.31 436 ALA A N 1
ATOM 3571 C CA . ALA A 1 436 ? -15.639 -4.568 -44.628 1.00 74.31 436 ALA A CA 1
ATOM 3572 C C . ALA A 1 436 ? -17.000 -4.437 -43.929 1.00 74.31 436 ALA A C 1
ATOM 3574 O O . ALA A 1 436 ? -17.379 -3.365 -43.463 1.00 74.31 436 ALA A O 1
ATOM 3575 N N . GLU A 1 437 ? -17.722 -5.548 -43.837 1.00 80.25 437 GLU A N 1
ATOM 3576 C CA . GLU A 1 437 ? -19.016 -5.640 -43.172 1.00 80.25 437 GLU A CA 1
ATOM 3577 C C . GLU A 1 437 ? -18.806 -5.992 -41.695 1.00 80.25 437 GLU A C 1
ATOM 3579 O O . GLU A 1 437 ? -18.133 -6.973 -41.358 1.00 80.25 437 GLU A O 1
ATOM 3584 N N . TYR A 1 438 ? -19.340 -5.159 -40.804 1.00 80.62 438 TYR A N 1
ATOM 3585 C CA . TYR A 1 438 ? -19.244 -5.371 -39.364 1.00 80.62 438 TYR A CA 1
ATOM 3586 C C . TYR A 1 438 ? -20.263 -6.413 -38.901 1.00 80.62 438 TYR A C 1
ATOM 3588 O O . TYR A 1 438 ? -21.444 -6.331 -39.234 1.00 80.62 438 TYR A O 1
ATOM 3596 N N . THR A 1 439 ? -19.814 -7.379 -38.103 1.00 78.81 439 THR A N 1
ATOM 3597 C CA . THR A 1 439 ? -20.689 -8.405 -37.531 1.00 78.81 439 THR A CA 1
ATOM 3598 C C . THR A 1 439 ? -21.129 -7.961 -36.137 1.00 78.81 439 THR A C 1
ATOM 3600 O O . THR A 1 439 ? -20.302 -7.744 -35.251 1.00 78.81 439 THR A O 1
ATOM 3603 N N . ARG A 1 440 ? -22.443 -7.804 -35.943 1.00 80.38 440 ARG A N 1
ATOM 3604 C CA . ARG A 1 440 ? -23.048 -7.333 -34.687 1.00 80.38 440 ARG A CA 1
ATOM 3605 C C . ARG A 1 440 ? -22.583 -8.167 -33.487 1.00 80.38 440 ARG A C 1
ATOM 3607 O O . ARG A 1 440 ? -22.734 -9.384 -33.494 1.00 80.38 440 ARG A O 1
ATOM 3614 N N . GLY A 1 441 ? -22.081 -7.502 -32.445 1.00 72.06 441 GLY A N 1
ATOM 3615 C CA . GLY A 1 441 ? -21.746 -8.111 -31.155 1.00 72.06 441 GLY A CA 1
ATOM 3616 C C . GLY A 1 441 ? -20.405 -8.845 -31.083 1.00 72.06 441 GLY A C 1
ATOM 3617 O O . GLY A 1 441 ? -19.987 -9.188 -29.982 1.00 72.06 441 GLY A O 1
ATOM 3618 N N . THR A 1 442 ? -19.704 -9.058 -32.201 1.00 70.94 442 THR A N 1
ATOM 3619 C CA . THR A 1 442 ? -18.467 -9.865 -32.213 1.00 70.94 442 THR A CA 1
ATOM 3620 C C . THR A 1 442 ? -17.188 -9.027 -32.238 1.00 70.94 442 THR A C 1
ATOM 3622 O O . THR A 1 442 ? -16.089 -9.576 -32.167 1.00 70.94 442 THR A O 1
ATOM 3625 N N . LEU A 1 443 ? -17.303 -7.694 -32.366 1.00 73.38 443 LEU A N 1
ATOM 3626 C CA . LEU A 1 443 ? -16.177 -6.794 -32.660 1.00 73.38 443 LEU A CA 1
ATOM 3627 C C . LEU A 1 443 ? -15.342 -7.276 -33.870 1.00 73.38 443 LEU A C 1
ATOM 3629 O O . LEU A 1 443 ? -14.136 -7.040 -33.948 1.00 73.38 443 LEU A O 1
ATOM 3633 N N . GLY A 1 444 ? -15.995 -7.971 -34.810 1.00 73.81 444 GLY A N 1
ATOM 3634 C CA . GLY A 1 444 ? -15.384 -8.606 -35.969 1.00 73.81 444 GLY A CA 1
ATOM 3635 C C . GLY A 1 444 ? -15.865 -8.003 -37.284 1.00 73.81 444 GLY A C 1
ATOM 3636 O O . GLY A 1 444 ? -17.049 -7.725 -37.475 1.00 73.81 444 GLY A O 1
ATOM 3637 N N . TRP A 1 445 ? -14.939 -7.844 -38.227 1.00 76.38 445 TRP A N 1
ATOM 3638 C CA . TRP A 1 445 ? -15.236 -7.409 -39.590 1.00 76.38 445 TRP A CA 1
ATOM 3639 C C . TRP A 1 445 ? -15.002 -8.561 -40.556 1.00 76.38 445 TRP A C 1
ATOM 3641 O O . TRP A 1 445 ? -13.957 -9.214 -40.516 1.00 76.38 445 TRP A O 1
ATOM 3651 N N . THR A 1 446 ? -15.952 -8.785 -41.457 1.00 73.44 446 THR A N 1
ATOM 3652 C CA . THR A 1 446 ? -15.815 -9.759 -42.538 1.00 73.44 446 THR A CA 1
ATOM 3653 C C . THR A 1 446 ? -15.816 -9.039 -43.876 1.00 73.44 446 THR A C 1
ATOM 3655 O O . THR A 1 446 ? -16.570 -8.099 -44.110 1.00 73.44 446 THR A O 1
ATOM 3658 N N . ARG A 1 447 ? -14.939 -9.461 -44.783 1.00 71.00 447 ARG A N 1
ATOM 3659 C CA . ARG A 1 447 ? -14.930 -8.965 -46.158 1.00 71.00 447 ARG A CA 1
ATOM 3660 C C . ARG A 1 447 ? -14.872 -10.153 -47.096 1.00 71.00 447 ARG A C 1
ATOM 3662 O O . ARG A 1 447 ? -13.981 -10.992 -46.986 1.00 71.00 447 ARG A O 1
ATOM 3669 N N . ARG A 1 448 ? -15.820 -10.222 -48.030 1.00 67.06 448 ARG A N 1
ATOM 3670 C CA . ARG A 1 448 ? -15.795 -11.221 -49.101 1.00 67.06 448 ARG A CA 1
ATOM 3671 C C . ARG A 1 448 ? -14.853 -10.735 -50.197 1.00 67.06 448 ARG A C 1
ATOM 3673 O O . ARG A 1 448 ? -15.112 -9.716 -50.834 1.00 67.06 448 ARG A O 1
ATOM 3680 N N . PHE A 1 449 ? -13.760 -11.456 -50.414 1.00 62.31 449 PHE A N 1
ATOM 3681 C CA . PHE A 1 449 ? -12.916 -11.247 -51.585 1.00 62.31 449 PHE A CA 1
ATOM 3682 C C . PHE A 1 449 ? -13.583 -11.938 -52.775 1.00 62.31 449 PHE A C 1
ATOM 3684 O O . PHE A 1 449 ? -13.750 -13.156 -52.775 1.00 62.31 449 PHE A O 1
ATOM 3691 N N . TRP A 1 450 ? -13.998 -11.169 -53.780 1.00 51.72 450 TRP A N 1
ATOM 3692 C CA . TRP A 1 450 ? -14.387 -11.747 -55.062 1.00 51.72 450 TRP A CA 1
ATOM 3693 C C . TRP A 1 450 ? -13.110 -12.209 -55.758 1.00 51.72 450 TRP A C 1
ATOM 3695 O O . TRP A 1 450 ? -12.289 -11.388 -56.168 1.00 51.72 450 TRP A O 1
ATOM 3705 N N . ASN A 1 451 ? -12.918 -13.524 -55.850 1.00 44.41 451 ASN A N 1
ATOM 3706 C CA . ASN A 1 451 ? -11.834 -14.099 -56.631 1.00 44.41 451 ASN A CA 1
ATOM 3707 C C . ASN A 1 451 ? -12.123 -13.810 -58.112 1.00 44.41 451 ASN A C 1
ATOM 370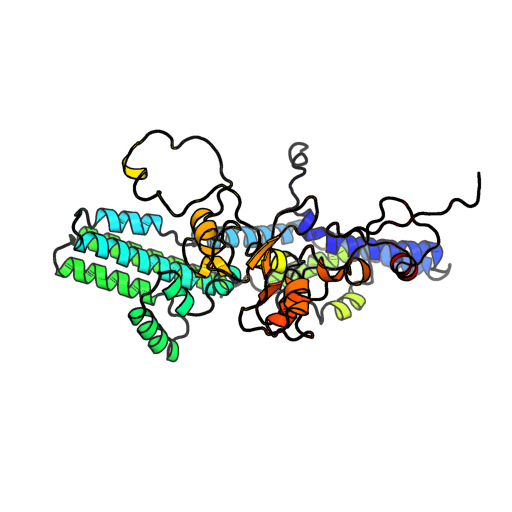9 O O . ASN A 1 451 ? -12.905 -14.511 -58.748 1.00 44.41 451 ASN A O 1
ATOM 3713 N N . ASN A 1 452 ? -11.500 -12.779 -58.685 1.00 43.34 452 ASN A N 1
ATOM 3714 C CA . ASN A 1 452 ? -11.362 -12.681 -60.139 1.00 43.34 452 ASN A CA 1
ATOM 3715 C C . ASN A 1 452 ? -10.199 -13.579 -60.577 1.00 43.34 452 ASN A C 1
ATOM 3717 O O . ASN A 1 452 ? -9.136 -13.103 -60.969 1.00 43.34 452 ASN A O 1
ATOM 3721 N N . SER A 1 453 ? -10.377 -14.889 -60.419 1.00 36.31 453 SER A N 1
ATOM 3722 C CA . SER A 1 453 ? -9.709 -15.959 -61.170 1.00 36.31 453 SER A CA 1
ATOM 3723 C C . SER A 1 453 ? -10.146 -17.316 -60.611 1.00 36.31 453 SER A C 1
ATOM 3725 O O . SER A 1 453 ? -9.934 -17.569 -59.431 1.00 36.31 453 SER A O 1
ATOM 3727 N N . GLY A 1 454 ? -10.736 -18.138 -61.490 1.00 31.47 454 GLY A N 1
ATOM 3728 C CA . GLY A 1 454 ? -10.722 -19.612 -61.471 1.00 31.47 454 GLY A CA 1
ATOM 3729 C C . GLY A 1 454 ? -11.095 -20.314 -60.179 1.00 31.47 454 GLY A C 1
ATOM 3730 O O . GLY A 1 454 ? -10.179 -20.487 -59.347 1.00 31.47 454 GLY A O 1
#

Foldseek 3Di:
DPPVPPPPPPCPPDPCVVCVVVVVVLVVVLVVVVCCLVPPDDPVCNVVVVVVLVVLVVCLPVDPLVVLVVVVVVVVVVLVVVLVVLLFDCVLLLVLLCVFQVDPDPVSVCLSCLLSLLLVQLSLLLCLLVDPLSCVQPVDCVSCCLQVSDPPVRSVVVVVVCVPDVRCSCVSLVVSLVSLVVCVVVVSGDPVSSVSNNVVSVSSVVSSVVSVVSVVDDDPVVSVVVSVVSVVSNSCSRPPCCVPVVVVVVVPPPDDDDPDVVVVVQLQCLWFQDPDDFDPPDPVPCVVPDPDDPDDDDPPDDQADQGPCSNNRVRHGNVSCCVAVHPPDDDDPAFWDFDDLAPPDTTTIAGQAADPPQDDPVLRCLSNVPPPDDLVRDDLQSQDWKAFQVVRGIGRGPSSCVSVPGDPVRIDDDPDDDDDPDDDPDDDPVRCVVQWRDDPNHSDTHHDDDPPDD

Secondary structure (DSSP, 8-state):
-GGGS--TTTTTT-HHHHHHHHHHHHHHHHHHHHHIIIII--TTTHHHHHHHHHHHHHTGGGS-HHHHHHHHHHHHHHHHHHHHHHS--SHHHHHHHHHH----SHHHHHHHHHHHHHHHHHHHHHHHHH-HHHHHH--STHHHHHTTSS-HHHHHHHHHHHTT-S--TTHHHHHHHHHHHHHHHTTSS-HHHHHHHHHHHHHHHHHHHHHHHHHHSPSPHHHHHHHHHHHHHHHGGG-TTHHHHHHHHTTTSSSS----HHHHHHTTTTSBPPPSS--SSSTTTGGGS-S----------PPPB-STTHHHHT-B-HHHHHHHH--SSSSS-TTEEEEESSTTS-EEEEE-S--TT---HHHHHHHTT-TT--TTT--GGGTS-EEBTTT-PEESSHHHHHHTT--TTSBPPP---PPPSS---S--HHHHHHHSEEETTTTEEE--------

Radius of gyration: 30.42 Å; chains: 1; bounding box: 77×52×100 Å

InterPro domains:
  IPR000615 Bestrophin [PTHR10736] (11-233)
  IPR021134 Bestrophin-like [PF01062] (10-233)
  IPR036024 Somatomedin B-like domain superfamily [SSF90188] (300-321)
  IPR059445 Protein of unknown function DUF8401 [PF28443] (349-446)

pLDDT: mean 71.6, std 18.21, range [27.31, 95.38]

Sequence (454 aa):
MLRLFQRKEAWRGSVYKLVWQNLAIWLALYYIIALWYRQGMGVHWRPKFEYICRYCDKYIDLIPLSFVLGFYVNLVIGRWWTMWDLLPWPDNAAFYVASSFPGSDEKSRILRRTVVRYINCSSVHTKCLLSQRVRRRFPTMEHFVSAGLLTEPERKIIETLSEKHKKLYYVPLLWATLIMTRAKEDKLVSELQWKSCVDMIVDYRNRCSRSLHIEIVNIPLVYSQVIILSLRIQNMRHFLLWGILVSFISLKAFGTRVFDWEDIKGSAQSHLCPNNASFCAGRDEELLGSPNNMLDGDFDMTPCFCDMECLRYGDCCVDFAAQHWGNGDEHLSDSHACLPLQEDLDTVFMVSKCPLSYNSEDMSSKCSRSPGIPNEDYTYLLDLPVYSNTSKHLYANFYCAICHGEDLKELWRWNMTLACMTNVVGYSPEEFMASAEYTRGTLGWTRRFWNNSG

Organism: NCBI:txid399045